Protein AF-0000000087523181 (afdb_homodimer)

Secondary structure (DSSP, 8-state):
-EEEEEEEETTGGGS-HHHHHHHHHHHHHHHHHHHHHTTTTEEEEEEE-SSSEEEEEE--GGGHHHHHHHHHHHHTTS-EEEEEEEE---S---TT-SSPP-SHHHHHHHHHHHHHHH---S---SEEEESSS-STT--HHHHHHHHHHHHHHHHHHT--HHHHHHHHHHHHHHTT-S---HHHHHHHHT--HHHHHHHHHHHTHHHHHHHHHHHHHHHHHHHS-----/-EEEEEEEETTGGGS-HHHHHHHHHHHHHHHHHHHHHTTTTEEEEEEE-SSSEEEEEE--GGGHHHHHHHHHHHHTTS-EEEEEEEE---S---TT-SSPP-SHHHHHHHHHHHHHHH---S---SEEEESSS-STT--HHHHHHHHHHHHHHHHHHT--HHHHHHHHHHHHHHTT-S---HHHHHHHHT--HHHHHHHHHHHTHHHHHHHHHHHHHHHHHHHS-----

Structure (mmCIF, N/CA/C/O backbone):
data_AF-0000000087523181-model_v1
#
loop_
_entity.id
_entity.type
_entity.pdbx_description
1 polymer 'SatD family protein'
#
loop_
_atom_site.group_PDB
_atom_site.id
_atom_site.type_symbol
_atom_site.label_atom_id
_atom_site.label_alt_id
_atom_site.label_comp_id
_atom_site.label_asym_id
_atom_site.label_entity_id
_atom_site.label_seq_id
_atom_site.pdbx_PDB_ins_code
_atom_site.Cartn_x
_atom_site.Cartn_y
_atom_site.Cartn_z
_atom_site.occupancy
_atom_site.B_iso_or_equiv
_atom_site.auth_seq_id
_atom_site.auth_comp_id
_atom_site.auth_asym_id
_atom_site.auth_atom_id
_atom_site.pdbx_PDB_model_num
ATOM 1 N N . MET A 1 1 ? 17.266 16.859 3.1 1 92.69 1 MET A N 1
ATOM 2 C CA . MET A 1 1 ? 16.219 17.344 2.191 1 92.69 1 MET A CA 1
ATOM 3 C C . MET A 1 1 ? 15.008 17.844 2.969 1 92.69 1 MET A C 1
ATOM 5 O O . MET A 1 1 ? 14.859 17.547 4.152 1 92.69 1 MET A O 1
ATOM 9 N N . TYR A 1 2 ? 14.266 18.766 2.389 1 96.38 2 TYR A N 1
ATOM 10 C CA . TYR A 1 2 ? 13.047 19.297 2.99 1 96.38 2 TYR A CA 1
ATOM 11 C C . TYR A 1 2 ? 11.812 18.703 2.336 1 96.38 2 TYR A C 1
ATOM 13 O O . TYR A 1 2 ? 11.891 18.125 1.248 1 96.38 2 TYR A O 1
ATOM 21 N N . PHE A 1 3 ? 10.742 18.781 3.037 1 98.31 3 PHE A N 1
ATOM 22 C CA . PHE A 1 3 ? 9.43 18.344 2.58 1 98.31 3 PHE A CA 1
ATOM 23 C C . PHE A 1 3 ? 8.445 19.516 2.584 1 98.31 3 PHE A C 1
ATOM 25 O O . PHE A 1 3 ? 7.902 19.875 3.631 1 98.31 3 PHE A O 1
ATOM 32 N N . ALA A 1 4 ? 8.289 20.094 1.415 1 98.19 4 ALA A N 1
ATOM 33 C CA . ALA A 1 4 ? 7.328 21.188 1.274 1 98.19 4 ALA A CA 1
ATOM 34 C C . ALA A 1 4 ? 5.906 20.641 1.129 1 98.19 4 ALA A C 1
ATOM 36 O O . ALA A 1 4 ? 5.676 19.688 0.39 1 98.19 4 ALA A O 1
ATOM 37 N N . VAL A 1 5 ? 4.984 21.219 1.84 1 98.56 5 VAL A N 1
ATOM 38 C CA . VAL A 1 5 ? 3.582 20.828 1.777 1 98.56 5 VAL A CA 1
ATOM 39 C C . VAL A 1 5 ? 2.748 21.969 1.207 1 98.56 5 VAL A C 1
ATOM 41 O O . VAL A 1 5 ? 2.82 23.109 1.694 1 98.56 5 VAL A O 1
ATOM 44 N N . ILE A 1 6 ? 2.045 21.703 0.197 1 97.88 6 ILE A N 1
ATOM 45 C CA . ILE A 1 6 ? 0.966 22.578 -0.26 1 97.88 6 ILE A CA 1
ATOM 46 C C . ILE A 1 6 ? -0.374 21.859 -0.112 1 97.88 6 ILE A C 1
ATOM 48 O O . ILE A 1 6 ? -0.587 20.797 -0.706 1 97.88 6 ILE A O 1
ATOM 52 N N . GLY A 1 7 ? -1.138 22.391 0.743 1 97.38 7 GLY A N 1
ATOM 53 C CA . GLY A 1 7 ? -2.461 21.844 0.983 1 97.38 7 GLY A CA 1
ATOM 54 C C . GLY A 1 7 ? -3.568 22.641 0.315 1 97.38 7 GLY A C 1
ATOM 55 O O . GLY A 1 7 ? -3.459 23.859 0.153 1 97.38 7 GLY A O 1
ATOM 56 N N . ASN A 1 8 ? -4.562 21.938 -0.076 1 95.25 8 ASN A N 1
ATOM 57 C CA . ASN A 1 8 ? -5.73 22.531 -0.72 1 95.25 8 ASN A CA 1
ATOM 58 C C . ASN A 1 8 ? -7.027 22.031 -0.089 1 95.25 8 ASN A C 1
ATOM 60 O O . ASN A 1 8 ? -7.172 20.844 0.195 1 95.25 8 ASN A O 1
ATOM 64 N N . ILE A 1 9 ? -7.91 23 0.231 1 94.75 9 ILE A N 1
ATOM 65 C CA . ILE A 1 9 ? -9.234 22.656 0.745 1 94.75 9 ILE A CA 1
ATOM 66 C C . ILE A 1 9 ? -10.188 22.406 -0.418 1 94.75 9 ILE A C 1
ATOM 68 O O . ILE A 1 9 ? -10.484 23.312 -1.195 1 94.75 9 ILE A O 1
ATOM 72 N N . ILE A 1 10 ? -10.695 21.25 -0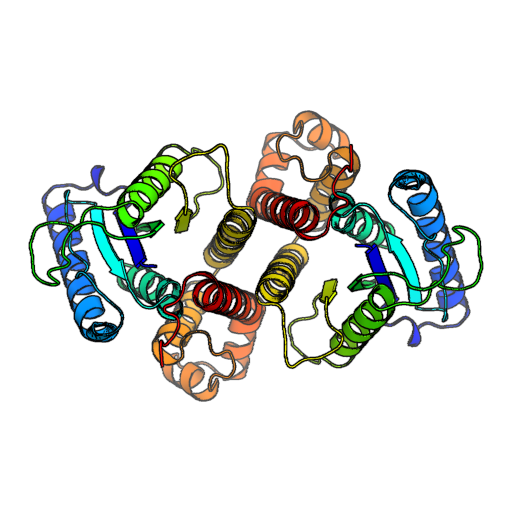.438 1 91.5 10 ILE A N 1
ATOM 73 C CA . ILE A 1 10 ? -11.516 20.844 -1.575 1 91.5 10 ILE A CA 1
ATOM 74 C C . ILE A 1 10 ? -12.883 21.516 -1.495 1 91.5 10 ILE A C 1
ATOM 76 O O . ILE A 1 10 ? -13.484 21.578 -0.423 1 91.5 10 ILE A O 1
ATOM 80 N N . SER A 1 11 ? -13.461 22.016 -2.521 1 85.75 11 SER A N 1
ATOM 81 C CA . SER A 1 11 ? -14.773 22.594 -2.729 1 85.75 11 SER A CA 1
ATOM 82 C C . SER A 1 11 ? -14.922 23.906 -1.965 1 85.75 11 SER A C 1
ATOM 84 O O . SER A 1 11 ? -16.031 24.312 -1.632 1 85.75 11 SER A O 1
ATOM 86 N N . ALA A 1 12 ? -13.789 24.469 -1.626 1 85.38 12 ALA A N 1
ATOM 87 C CA . ALA A 1 12 ? -13.82 25.75 -0.932 1 85.38 12 ALA A CA 1
ATOM 88 C C . ALA A 1 12 ? -14.422 26.844 -1.818 1 85.38 12 ALA A C 1
ATOM 90 O O . ALA A 1 12 ? -15.039 27.781 -1.32 1 85.38 12 ALA A O 1
ATOM 91 N N . GLU A 1 13 ? -14.211 26.656 -3.111 1 79.62 13 GLU A N 1
ATOM 92 C CA . GLU A 1 13 ? -14.688 27.672 -4.059 1 79.62 13 GLU A CA 1
ATOM 93 C C . GLU A 1 13 ? -16.219 27.719 -4.078 1 79.62 13 GLU A C 1
ATOM 95 O O . GLU A 1 13 ? -16.797 28.703 -4.531 1 79.62 13 GLU A O 1
ATOM 100 N N . LYS A 1 14 ? -16.875 26.734 -3.6 1 83.06 14 LYS A N 1
ATOM 101 C CA . LYS A 1 14 ? -18.328 26.672 -3.623 1 83.06 14 LYS A CA 1
ATOM 102 C C . LYS A 1 14 ? -18.938 27.297 -2.369 1 83.06 14 LYS A C 1
ATOM 104 O O . LYS A 1 14 ? -20.141 27.484 -2.283 1 83.06 14 LYS A O 1
ATOM 109 N N . MET A 1 15 ? -18.062 27.75 -1.505 1 85.81 15 MET A N 1
ATOM 110 C CA . MET A 1 15 ? -18.531 28.25 -0.222 1 85.81 15 MET A CA 1
ATOM 111 C C . MET A 1 15 ? -18.875 29.734 -0.321 1 85.81 15 MET A C 1
ATOM 113 O O . MET A 1 15 ? -18.203 30.5 -1.021 1 85.81 15 MET A O 1
ATOM 117 N N . VAL A 1 16 ? -19.922 30.031 0.365 1 86.44 16 VAL A N 1
ATOM 118 C CA . VAL A 1 16 ? -20.297 31.438 0.438 1 86.44 16 VAL A CA 1
ATOM 119 C C . VAL A 1 16 ? -19.328 32.188 1.367 1 86.44 16 VAL A C 1
ATOM 121 O O . VAL A 1 16 ? -18.594 31.547 2.131 1 86.44 16 VAL A O 1
ATOM 124 N N . ASN A 1 17 ? -19.391 33.5 1.332 1 85.62 17 ASN A N 1
ATOM 125 C CA . ASN A 1 17 ? -18.406 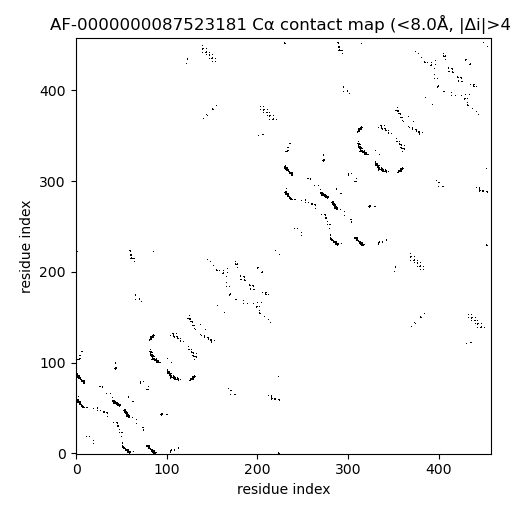34.344 1.98 1 85.62 17 ASN A CA 1
ATOM 126 C C . ASN A 1 17 ? -18.281 34.031 3.471 1 85.62 17 ASN A C 1
ATOM 128 O O . ASN A 1 17 ? -17.188 33.812 3.98 1 85.62 17 ASN A O 1
ATOM 132 N N . LYS A 1 18 ? -19.344 34.031 4.117 1 87.56 18 LYS A N 1
ATOM 133 C CA . LYS A 1 18 ? -19.312 33.781 5.551 1 87.56 18 LYS A CA 1
ATOM 134 C C . LYS A 1 18 ? -18.719 32.375 5.844 1 87.56 18 LYS A C 1
ATOM 136 O O . LYS A 1 18 ? -17.906 32.219 6.758 1 87.56 18 LYS A O 1
ATOM 141 N N . GLU A 1 19 ? -19.141 31.375 5.059 1 88.62 19 GLU A N 1
ATOM 142 C CA . GLU A 1 19 ? -18.641 30 5.211 1 88.62 19 GLU A CA 1
ATOM 143 C C . GLU A 1 19 ? -17.141 29.922 4.926 1 88.62 19 GLU A C 1
ATOM 145 O O . GLU A 1 19 ? -16.422 29.188 5.598 1 88.62 19 GLU A O 1
ATOM 150 N N . ARG A 1 20 ? -16.75 30.656 3.973 1 90.06 20 ARG A N 1
ATOM 151 C CA . ARG A 1 20 ? -15.344 30.672 3.598 1 90.06 20 ARG A CA 1
ATOM 152 C C . ARG A 1 20 ? -14.492 31.266 4.719 1 90.06 20 ARG A C 1
ATOM 154 O O . ARG A 1 20 ? -13.414 30.766 5.016 1 90.06 20 ARG A O 1
ATOM 161 N N . TYR A 1 21 ? -14.984 32.312 5.234 1 90.69 21 TYR A N 1
ATOM 162 C CA . TYR A 1 21 ? -14.273 32.969 6.336 1 90.69 21 TYR A CA 1
ATOM 163 C C . TYR A 1 21 ? -14.156 32.031 7.531 1 90.69 21 TYR A C 1
ATOM 165 O O . TYR A 1 21 ? -13.086 31.906 8.133 1 90.69 21 TYR A O 1
ATOM 173 N N . GLU A 1 22 ? -15.203 31.391 7.852 1 92.31 22 GLU A N 1
ATOM 174 C CA . GLU A 1 22 ? -15.203 30.438 8.961 1 92.31 22 GLU A CA 1
ATOM 175 C C . GLU A 1 22 ? -14.242 29.281 8.695 1 92.31 22 GLU A C 1
ATOM 177 O O . GLU A 1 22 ? -13.539 28.844 9.602 1 92.31 22 GLU A O 1
ATOM 182 N N . MET A 1 23 ? -14.305 28.844 7.473 1 93 23 MET A N 1
ATOM 183 C CA . MET A 1 23 ? -13.406 27.766 7.059 1 93 23 MET A CA 1
ATOM 184 C C . MET A 1 23 ? -11.953 28.188 7.199 1 93 23 MET A C 1
ATOM 186 O O . MET A 1 23 ? -11.133 27.453 7.742 1 93 23 MET A O 1
ATOM 190 N N . GLN A 1 24 ? -11.641 29.359 6.805 1 93.88 24 GLN A N 1
ATOM 191 C CA . GLN A 1 24 ? -10.273 29.875 6.871 1 93.88 24 GLN A CA 1
ATOM 192 C C . GLN A 1 24 ? -9.812 30.031 8.312 1 93.88 24 GLN A C 1
ATOM 194 O O . GLN A 1 24 ? -8.68 29.703 8.648 1 93.88 24 GLN A O 1
ATOM 199 N N . ASN A 1 25 ? -10.656 30.531 9.125 1 94.56 25 ASN A N 1
ATOM 200 C CA . ASN A 1 25 ? -10.328 30.672 10.539 1 94.56 25 ASN A CA 1
ATOM 201 C C . ASN A 1 25 ? -10.062 29.328 11.203 1 94.56 25 ASN A C 1
ATOM 203 O O . ASN A 1 25 ? -9.117 29.188 11.984 1 94.56 25 ASN A O 1
ATOM 207 N N . LYS A 1 26 ? -10.883 28.422 10.859 1 95.19 26 LYS A N 1
ATOM 208 C CA . LYS A 1 26 ? -10.711 27.078 11.391 1 95.19 26 LYS A CA 1
ATOM 209 C C . LYS A 1 26 ? -9.367 26.484 10.969 1 95.19 26 LYS A C 1
ATOM 211 O O . LYS A 1 26 ? -8.633 25.938 11.789 1 95.19 26 LYS A O 1
ATOM 216 N N . VAL A 1 27 ? -9.07 26.578 9.75 1 96.69 27 VAL A N 1
ATOM 217 C CA . VAL A 1 27 ? -7.828 26.031 9.211 1 96.69 27 VAL A CA 1
ATOM 218 C C . VAL A 1 27 ? -6.637 26.75 9.836 1 96.69 27 VAL A C 1
ATOM 220 O O . VAL A 1 27 ? -5.648 26.125 10.211 1 96.69 27 VAL A O 1
ATOM 223 N N . ASP A 1 28 ? -6.781 28.031 9.977 1 95.62 28 ASP A N 1
ATOM 224 C CA . ASP A 1 28 ? -5.715 28.812 10.594 1 95.62 28 ASP A CA 1
ATOM 225 C C . ASP A 1 28 ? -5.441 28.359 12.023 1 95.62 28 ASP A C 1
ATOM 227 O O . ASP A 1 28 ? -4.289 28.266 12.438 1 95.62 28 ASP A O 1
ATOM 231 N N . GLU A 1 29 ? -6.445 28.109 12.734 1 97.56 29 GLU A N 1
ATOM 232 C CA . GLU A 1 29 ? -6.309 27.625 14.102 1 97.56 29 GLU A CA 1
ATOM 233 C C . GLU A 1 29 ? -5.605 26.266 14.133 1 97.56 29 GLU A C 1
ATOM 235 O O . GLU A 1 29 ? -4.746 26.031 14.984 1 97.56 29 GLU A O 1
ATOM 240 N N . ILE A 1 30 ? -6 25.438 13.234 1 97.88 30 ILE A N 1
ATOM 241 C CA . ILE A 1 30 ? -5.414 24.094 13.141 1 97.88 30 ILE A CA 1
ATOM 242 C C . ILE A 1 30 ? -3.922 24.203 12.828 1 97.88 30 ILE A C 1
ATOM 244 O O . ILE A 1 30 ? -3.094 23.578 13.484 1 97.88 30 ILE A O 1
ATOM 248 N N . LEU A 1 31 ? -3.586 25.047 11.875 1 97.94 31 LEU A N 1
ATOM 249 C CA . LEU A 1 31 ? -2.199 25.203 11.453 1 97.94 31 LEU A CA 1
ATOM 250 C C . LEU A 1 31 ? -1.348 25.797 12.57 1 97.94 31 LEU A C 1
ATOM 252 O O . LEU A 1 31 ? -0.193 25.391 12.75 1 97.94 31 LEU A O 1
ATOM 256 N N . THR A 1 32 ? -1.939 26.703 13.305 1 97.69 32 THR A N 1
ATOM 257 C CA . THR A 1 32 ? -1.246 27.297 14.445 1 97.69 32 THR A CA 1
ATOM 258 C C . THR A 1 32 ? -0.928 26.234 15.5 1 97.69 32 THR A C 1
ATOM 260 O O . THR A 1 32 ? 0.184 26.188 16.031 1 97.69 32 THR A O 1
ATOM 263 N N . LYS A 1 33 ? -1.873 25.406 15.75 1 98 33 LYS A N 1
ATOM 264 C CA . LYS A 1 33 ? -1.679 24.312 16.703 1 98 33 LYS A CA 1
ATOM 265 C C . LYS A 1 33 ? -0.586 23.359 16.219 1 98 33 LYS A C 1
ATOM 267 O O . LYS A 1 33 ? 0.269 22.953 17.016 1 98 33 LYS A O 1
ATOM 272 N N . ILE A 1 34 ? -0.606 23.031 14.961 1 98.12 34 ILE A N 1
ATOM 273 C CA . ILE A 1 34 ? 0.365 22.109 14.367 1 98.12 34 ILE A CA 1
ATOM 274 C C . ILE A 1 34 ? 1.762 22.719 14.445 1 98.12 34 ILE A C 1
ATOM 276 O O . ILE A 1 34 ? 2.725 22.047 14.805 1 98.12 34 ILE A O 1
ATOM 280 N N . ASN A 1 35 ? 1.839 24.047 14.164 1 97.62 35 ASN A N 1
ATOM 281 C CA . ASN A 1 35 ? 3.117 24.75 14.227 1 97.62 35 ASN A CA 1
ATOM 282 C C . ASN A 1 35 ? 3.717 24.688 15.633 1 97.62 35 ASN A C 1
ATOM 284 O O . ASN A 1 35 ? 4.93 24.547 15.789 1 97.62 35 ASN A O 1
ATOM 288 N N . LYS A 1 36 ? 2.863 24.781 16.578 1 97.81 36 LYS A N 1
ATOM 289 C CA . LYS A 1 36 ? 3.32 24.75 17.969 1 97.81 36 LYS A CA 1
ATOM 290 C C . LYS A 1 36 ? 3.738 23.328 18.359 1 97.81 36 LYS A C 1
ATOM 292 O O . LYS A 1 36 ? 4.812 23.125 18.938 1 97.81 36 LYS A O 1
ATOM 297 N N . GLU A 1 37 ? 2.955 22.375 18.047 1 97.06 37 GLU A N 1
ATOM 298 C CA . GLU A 1 37 ? 3.172 21 18.453 1 97.06 37 GLU A CA 1
ATOM 299 C C . GLU A 1 37 ? 4.418 20.422 17.797 1 97.06 37 GLU A C 1
ATOM 301 O O . GLU A 1 37 ? 5.148 19.641 18.406 1 97.06 37 GLU A O 1
ATOM 306 N N . TYR A 1 38 ? 4.648 20.812 16.562 1 97.12 38 TYR A N 1
ATOM 307 C CA . TYR A 1 38 ? 5.75 20.25 15.805 1 97.12 38 TYR A CA 1
ATOM 308 C C . TYR A 1 38 ? 6.82 21.297 15.516 1 97.12 38 TYR A C 1
ATOM 310 O O . TYR A 1 38 ? 7.441 21.281 14.453 1 97.12 38 TYR A O 1
ATOM 318 N N . LYS A 1 39 ? 7.047 22.219 16.422 1 96.75 39 LYS A N 1
ATOM 319 C CA . LYS A 1 39 ? 7.949 23.359 16.266 1 96.75 39 LYS A CA 1
ATOM 320 C C . LYS A 1 39 ? 9.352 22.891 15.875 1 96.75 39 LYS A C 1
ATOM 322 O O . LYS A 1 39 ? 10.055 23.578 15.125 1 96.75 39 LYS A O 1
ATOM 327 N N . ASN A 1 40 ? 9.781 21.703 16.344 1 96.62 40 ASN A N 1
ATOM 328 C CA . ASN A 1 40 ? 11.133 21.219 16.094 1 96.62 40 ASN A CA 1
ATOM 329 C C . ASN A 1 40 ? 11.234 20.484 14.758 1 96.62 40 ASN A C 1
ATOM 331 O O . ASN A 1 40 ? 12.336 20.266 14.258 1 96.62 40 ASN A O 1
ATOM 335 N N . ASP A 1 41 ? 10.094 20.141 14.164 1 96.88 41 ASP A N 1
ATOM 336 C CA . ASP A 1 41 ? 10.062 19.359 12.922 1 96.88 41 ASP A CA 1
ATOM 337 C C . ASP A 1 41 ? 9.773 20.266 11.719 1 96.88 41 ASP A C 1
ATOM 339 O O . ASP A 1 41 ? 10.016 19.875 10.578 1 96.88 41 ASP A O 1
ATOM 343 N N . ILE A 1 42 ? 9.25 21.453 11.977 1 96.62 42 ILE A N 1
ATOM 344 C CA . ILE A 1 42 ? 8.812 22.359 10.93 1 96.62 42 ILE A CA 1
ATOM 345 C C . ILE A 1 42 ? 9.867 23.453 10.711 1 96.62 42 ILE A C 1
ATOM 347 O O . ILE A 1 42 ? 10.312 24.094 11.664 1 96.62 42 ILE A O 1
ATOM 351 N N . ALA A 1 43 ? 10.297 23.609 9.469 1 95.38 43 ALA A N 1
ATOM 352 C CA . ALA A 1 43 ? 11.312 24.594 9.117 1 95.38 43 ALA A CA 1
ATOM 353 C C . ALA A 1 43 ? 10.672 25.938 8.742 1 95.38 43 ALA A C 1
ATOM 355 O O . ALA A 1 43 ? 11.273 27 8.938 1 95.38 43 ALA A O 1
ATOM 356 N N . PHE A 1 44 ? 9.586 25.938 8.172 1 96.06 44 PHE A N 1
ATOM 357 C CA . PHE A 1 44 ? 8.773 27.078 7.797 1 96.06 44 PHE A CA 1
ATOM 358 C C . PHE A 1 44 ? 7.312 26.844 8.172 1 96.06 44 PHE A C 1
ATOM 360 O O . PHE A 1 44 ? 6.699 25.875 7.734 1 96.06 44 PHE A O 1
ATOM 367 N N . ASP A 1 45 ? 6.734 27.719 8.93 1 96.5 45 ASP A N 1
ATOM 368 C CA . ASP A 1 45 ? 5.434 27.5 9.555 1 96.5 45 ASP A CA 1
ATOM 369 C C . ASP A 1 45 ? 4.348 27.281 8.508 1 96.5 45 ASP A C 1
ATOM 371 O O . ASP A 1 45 ? 4.348 27.938 7.461 1 96.5 45 ASP A O 1
ATOM 375 N N . PHE A 1 46 ? 3.412 26.359 8.867 1 97.25 46 PHE A N 1
ATOM 376 C CA . PHE A 1 46 ? 2.199 26.219 8.07 1 97.25 46 PHE A CA 1
ATOM 377 C C . PHE A 1 46 ? 1.352 27.484 8.141 1 97.25 46 PHE A 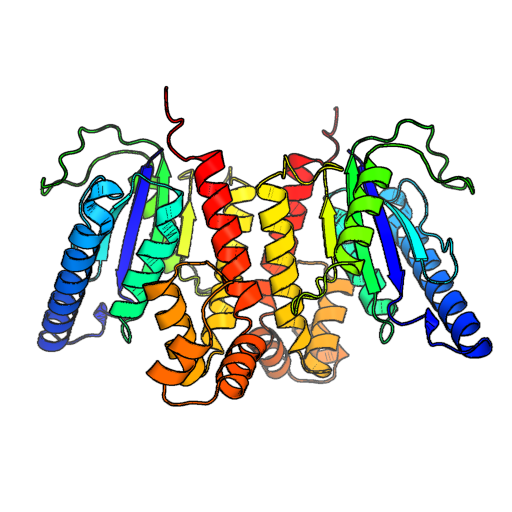C 1
ATOM 379 O O . PHE A 1 46 ? 1.162 28.047 9.219 1 97.25 46 PHE A O 1
ATOM 386 N N . ARG A 1 47 ? 0.884 27.938 7.023 1 95.56 47 ARG A N 1
ATOM 387 C CA . ARG A 1 47 ? 0.05 29.141 6.969 1 95.56 47 ARG A CA 1
ATOM 388 C C . ARG A 1 47 ? -0.881 29.094 5.762 1 95.56 47 ARG A C 1
ATOM 390 O O . ARG A 1 47 ? -0.55 28.5 4.734 1 95.56 47 ARG A O 1
ATOM 397 N N . LEU A 1 48 ? -1.961 29.75 5.891 1 94.38 48 LEU A N 1
ATOM 398 C CA . LEU A 1 48 ? -2.865 29.938 4.766 1 94.38 48 LEU A CA 1
ATOM 399 C C . LEU A 1 48 ? -2.25 30.891 3.734 1 94.38 48 LEU A C 1
ATOM 401 O O . LEU A 1 48 ? -1.54 31.828 4.094 1 94.38 48 LEU A O 1
ATOM 405 N N . THR A 1 49 ? -2.471 30.672 2.412 1 90.06 49 THR A N 1
ATOM 406 C CA . THR A 1 49 ? -1.921 31.516 1.354 1 90.06 49 THR A CA 1
ATOM 407 C C . THR A 1 49 ? -3.037 32.094 0.498 1 90.06 49 THR A C 1
ATOM 409 O O . THR A 1 49 ? -3.305 33.312 0.559 1 90.06 49 THR A O 1
ATOM 412 N N . LEU A 1 50 ? -3.869 31.406 -0.503 1 80.56 50 LEU A N 1
ATOM 413 C CA . LEU A 1 50 ? -4.871 31.844 -1.471 1 80.56 50 LEU A CA 1
ATOM 414 C C . LEU A 1 50 ? -6.27 31.422 -1.026 1 80.56 50 LEU A C 1
ATOM 416 O O . LEU A 1 50 ? -7.113 31.078 -1.856 1 80.56 50 LEU A O 1
ATOM 420 N N . GLY A 1 51 ? -6.617 31.703 0.214 1 81.25 51 GLY A N 1
ATOM 421 C CA . GLY A 1 51 ? -7.945 31.5 0.771 1 81.25 51 GLY A CA 1
ATOM 422 C C . GLY A 1 51 ? -8.297 30.031 0.962 1 81.25 51 GLY A C 1
ATOM 423 O O . GLY A 1 51 ? -8.867 29.656 1.988 1 81.25 51 GLY A O 1
ATOM 424 N N . ASP A 1 52 ? -7.961 29.188 -0.029 1 90.19 52 ASP A N 1
ATOM 425 C CA . ASP A 1 52 ? -8.281 27.766 0.148 1 90.19 52 ASP A CA 1
ATOM 426 C C . ASP A 1 52 ? -7.012 26.922 0.17 1 90.19 52 ASP A C 1
ATOM 428 O O . ASP A 1 52 ? -7.082 25.688 0.143 1 90.19 52 ASP A O 1
ATOM 432 N N . GLU A 1 53 ? -5.91 27.547 0.12 1 95.12 53 GLU A N 1
ATOM 433 C CA . GLU A 1 53 ? -4.629 26.844 0.09 1 95.12 53 GLU A CA 1
ATOM 434 C C . GLU A 1 53 ? -3.777 27.203 1.305 1 95.12 53 GLU A C 1
ATOM 436 O O . GLU A 1 53 ? -3.896 28.297 1.854 1 95.12 53 GLU A O 1
ATOM 441 N N . PHE A 1 54 ? -3 26.344 1.75 1 96.81 54 PHE A N 1
ATOM 442 C CA . PHE A 1 54 ? -2.014 26.594 2.795 1 96.81 54 PHE A CA 1
ATOM 443 C C . PHE A 1 54 ? -0.698 25.891 2.477 1 96.81 54 PHE A C 1
ATOM 445 O O . PHE A 1 54 ? -0.63 25.078 1.556 1 96.81 54 PHE A O 1
ATOM 452 N N . GLN A 1 55 ? 0.326 26.281 3.117 1 97.62 55 GLN A N 1
ATOM 453 C CA . GLN A 1 55 ? 1.642 25.719 2.828 1 97.62 55 GLN A CA 1
ATOM 454 C C . GLN A 1 55 ? 2.496 25.641 4.09 1 97.62 55 GLN A C 1
ATOM 456 O O . GLN A 1 55 ? 2.197 26.297 5.09 1 97.62 55 GLN A O 1
ATOM 461 N N . GLY A 1 56 ? 3.471 24.844 4.117 1 97.19 56 GLY A N 1
ATOM 462 C CA . GLY A 1 56 ? 4.469 24.672 5.164 1 97.19 56 GLY A CA 1
ATOM 463 C C . GLY A 1 56 ? 5.68 23.875 4.715 1 97.19 56 GLY A C 1
ATOM 464 O O . GLY A 1 56 ? 5.699 23.344 3.604 1 97.19 56 GLY A O 1
ATOM 465 N N . LEU A 1 57 ? 6.703 23.938 5.508 1 97.75 57 LEU A N 1
ATOM 466 C CA . LEU A 1 57 ? 7.941 23.234 5.199 1 97.75 57 LEU A CA 1
ATOM 467 C C . LEU A 1 57 ? 8.391 22.375 6.375 1 97.75 57 LEU A C 1
ATOM 469 O O . LEU A 1 57 ? 8.625 22.891 7.473 1 97.75 57 LEU A O 1
ATOM 473 N N . ILE A 1 58 ? 8.469 21.109 6.164 1 97.94 58 ILE A N 1
ATOM 474 C CA . ILE A 1 58 ? 8.875 20.156 7.195 1 97.94 58 ILE A CA 1
ATOM 475 C C . ILE A 1 58 ? 10.328 19.75 6.973 1 97.94 58 ILE A C 1
ATOM 477 O O . ILE A 1 58 ? 10.75 19.5 5.836 1 97.94 58 ILE A O 1
ATOM 481 N N . LYS A 1 59 ? 11.117 19.625 8.031 1 96.62 59 LYS A N 1
ATOM 482 C CA . LYS A 1 59 ? 12.523 19.266 7.895 1 96.62 59 LYS A CA 1
ATOM 483 C C . LYS A 1 59 ? 12.781 17.859 8.438 1 96.62 59 LYS A C 1
ATOM 485 O O . LYS A 1 59 ? 13.844 17.281 8.219 1 96.62 59 LYS A O 1
ATOM 490 N N . THR A 1 60 ? 11.883 17.312 9.219 1 97.19 60 THR A N 1
ATOM 491 C CA . THR A 1 60 ? 11.992 15.961 9.742 1 97.19 60 THR A CA 1
ATOM 492 C C . THR A 1 60 ? 11.141 14.992 8.922 1 97.19 60 THR A C 1
ATOM 494 O O . THR A 1 60 ? 9.914 15.008 9.016 1 97.19 60 THR A O 1
ATOM 497 N N . ALA A 1 61 ? 11.773 14.078 8.227 1 97.44 61 ALA A N 1
ATOM 498 C CA . ALA A 1 61 ? 11.094 13.203 7.266 1 97.44 61 ALA A CA 1
ATOM 499 C C . ALA A 1 61 ? 10.086 12.297 7.965 1 97.44 61 ALA A C 1
ATOM 501 O O . ALA A 1 61 ? 8.977 12.102 7.477 1 97.44 61 ALA A O 1
ATOM 502 N N . SER A 1 62 ? 10.453 11.734 9.094 1 95.44 62 SER A N 1
ATOM 503 C CA . SER A 1 62 ? 9.625 10.758 9.789 1 95.44 62 SER A CA 1
ATOM 504 C C . SER A 1 62 ? 8.367 11.398 10.367 1 95.44 62 SER A C 1
ATOM 506 O O . SER A 1 62 ? 7.434 10.703 10.766 1 95.44 62 SER A O 1
ATOM 508 N N . ALA A 1 63 ? 8.273 12.758 10.359 1 96.69 63 ALA A N 1
ATOM 509 C CA . ALA A 1 63 ? 7.129 13.453 10.945 1 96.69 63 ALA A CA 1
ATOM 510 C C . ALA A 1 63 ? 6.109 13.828 9.875 1 96.69 63 ALA A C 1
ATOM 512 O O . ALA A 1 63 ? 4.98 14.211 10.188 1 96.69 63 ALA A O 1
ATOM 513 N N . VAL A 1 64 ? 6.445 13.703 8.641 1 98.38 64 VAL A N 1
ATOM 514 C CA . VAL A 1 64 ? 5.664 14.25 7.539 1 98.38 64 VAL A CA 1
ATOM 515 C C . VAL A 1 64 ? 4.254 13.664 7.562 1 98.38 64 VAL A C 1
ATOM 517 O O . VAL A 1 64 ? 3.27 14.398 7.672 1 98.38 64 VAL A O 1
ATOM 520 N N . LEU A 1 65 ? 4.133 12.344 7.547 1 98.25 65 LEU A N 1
ATOM 521 C CA . LEU A 1 65 ? 2.822 11.719 7.422 1 98.25 65 LEU A CA 1
ATOM 522 C C . LEU A 1 65 ? 1.981 11.961 8.672 1 98.25 65 LEU A C 1
ATOM 524 O O . LEU A 1 65 ? 0.775 12.195 8.578 1 98.25 65 LEU A O 1
ATOM 528 N N . GLU A 1 66 ? 2.59 11.898 9.797 1 96.88 66 GLU A N 1
ATOM 529 C CA . GLU A 1 66 ? 1.858 12.141 11.039 1 96.88 66 GLU A CA 1
ATOM 530 C C . GLU A 1 66 ? 1.275 13.547 11.07 1 96.88 66 GLU A C 1
ATOM 532 O O . GLU A 1 66 ? 0.122 13.742 11.461 1 96.88 66 GLU A O 1
ATOM 537 N N . ILE A 1 67 ? 2.072 14.531 10.672 1 98 67 ILE A N 1
ATOM 538 C CA . ILE A 1 67 ? 1.629 15.922 10.641 1 98 67 ILE A CA 1
ATOM 539 C C . ILE A 1 67 ? 0.446 16.062 9.68 1 98 67 ILE A C 1
ATOM 541 O O . ILE A 1 67 ? -0.564 16.688 10.023 1 98 67 ILE A O 1
ATOM 545 N N . LEU A 1 68 ? 0.544 15.453 8.516 1 98.38 68 LEU A N 1
ATOM 546 C CA . LEU A 1 68 ? -0.524 15.531 7.527 1 98.38 68 LEU A CA 1
ATOM 547 C C . LEU A 1 68 ? -1.798 14.875 8.047 1 98.38 68 LEU A C 1
ATOM 549 O O . LEU A 1 68 ? -2.896 15.406 7.863 1 98.38 68 LEU A O 1
ATOM 553 N N . ASP A 1 69 ? -1.647 13.695 8.688 1 96.94 69 ASP A N 1
ATOM 554 C CA . ASP A 1 69 ? -2.801 13.008 9.266 1 96.94 69 ASP A CA 1
ATOM 555 C C . ASP A 1 69 ? -3.494 13.883 10.305 1 96.94 69 ASP A C 1
ATOM 557 O O . ASP A 1 69 ? -4.723 14.008 10.305 1 96.94 69 ASP A O 1
ATOM 561 N N . LYS A 1 70 ? -2.725 14.5 11.141 1 96.94 70 LYS A N 1
ATOM 562 C CA . LYS A 1 70 ? -3.307 15.328 12.195 1 96.94 70 LYS A CA 1
ATOM 563 C C . LYS A 1 70 ? -4.035 16.531 11.602 1 96.94 70 LYS A C 1
ATOM 565 O O . LYS A 1 70 ? -5.133 16.875 12.039 1 96.94 70 LYS A O 1
ATOM 570 N N . ILE A 1 71 ? -3.404 17.188 10.602 1 98 71 ILE A N 1
ATOM 571 C CA . ILE A 1 71 ? -4.062 18.312 9.945 1 98 71 ILE A CA 1
ATOM 572 C C . ILE A 1 71 ? -5.387 17.844 9.344 1 98 71 ILE A C 1
ATOM 574 O O . ILE A 1 71 ? -6.422 18.484 9.539 1 98 71 ILE A O 1
ATOM 578 N N . GLU A 1 72 ? -5.363 16.734 8.633 1 96.62 72 GLU A N 1
ATOM 579 C CA . GLU A 1 72 ? -6.551 16.203 7.98 1 96.62 72 GLU A CA 1
ATOM 580 C C . GLU A 1 72 ? -7.652 15.898 8.992 1 96.62 72 GLU A C 1
ATOM 582 O O . GLU A 1 72 ? -8.812 16.25 8.773 1 96.62 72 GLU A O 1
ATOM 587 N N . TYR A 1 73 ? -7.27 15.281 10.07 1 95 73 TYR A N 1
ATOM 588 C CA . TYR A 1 73 ? -8.258 14.828 11.039 1 95 73 TYR A CA 1
ATOM 589 C C . TYR A 1 73 ? -8.852 16 11.805 1 95 73 TYR A C 1
ATOM 591 O O . TYR A 1 73 ? -10.047 16.031 12.086 1 95 73 TYR A O 1
ATOM 599 N N . LEU A 1 74 ? -8.055 17 12.133 1 95.94 74 LEU A N 1
ATOM 600 C CA . LEU A 1 74 ? -8.539 18.188 12.82 1 95.94 74 LEU A CA 1
ATOM 601 C C . LEU A 1 74 ? -9.43 19.031 11.898 1 95.94 74 LEU A C 1
ATOM 603 O O . LEU A 1 74 ? -10.328 19.719 12.367 1 95.94 74 LEU A O 1
ATOM 607 N N . ALA A 1 75 ? -9.242 18.906 10.641 1 96.19 75 ALA A N 1
ATOM 608 C CA . ALA A 1 75 ? -9.977 19.703 9.672 1 96.19 75 ALA A CA 1
ATOM 609 C C . ALA A 1 75 ? -11.336 19.078 9.359 1 96.19 75 ALA A C 1
ATOM 611 O O . ALA A 1 75 ? -12.195 19.734 8.75 1 96.19 75 ALA A O 1
ATOM 612 N N . ASP A 1 76 ? -11.469 17.828 9.797 1 92.75 76 ASP A N 1
ATOM 613 C CA . ASP A 1 76 ? -12.734 17.156 9.523 1 92.75 76 ASP A CA 1
ATOM 614 C C . ASP A 1 76 ? -13.922 18.031 9.922 1 92.75 76 ASP A C 1
ATOM 616 O O . ASP A 1 76 ? -13.922 18.625 11.008 1 92.75 76 ASP A O 1
ATOM 620 N N . PRO A 1 77 ? -14.914 18.266 8.992 1 92.19 77 PRO A N 1
ATOM 621 C CA . PRO A 1 77 ? -15.266 17.5 7.801 1 92.19 77 PRO A CA 1
ATOM 622 C C . PRO A 1 77 ? -14.711 18.094 6.516 1 92.19 77 PRO A C 1
ATOM 624 O O . PRO A 1 77 ? -15.039 17.641 5.418 1 92.19 77 PRO A O 1
ATOM 627 N N . LEU A 1 78 ? -13.891 19.141 6.633 1 93.81 78 LEU A N 1
ATOM 628 C CA . LEU A 1 78 ? -13.266 19.688 5.43 1 93.81 78 LEU A CA 1
ATOM 629 C C . LEU A 1 78 ? -12.391 18.625 4.754 1 93.81 78 LEU A C 1
ATOM 631 O O . LEU A 1 78 ? -11.672 17.891 5.426 1 93.81 78 LEU A O 1
ATOM 635 N N . GLU A 1 79 ? -12.5 18.5 3.473 1 93.25 79 GLU A N 1
ATOM 636 C CA . GLU A 1 79 ? -11.641 17.609 2.707 1 93.25 79 GLU A CA 1
ATOM 637 C C . GLU A 1 79 ? -10.398 18.328 2.203 1 93.25 79 GLU A C 1
ATOM 639 O O . GLU A 1 79 ? -10.5 19.422 1.626 1 93.25 79 GLU A O 1
ATOM 644 N N . LEU A 1 80 ? -9.32 17.703 2.494 1 95.88 80 LEU A N 1
ATOM 645 C CA . LEU A 1 80 ? -8.055 18.312 2.107 1 95.88 80 LEU A CA 1
ATOM 646 C C . LEU A 1 80 ? -7.293 17.422 1.136 1 95.88 80 LEU A C 1
ATOM 648 O O . LEU A 1 80 ? -7.5 16.203 1.117 1 95.88 80 LEU A O 1
ATOM 652 N N . ARG A 1 81 ? -6.484 18.016 0.329 1 95.81 81 ARG A N 1
ATOM 653 C CA . ARG A 1 81 ? -5.457 17.312 -0.435 1 95.81 81 ARG A CA 1
ATOM 654 C C . ARG A 1 81 ? -4.086 17.953 -0.218 1 95.81 81 ARG A C 1
ATOM 656 O O . ARG A 1 81 ? -3.988 19.156 0.026 1 95.81 81 ARG A O 1
ATOM 663 N N . PHE A 1 82 ? -3.086 17.125 -0.264 1 98.19 82 PHE A N 1
ATOM 664 C CA . PHE A 1 82 ? -1.734 17.562 0.048 1 98.19 82 PHE A CA 1
ATOM 665 C C . PHE A 1 82 ? -0.773 17.219 -1.083 1 98.19 82 PHE A C 1
ATOM 667 O O . PHE A 1 82 ? -0.589 16.047 -1.41 1 98.19 82 PHE A O 1
ATOM 674 N N . GLY A 1 83 ? -0.171 18.203 -1.731 1 97.69 83 GLY A N 1
ATOM 675 C CA . GLY A 1 83 ? 1.028 17.984 -2.525 1 97.69 83 GLY A CA 1
ATOM 676 C C . GLY A 1 83 ? 2.309 18.125 -1.723 1 97.69 83 GLY A C 1
ATOM 677 O O . GLY A 1 83 ? 2.535 19.141 -1.075 1 97.69 83 GLY A O 1
ATOM 678 N N . ILE A 1 84 ? 3.125 17.109 -1.687 1 98.44 84 ILE A N 1
ATOM 679 C CA . ILE A 1 84 ? 4.379 17.109 -0.939 1 98.44 84 ILE A CA 1
ATOM 680 C C . ILE A 1 84 ? 5.559 17.109 -1.909 1 98.44 84 ILE A C 1
ATOM 682 O O . ILE A 1 84 ? 5.695 16.188 -2.725 1 98.44 84 ILE A O 1
ATOM 686 N N . GLY A 1 85 ? 6.359 18.109 -1.851 1 97.94 85 GLY A N 1
ATOM 687 C CA . GLY A 1 85 ? 7.586 18.172 -2.631 1 97.94 85 GLY A CA 1
ATOM 688 C C . GLY A 1 85 ? 8.828 17.906 -1.806 1 97.94 85 GLY A C 1
ATOM 689 O O . GLY A 1 85 ? 9.047 18.562 -0.779 1 97.94 85 GLY A O 1
ATOM 690 N N . ILE A 1 86 ? 9.617 16.969 -2.209 1 97.19 86 ILE A N 1
ATOM 691 C CA . ILE A 1 86 ? 10.906 16.703 -1.581 1 97.19 86 ILE A CA 1
ATOM 692 C C . ILE A 1 86 ? 12.023 17.375 -2.369 1 97.19 86 ILE A C 1
ATOM 694 O O . ILE A 1 86 ? 12.078 17.266 -3.596 1 97.19 86 ILE A O 1
ATOM 698 N N . GLY A 1 87 ? 12.82 18.078 -1.717 1 95.69 87 GLY A N 1
ATOM 699 C CA . GLY A 1 87 ? 13.914 18.75 -2.41 1 95.69 87 GLY A CA 1
ATOM 700 C C . GLY A 1 87 ? 14.617 19.797 -1.554 1 95.69 87 GLY A C 1
ATOM 701 O O . GLY A 1 87 ? 14.219 20.031 -0.412 1 95.69 87 GLY A O 1
ATOM 702 N N . PRO A 1 88 ? 15.695 20.375 -2.068 1 94.38 88 PRO A N 1
ATOM 703 C CA . PRO A 1 88 ? 16.406 21.453 -1.361 1 94.38 88 PRO A CA 1
ATOM 704 C C . PRO A 1 88 ? 15.656 22.781 -1.406 1 94.38 88 PRO A C 1
ATOM 706 O O . PRO A 1 88 ? 14.688 22.922 -2.156 1 94.38 88 PRO A O 1
ATOM 709 N N . ILE A 1 89 ? 16 23.641 -0.491 1 94 89 ILE A N 1
ATOM 710 C CA . ILE A 1 89 ? 15.578 25.031 -0.471 1 94 89 ILE A CA 1
ATOM 711 C C . ILE A 1 89 ? 16.766 25.938 -0.783 1 94 89 ILE A C 1
ATOM 713 O O . ILE A 1 89 ? 17.859 25.75 -0.249 1 94 89 ILE A O 1
ATOM 717 N N . TYR A 1 90 ? 16.594 26.812 -1.713 1 90.81 90 TYR A N 1
ATOM 718 C CA . TYR A 1 90 ? 17.688 27.656 -2.166 1 90.81 90 TYR A CA 1
ATOM 719 C C . TYR A 1 90 ? 17.703 28.984 -1.402 1 90.81 90 TYR A C 1
ATOM 721 O O . TYR A 1 90 ? 18.781 29.547 -1.158 1 90.81 90 TYR A O 1
ATOM 729 N N . SER A 1 91 ? 16.609 29.406 -1.081 1 84.25 91 SER A N 1
ATOM 730 C CA . SER A 1 91 ? 16.562 30.672 -0.367 1 84.25 91 SER A CA 1
ATOM 731 C C . SER A 1 91 ? 16.75 30.484 1.132 1 84.25 91 SER A C 1
ATOM 733 O O . SER A 1 91 ? 16.688 29.344 1.626 1 84.25 91 SER A O 1
ATOM 735 N N . GLY A 1 92 ? 17.172 31.5 1.862 1 82.69 92 GLY A N 1
ATOM 736 C CA . GLY A 1 92 ? 17.156 31.422 3.314 1 82.69 92 GLY A CA 1
ATOM 737 C C . GLY A 1 92 ? 15.797 31.094 3.893 1 82.69 92 GLY A C 1
ATOM 738 O O . GLY A 1 92 ? 14.773 31.359 3.264 1 82.69 92 GLY A O 1
ATOM 739 N N . ILE A 1 93 ? 15.828 30.297 4.953 1 82.5 93 ILE A N 1
ATOM 740 C CA . ILE A 1 93 ? 14.586 29.938 5.629 1 82.5 93 ILE A CA 1
ATOM 741 C C . ILE A 1 93 ? 14.43 30.766 6.898 1 82.5 93 ILE A C 1
ATOM 743 O O . ILE A 1 93 ? 15.305 30.781 7.762 1 82.5 93 ILE A O 1
ATOM 747 N N . ASN A 1 94 ? 13.5 31.688 6.82 1 76.81 94 ASN A N 1
ATOM 748 C CA . ASN A 1 94 ? 13.039 32.375 8.016 1 76.81 94 ASN A CA 1
ATOM 749 C C . ASN A 1 94 ? 11.672 31.906 8.469 1 76.81 94 ASN A C 1
ATOM 751 O O . ASN A 1 94 ? 10.664 32.188 7.824 1 76.81 94 ASN A O 1
ATOM 755 N N . LYS A 1 95 ? 11.695 31.156 9.516 1 75.5 95 LYS A N 1
ATOM 756 C CA . LYS A 1 95 ? 10.523 30.422 9.992 1 75.5 95 LYS A CA 1
ATOM 757 C C . LYS A 1 95 ? 9.297 31.328 10.055 1 75.5 95 LYS A C 1
ATOM 759 O O . LYS A 1 95 ? 8.18 30.891 9.766 1 75.5 95 LYS A O 1
ATOM 764 N N . LYS A 1 96 ? 9.469 32.594 10.367 1 74 96 LYS A N 1
ATOM 765 C CA . LYS A 1 96 ? 8.328 33.469 10.625 1 74 96 LYS A CA 1
ATOM 766 C C . LYS A 1 96 ? 8.133 34.469 9.492 1 74 96 LYS A C 1
ATOM 768 O O . LYS A 1 96 ? 7.199 35.281 9.516 1 74 96 LYS A O 1
ATOM 773 N N . SER A 1 97 ? 8.992 34.312 8.477 1 75.06 97 SER A N 1
ATOM 774 C CA . SER A 1 97 ? 8.852 35.219 7.348 1 75.06 97 SER A CA 1
ATOM 775 C C . SER A 1 97 ? 7.551 34.969 6.594 1 75.06 97 SER A C 1
ATOM 777 O O . SER A 1 97 ? 7.008 33.875 6.617 1 75.06 97 SER A O 1
ATOM 779 N N . SER A 1 98 ? 7.012 36 6.023 1 78.19 98 SER A N 1
ATOM 780 C CA . SER A 1 98 ? 5.805 35.875 5.215 1 78.19 98 SER A CA 1
ATOM 781 C C . SER A 1 98 ? 6.121 35.312 3.83 1 78.19 98 SER A C 1
ATOM 783 O O . SER A 1 98 ? 5.219 34.875 3.115 1 78.19 98 SER A O 1
ATOM 785 N N . HIS A 1 99 ? 7.406 35.281 3.545 1 82.88 99 HIS A N 1
ATOM 786 C CA . HIS A 1 99 ? 7.766 34.812 2.205 1 82.88 99 HIS A CA 1
ATOM 787 C C . HIS A 1 99 ? 8.133 33.344 2.195 1 82.88 99 HIS A C 1
ATOM 789 O O . HIS A 1 99 ? 8.953 32.906 2.998 1 82.88 99 HIS A O 1
ATOM 795 N N . ARG A 1 100 ? 7.465 32.719 1.351 1 87.88 100 ARG A N 1
ATOM 796 C CA . ARG A 1 100 ? 7.738 31.281 1.181 1 87.88 100 ARG A CA 1
ATOM 797 C C . ARG A 1 100 ? 9.164 31.062 0.706 1 87.88 100 ARG A C 1
ATOM 799 O O . ARG A 1 100 ? 9.641 31.734 -0.209 1 87.88 100 ARG A O 1
ATOM 806 N N . PRO A 1 101 ? 9.906 30.172 1.302 1 89.81 101 PRO A N 1
ATOM 807 C CA . PRO A 1 101 ? 11.211 29.797 0.754 1 89.81 101 PRO A CA 1
ATOM 808 C C . PRO A 1 101 ? 11.125 29.297 -0.685 1 89.81 101 PRO A C 1
ATOM 810 O O . PRO A 1 101 ? 10.102 28.75 -1.09 1 89.81 101 PRO A O 1
ATOM 813 N N . ASP A 1 102 ? 12.172 29.562 -1.343 1 91.81 102 ASP A N 1
ATOM 814 C CA . ASP A 1 102 ? 12.203 29.172 -2.75 1 91.81 102 ASP A CA 1
ATOM 815 C C . ASP A 1 102 ? 13.133 27.984 -2.973 1 91.81 102 ASP A C 1
ATOM 817 O O . ASP A 1 102 ? 14.203 27.906 -2.361 1 91.81 102 ASP A O 1
ATOM 821 N N . GLY A 1 103 ? 12.672 27.062 -3.783 1 94.81 103 GLY A N 1
ATOM 822 C CA . GLY A 1 103 ? 13.5 25.922 -4.137 1 94.81 103 GLY A CA 1
ATOM 823 C C . GLY A 1 103 ? 12.695 24.734 -4.613 1 94.81 103 GLY A C 1
ATOM 824 O O . GLY A 1 103 ? 11.461 24.75 -4.574 1 94.81 103 GLY A O 1
ATOM 825 N N . PRO A 1 104 ? 13.391 23.719 -5.086 1 95.31 104 PRO A N 1
ATOM 826 C CA . PRO A 1 104 ? 12.781 22.531 -5.68 1 95.31 104 PRO A CA 1
ATOM 827 C C . PRO A 1 104 ? 11.75 21.875 -4.77 1 95.31 104 PRO A C 1
ATOM 829 O O . PRO A 1 104 ? 10.766 21.297 -5.254 1 95.31 104 PRO A O 1
ATOM 832 N N . ALA A 1 105 ? 11.914 21.938 -3.461 1 96.56 105 ALA A N 1
ATOM 833 C CA . ALA A 1 105 ? 10.93 21.344 -2.559 1 96.56 105 ALA A CA 1
ATOM 834 C C . ALA A 1 105 ? 9.539 21.922 -2.826 1 96.56 105 ALA A C 1
ATOM 836 O O . ALA A 1 105 ? 8.578 21.172 -3.039 1 96.56 105 ALA A O 1
ATOM 837 N N . PHE A 1 106 ? 9.438 23.203 -2.945 1 96.38 106 PHE A N 1
ATOM 838 C CA . PHE A 1 106 ? 8.148 23.844 -3.162 1 96.38 106 PHE A CA 1
ATOM 839 C C . PHE A 1 106 ? 7.715 23.719 -4.617 1 96.38 106 PHE A C 1
ATOM 841 O O . PHE A 1 106 ? 6.52 23.594 -4.906 1 96.38 106 PHE A O 1
ATOM 848 N N . TRP A 1 107 ? 8.727 23.734 -5.543 1 96.56 107 TRP A N 1
ATOM 849 C CA . TRP A 1 107 ? 8.367 23.516 -6.941 1 96.56 107 TRP A CA 1
ATOM 850 C C . TRP A 1 107 ? 7.723 22.141 -7.125 1 96.56 107 TRP A C 1
ATOM 852 O O . TRP A 1 107 ? 6.684 22.031 -7.781 1 96.56 107 TRP A O 1
ATOM 862 N N . ASN A 1 108 ? 8.297 21.172 -6.512 1 96.75 108 ASN A N 1
ATOM 863 C CA . ASN A 1 108 ? 7.777 19.812 -6.598 1 96.75 108 ASN A CA 1
ATOM 864 C C . ASN A 1 108 ? 6.41 19.688 -5.926 1 96.75 108 ASN A C 1
ATOM 866 O O . ASN A 1 108 ? 5.516 19.016 -6.445 1 96.75 108 ASN A O 1
ATOM 870 N N . ALA A 1 109 ? 6.215 20.312 -4.766 1 97.31 109 ALA A N 1
ATOM 871 C CA . ALA A 1 109 ? 4.914 20.312 -4.094 1 97.31 109 ALA A CA 1
ATOM 872 C C . ALA A 1 109 ? 3.844 20.953 -4.98 1 97.31 109 ALA A C 1
ATOM 874 O O . ALA A 1 109 ? 2.721 20.453 -5.059 1 97.31 109 ALA A O 1
ATOM 875 N N . GLY A 1 110 ? 4.25 22.047 -5.594 1 95.69 110 GLY A N 1
ATOM 876 C CA . GLY A 1 110 ? 3.344 22.703 -6.527 1 95.69 110 GLY A CA 1
ATOM 877 C C . GLY A 1 110 ? 2.938 21.812 -7.684 1 95.69 110 GLY A C 1
ATOM 878 O O . GLY A 1 110 ? 1.761 21.75 -8.055 1 95.69 110 GLY A O 1
ATOM 879 N N . PHE A 1 111 ? 3.865 21.156 -8.211 1 94.19 111 PHE A N 1
ATOM 880 C CA . PHE A 1 111 ? 3.594 20.219 -9.297 1 94.19 111 PHE A CA 1
ATOM 881 C C . PHE A 1 111 ? 2.648 19.125 -8.836 1 94.19 111 PHE A C 1
ATOM 883 O O . PHE A 1 111 ? 1.709 18.766 -9.555 1 94.19 111 PHE A O 1
ATOM 890 N N . ALA A 1 112 ? 2.889 18.594 -7.652 1 95.12 112 ALA A N 1
ATOM 891 C CA . ALA A 1 112 ? 2.064 17.516 -7.109 1 95.12 112 ALA A CA 1
ATOM 892 C C . ALA A 1 112 ? 0.608 17.953 -6.984 1 95.12 112 ALA A C 1
ATOM 894 O O . ALA A 1 112 ? -0.299 17.25 -7.434 1 95.12 112 ALA A O 1
ATOM 895 N N . ILE A 1 113 ? 0.342 19.125 -6.422 1 93.94 113 ILE A N 1
ATOM 896 C CA . ILE A 1 113 ? -1.019 19.609 -6.203 1 93.94 113 ILE A CA 1
ATOM 897 C C . ILE A 1 113 ? -1.702 19.844 -7.551 1 93.94 113 ILE A C 1
ATOM 899 O O . ILE A 1 113 ? -2.896 19.578 -7.699 1 93.94 113 ILE A O 1
ATOM 903 N N . GLN A 1 114 ? -0.971 20.328 -8.5 1 92.25 114 GLN A N 1
ATOM 904 C CA . GLN A 1 114 ? -1.531 20.578 -9.828 1 92.25 114 GLN A CA 1
ATOM 905 C C . GLN A 1 114 ? -1.937 19.281 -10.508 1 92.25 114 GLN A C 1
ATOM 907 O O . GLN A 1 114 ? -2.99 19.203 -11.141 1 92.25 114 GLN A O 1
ATOM 912 N N . GLN A 1 115 ? -1.109 18.297 -10.344 1 90.62 115 GLN A N 1
ATOM 913 C CA . GLN A 1 115 ? -1.431 17 -10.906 1 90.62 115 GLN A CA 1
ATOM 914 C C . GLN A 1 115 ? -2.711 16.438 -10.289 1 90.62 115 GLN A C 1
ATOM 916 O O . GLN A 1 115 ? -3.527 15.828 -10.992 1 90.62 115 GLN A O 1
ATOM 921 N N . MET A 1 116 ? -2.865 16.609 -9.008 1 91.25 116 MET A N 1
ATOM 922 C CA . MET A 1 116 ? -4.047 16.109 -8.32 1 91.25 116 MET A CA 1
ATOM 923 C C . MET A 1 116 ? -5.301 16.844 -8.773 1 91.25 116 MET A C 1
ATOM 925 O O . MET A 1 116 ? -6.371 16.25 -8.898 1 91.25 116 MET A O 1
ATOM 929 N N . LYS A 1 117 ? -5.164 18.078 -9 1 86.94 117 LYS A N 1
ATOM 930 C CA . LYS A 1 117 ? -6.305 18.875 -9.43 1 86.94 117 LYS A CA 1
ATOM 931 C C . LYS A 1 117 ? -6.738 18.5 -10.844 1 86.94 117 LYS A C 1
ATOM 933 O O . LYS A 1 117 ? -7.93 18.531 -11.164 1 86.94 117 LYS A O 1
ATOM 938 N N . LYS A 1 118 ? -5.797 18.109 -11.602 1 83.81 118 LYS A N 1
ATOM 939 C CA . LYS A 1 118 ? -6.062 17.781 -13 1 83.81 118 LYS A CA 1
ATOM 940 C C . LYS A 1 118 ? -6.625 16.359 -13.133 1 83.81 118 LYS A C 1
ATOM 942 O O . LYS A 1 118 ? -7.363 16.062 -14.07 1 83.81 118 LYS A O 1
ATOM 947 N N . ASN A 1 119 ? -6.188 15.602 -12.227 1 75.31 119 ASN A N 1
ATOM 948 C CA . ASN A 1 119 ? -6.535 14.188 -12.336 1 75.31 119 ASN A CA 1
ATOM 949 C C . ASN A 1 119 ? -8.008 13.945 -12.008 1 75.31 119 ASN A C 1
ATOM 951 O O . ASN A 1 119 ? -8.461 14.25 -10.906 1 75.31 119 ASN A O 1
ATOM 955 N N . LYS A 1 120 ? -8.68 13.57 -13.023 1 64.38 120 LYS A N 1
ATOM 956 C CA . LYS A 1 120 ? -10.102 13.258 -12.922 1 64.38 120 LYS A CA 1
ATOM 957 C C . LYS A 1 120 ? -10.32 11.781 -12.586 1 64.38 120 LYS A C 1
ATOM 959 O O . LYS A 1 120 ? -11.422 11.258 -12.758 1 64.38 120 LYS A O 1
ATOM 964 N N . SER A 1 121 ? -9.234 11.281 -12.094 1 66.75 121 SER A N 1
ATOM 965 C CA . SER A 1 121 ? -9.305 9.836 -11.867 1 66.75 121 SER A CA 1
ATOM 966 C C . SER A 1 121 ? -10.266 9.508 -10.734 1 66.75 121 SER A C 1
ATOM 968 O O . SER A 1 121 ? -10.578 10.359 -9.906 1 66.75 121 SER A O 1
ATOM 970 N N . TYR A 1 122 ? -10.797 8.383 -10.945 1 63.97 122 TYR A N 1
ATOM 971 C CA . TYR A 1 122 ? -11.672 7.828 -9.922 1 63.97 122 TYR A CA 1
ATOM 972 C C . TYR A 1 122 ? -10.953 7.719 -8.586 1 63.97 122 TYR A C 1
ATOM 974 O O . TYR A 1 122 ? -11.586 7.637 -7.535 1 63.97 122 TYR A O 1
ATOM 982 N N . ILE A 1 123 ? -9.562 7.785 -8.828 1 74.31 123 ILE A N 1
ATOM 983 C CA . ILE A 1 123 ? -8.758 7.711 -7.617 1 74.31 123 ILE A CA 1
ATOM 984 C C . ILE A 1 123 ? -8.383 9.117 -7.16 1 74.31 123 ILE A C 1
ATOM 986 O O . ILE A 1 123 ? -7.824 9.906 -7.93 1 74.31 123 ILE A O 1
ATOM 990 N N . ARG A 1 124 ? -8.977 9.719 -6.105 1 76.88 124 ARG A N 1
ATOM 991 C CA . ARG A 1 124 ? -8.672 11.016 -5.516 1 76.88 124 ARG A CA 1
ATOM 992 C C . ARG A 1 124 ? -7.695 10.867 -4.352 1 76.88 124 ARG A C 1
ATOM 994 O O . ARG A 1 124 ? -8.109 10.844 -3.189 1 76.88 124 ARG A O 1
ATOM 1001 N N . PRO A 1 125 ? -6.426 10.727 -4.867 1 89.5 125 PRO A N 1
ATOM 1002 C CA . PRO A 1 125 ? -5.508 10.594 -3.732 1 89.5 125 PRO A CA 1
ATOM 1003 C C . PRO A 1 125 ? -5.469 11.844 -2.855 1 89.5 125 PRO A C 1
ATOM 1005 O O . PRO A 1 125 ? -5.527 12.969 -3.369 1 89.5 125 PRO A O 1
ATOM 1008 N N . LYS A 1 126 ? -5.367 11.648 -1.62 1 94.56 126 LYS A N 1
ATOM 1009 C CA . LYS A 1 126 ? -5.301 12.742 -0.657 1 94.56 126 LYS A CA 1
ATOM 1010 C C . LYS A 1 126 ? -3.891 13.32 -0.576 1 94.56 126 LYS A C 1
ATOM 1012 O O . LYS A 1 126 ? -3.713 14.5 -0.255 1 94.56 126 LYS A O 1
ATOM 1017 N N . ILE A 1 127 ? -2.926 12.484 -0.811 1 97.69 127 ILE A N 1
ATOM 1018 C CA . ILE A 1 127 ? -1.524 12.875 -0.691 1 97.69 127 ILE A CA 1
ATOM 1019 C C . ILE A 1 127 ? -0.768 12.469 -1.954 1 97.69 127 ILE A C 1
ATOM 1021 O O . ILE A 1 127 ? -0.96 11.367 -2.475 1 97.69 127 ILE A O 1
ATOM 1025 N N . LEU A 1 128 ? 0.014 13.312 -2.52 1 96.88 128 LEU A N 1
ATOM 1026 C CA . LEU A 1 128 ? 0.906 13.008 -3.635 1 96.88 128 LEU A CA 1
ATOM 1027 C C . LEU A 1 128 ? 2.305 13.562 -3.377 1 96.88 128 LEU A C 1
ATOM 1029 O O . LEU A 1 128 ? 2.473 14.766 -3.18 1 96.88 128 LEU A O 1
ATOM 1033 N N . PHE A 1 129 ? 3.285 12.672 -3.344 1 97.44 129 PHE A N 1
ATOM 1034 C CA . PHE A 1 129 ? 4.688 13.055 -3.223 1 97.44 129 PHE A CA 1
ATOM 1035 C C . PHE A 1 129 ? 5.312 13.258 -4.598 1 97.44 129 PHE A C 1
ATOM 1037 O O . PHE A 1 129 ? 5.027 12.516 -5.535 1 97.44 129 PHE A O 1
ATOM 1044 N N . GLU A 1 130 ? 6.168 14.227 -4.664 1 96.5 130 GLU A N 1
ATOM 1045 C CA . GLU A 1 130 ? 6.957 14.453 -5.875 1 96.5 130 GLU A CA 1
ATOM 1046 C C . GLU A 1 130 ? 8.383 14.875 -5.531 1 96.5 130 GLU A C 1
ATOM 1048 O O . GLU A 1 130 ? 8.602 15.656 -4.609 1 96.5 130 GLU A O 1
ATOM 1053 N N . THR A 1 131 ? 9.422 14.297 -6.176 1 94.5 131 THR A N 1
ATOM 1054 C CA . THR A 1 131 ? 10.82 14.641 -5.977 1 94.5 131 THR A CA 1
ATOM 1055 C C . THR A 1 131 ? 11.367 15.414 -7.176 1 94.5 131 THR A C 1
ATOM 1057 O O . THR A 1 131 ? 12.453 15.992 -7.105 1 94.5 131 THR A O 1
ATOM 1060 N N . GLU A 1 132 ? 10.773 15.281 -8.289 1 84.5 132 GLU A N 1
ATOM 1061 C CA . GLU A 1 132 ? 11.18 15.961 -9.516 1 84.5 132 GLU A CA 1
ATOM 1062 C C . GLU A 1 132 ? 9.977 16.578 -10.219 1 84.5 132 GLU A C 1
ATOM 1064 O O . GLU A 1 132 ? 8.891 16.016 -10.227 1 84.5 132 GLU A O 1
ATOM 1069 N N . ASP A 1 133 ? 10.258 17.688 -10.617 1 67.88 133 ASP A N 1
ATOM 1070 C CA . ASP A 1 133 ? 9.172 18.422 -11.273 1 67.88 133 ASP A CA 1
ATOM 1071 C C . ASP A 1 133 ? 9.039 18 -12.742 1 67.88 133 ASP A C 1
ATOM 1073 O O . ASP A 1 133 ? 9.164 18.844 -13.641 1 67.88 133 ASP A O 1
ATOM 1077 N N . ASN A 1 134 ? 9.289 16.766 -12.977 1 68.75 134 ASN A N 1
ATOM 1078 C CA . ASN A 1 134 ? 9.125 16.25 -14.328 1 68.75 134 ASN A CA 1
ATOM 1079 C C . ASN A 1 134 ? 8.469 14.875 -14.336 1 68.75 134 ASN A C 1
ATOM 1081 O O . ASN A 1 134 ? 8.633 14.102 -13.391 1 68.75 134 ASN A O 1
ATOM 1085 N N . GLU A 1 135 ? 7.617 14.633 -15.219 1 63.28 135 GLU A N 1
ATOM 1086 C CA . GLU A 1 135 ? 6.863 13.391 -15.344 1 63.28 135 GLU A CA 1
ATOM 1087 C C . GLU A 1 135 ? 7.738 12.266 -15.891 1 63.28 135 GLU A C 1
ATOM 1089 O O . GLU A 1 135 ? 7.461 11.086 -15.656 1 63.28 135 GLU A O 1
ATOM 1094 N N . ARG A 1 136 ? 8.82 12.57 -16.469 1 55.81 136 ARG A N 1
ATOM 1095 C CA . ARG A 1 136 ? 9.578 11.617 -17.266 1 55.81 136 ARG A CA 1
ATOM 1096 C C . ARG A 1 136 ? 10.484 10.758 -16.375 1 55.81 136 ARG A C 1
ATOM 1098 O O . ARG A 1 136 ? 10.797 9.617 -16.719 1 55.81 136 ARG A O 1
ATOM 1105 N N . ASN A 1 137 ? 10.906 11.367 -15.391 1 63.41 137 ASN A N 1
ATOM 1106 C CA . ASN A 1 137 ? 11.859 10.625 -14.57 1 63.41 137 ASN A CA 1
ATOM 1107 C C . ASN A 1 137 ? 11.32 10.367 -13.172 1 63.41 137 ASN A C 1
ATOM 1109 O O . ASN A 1 137 ? 11.906 10.805 -12.18 1 63.41 137 ASN A O 1
ATOM 1113 N N . LYS A 1 138 ? 10.352 9.586 -13.195 1 73.81 138 LYS A N 1
ATOM 1114 C CA . LYS A 1 138 ? 9.695 9.367 -11.914 1 73.81 138 LYS A CA 1
ATOM 1115 C C . LYS A 1 138 ? 10.445 8.344 -11.07 1 73.81 138 LYS A C 1
ATOM 1117 O O . LYS A 1 138 ? 10.875 7.309 -11.586 1 73.81 138 LYS A O 1
ATOM 1122 N N . ASP A 1 139 ? 10.719 8.812 -10 1 88.75 139 ASP A N 1
ATOM 1123 C CA . ASP A 1 139 ? 11.273 7.91 -8.992 1 88.75 139 ASP A CA 1
ATOM 1124 C C . ASP A 1 139 ? 10.305 6.77 -8.68 1 88.75 139 ASP A C 1
ATOM 1126 O O . ASP A 1 139 ? 9.188 7.012 -8.234 1 88.75 139 ASP A O 1
ATOM 1130 N N . VAL A 1 140 ? 10.695 5.551 -8.984 1 92.19 140 VAL A N 1
ATOM 1131 C CA . VAL A 1 140 ? 9.82 4.391 -8.859 1 92.19 140 VAL A CA 1
ATOM 1132 C C . VAL A 1 140 ? 9.375 4.234 -7.402 1 92.19 140 VAL A C 1
ATOM 1134 O O . VAL A 1 140 ? 8.266 3.773 -7.137 1 92.19 140 VAL A O 1
ATOM 1137 N N . TRP A 1 141 ? 10.234 4.648 -6.527 1 94.44 141 TRP A N 1
ATOM 1138 C CA . TRP A 1 141 ? 9.891 4.484 -5.117 1 94.44 141 TRP A CA 1
ATOM 1139 C C . TRP A 1 141 ? 8.852 5.516 -4.684 1 94.44 141 TRP A C 1
ATOM 1141 O O . TRP A 1 141 ? 8 5.23 -3.838 1 94.44 141 TRP A O 1
ATOM 1151 N N . ILE A 1 142 ? 8.867 6.715 -5.27 1 96 142 ILE A N 1
ATOM 1152 C CA . ILE A 1 142 ? 7.84 7.719 -5.008 1 96 142 ILE A CA 1
ATOM 1153 C C . ILE A 1 142 ? 6.496 7.234 -5.543 1 96 142 ILE A C 1
ATOM 1155 O O . ILE A 1 142 ? 5.457 7.449 -4.91 1 96 142 ILE A O 1
ATOM 1159 N N . GLU A 1 143 ? 6.555 6.574 -6.645 1 95.62 143 GLU A N 1
ATOM 1160 C CA . GLU A 1 143 ? 5.316 6.016 -7.188 1 95.62 143 GLU A CA 1
ATOM 1161 C C . GLU A 1 143 ? 4.746 4.941 -6.266 1 95.62 143 GLU A C 1
ATOM 1163 O O . GLU A 1 143 ? 3.535 4.883 -6.047 1 95.62 143 GLU A O 1
ATOM 1168 N N . VAL A 1 144 ? 5.605 4.074 -5.738 1 97.56 144 VAL A N 1
ATOM 1169 C CA . VAL A 1 144 ? 5.16 3.059 -4.793 1 97.56 144 VAL A CA 1
ATOM 1170 C C . VAL A 1 144 ? 4.535 3.729 -3.572 1 97.56 144 VAL A C 1
ATOM 1172 O O . VAL A 1 144 ? 3.467 3.318 -3.109 1 97.56 144 VAL A O 1
ATOM 1175 N N . ILE A 1 145 ? 5.172 4.762 -3.08 1 97.75 145 ILE A N 1
ATOM 1176 C CA . ILE A 1 145 ? 4.656 5.5 -1.934 1 97.75 145 ILE A CA 1
ATOM 1177 C C . ILE A 1 145 ? 3.285 6.082 -2.27 1 97.75 145 ILE A C 1
ATOM 1179 O O . ILE A 1 145 ? 2.32 5.879 -1.529 1 97.75 145 ILE A O 1
ATOM 1183 N N . ASN A 1 146 ? 3.205 6.754 -3.377 1 97.19 146 ASN A N 1
ATOM 1184 C CA . ASN A 1 146 ? 1.961 7.41 -3.766 1 97.19 146 ASN A CA 1
ATOM 1185 C C . ASN A 1 146 ? 0.826 6.402 -3.938 1 97.19 146 ASN A C 1
ATOM 1187 O O . ASN A 1 146 ? -0.28 6.617 -3.436 1 97.19 146 ASN A O 1
ATOM 1191 N N . GLU A 1 147 ? 1.1 5.324 -4.602 1 96.94 147 GLU A N 1
ATOM 1192 C CA . GLU A 1 147 ? 0.06 4.32 -4.816 1 96.94 147 GLU A CA 1
ATOM 1193 C C . GLU A 1 147 ? -0.314 3.623 -3.512 1 96.94 147 GLU A C 1
ATOM 1195 O O . GLU A 1 147 ? -1.471 3.246 -3.314 1 96.94 147 GLU A O 1
ATOM 1200 N N . SER A 1 148 ? 0.67 3.395 -2.631 1 97.88 148 SER A N 1
ATOM 1201 C CA . SER A 1 148 ? 0.386 2.795 -1.331 1 97.88 148 SER A CA 1
ATOM 1202 C C . SER A 1 148 ? -0.511 3.697 -0.49 1 97.88 148 SER A C 1
ATOM 1204 O O . SER A 1 148 ? -1.459 3.223 0.14 1 97.88 148 SER A O 1
ATOM 1206 N N . LEU A 1 149 ? -0.226 4.969 -0.503 1 97.88 149 LEU A N 1
ATOM 1207 C CA . LEU A 1 149 ? -1.04 5.91 0.257 1 97.88 149 LEU A CA 1
ATOM 1208 C C . LEU A 1 149 ? -2.43 6.043 -0.356 1 97.88 149 LEU A C 1
ATOM 1210 O O . LEU A 1 149 ? -3.414 6.242 0.361 1 97.88 149 LEU A O 1
ATOM 1214 N N . SER A 1 150 ? -2.482 5.953 -1.667 1 96.75 150 SER A N 1
ATOM 1215 C CA . SER A 1 150 ? -3.777 5.949 -2.34 1 96.75 150 SER A CA 1
ATOM 1216 C C . SER A 1 150 ? -4.621 4.754 -1.905 1 96.75 150 SER A C 1
ATOM 1218 O O . SER A 1 150 ? -5.84 4.871 -1.748 1 96.75 150 SER A O 1
ATOM 1220 N N . LEU A 1 151 ? -3.967 3.664 -1.73 1 96.88 151 LEU A N 1
ATOM 1221 C CA . LEU A 1 151 ? -4.672 2.484 -1.243 1 96.88 151 LEU A CA 1
ATOM 1222 C C . LEU A 1 151 ? -5.152 2.691 0.19 1 96.88 151 LEU A C 1
ATOM 1224 O O . LEU A 1 151 ? -6.25 2.262 0.549 1 96.88 151 LEU A O 1
ATOM 1228 N N . CYS A 1 152 ? -4.348 3.363 1.017 1 97.12 152 CYS A N 1
ATOM 1229 C CA . CYS A 1 152 ? -4.777 3.744 2.357 1 97.12 152 CYS A CA 1
ATOM 1230 C C . CYS A 1 152 ? -6.043 4.59 2.305 1 97.12 152 CYS A C 1
ATOM 1232 O O . CYS A 1 152 ? -6.965 4.391 3.096 1 97.12 152 CYS A O 1
ATOM 1234 N N . ASP A 1 153 ? -6.07 5.531 1.339 1 95.88 153 ASP A N 1
ATOM 1235 C CA . ASP A 1 153 ? -7.242 6.387 1.181 1 95.88 153 ASP A CA 1
ATOM 1236 C C . ASP A 1 153 ? -8.5 5.555 0.932 1 95.88 153 ASP A C 1
ATOM 1238 O O . ASP A 1 153 ? -9.562 5.848 1.481 1 95.88 153 ASP A O 1
ATOM 1242 N N . PHE A 1 154 ? -8.359 4.535 0.087 1 95.94 154 PHE A N 1
ATOM 1243 C CA . PHE A 1 154 ? -9.484 3.672 -0.234 1 95.94 154 PHE A CA 1
ATOM 1244 C C . PHE A 1 154 ? -10.016 2.988 1.021 1 95.94 154 PHE A C 1
ATOM 1246 O O . PHE A 1 154 ? -11.227 2.953 1.249 1 95.94 154 PHE A O 1
ATOM 1253 N N . ILE A 1 155 ? -9.117 2.49 1.842 1 96 155 ILE A N 1
ATOM 1254 C CA . ILE A 1 155 ? -9.5 1.784 3.059 1 96 155 ILE A CA 1
ATOM 1255 C C . ILE A 1 155 ? -10.172 2.754 4.031 1 96 155 ILE A C 1
ATOM 1257 O O . ILE A 1 155 ? -11.195 2.428 4.641 1 96 155 ILE A O 1
ATOM 1261 N N . GLU A 1 156 ? -9.602 3.896 4.125 1 95.44 156 GLU A N 1
ATOM 1262 C CA . GLU A 1 156 ? -10.117 4.914 5.039 1 95.44 156 GLU A CA 1
ATOM 1263 C C . GLU A 1 156 ? -11.539 5.32 4.672 1 95.44 156 GLU A C 1
ATOM 1265 O O . GLU A 1 156 ? -12.359 5.594 5.551 1 95.44 156 GLU A O 1
ATOM 1270 N N . ARG A 1 157 ? -11.805 5.391 3.42 1 93.5 157 ARG A N 1
ATOM 1271 C CA . ARG A 1 157 ? -13.125 5.793 2.953 1 93.5 157 ARG A CA 1
ATOM 1272 C C . ARG A 1 157 ? -14.188 4.781 3.367 1 93.5 157 ARG A C 1
ATOM 1274 O O . ARG A 1 157 ? -15.375 5.102 3.422 1 93.5 157 ARG A O 1
ATOM 1281 N N . GLY A 1 158 ? -13.773 3.58 3.68 1 94.56 158 GLY A N 1
ATOM 1282 C CA . GLY A 1 158 ? -14.703 2.533 4.066 1 94.56 158 GLY A CA 1
ATOM 1283 C C . GLY A 1 158 ? -14.938 2.465 5.562 1 94.56 158 GLY A C 1
ATOM 1284 O O . GLY A 1 158 ? -15.773 1.682 6.031 1 94.56 158 GLY A O 1
ATOM 1285 N N . TRP A 1 159 ? -14.32 3.32 6.305 1 96.81 159 TRP A N 1
ATOM 1286 C CA . TRP A 1 159 ? -14.445 3.277 7.758 1 96.81 159 TRP A CA 1
ATOM 1287 C C . TRP A 1 159 ? -15.805 3.805 8.203 1 96.81 159 TRP A C 1
ATOM 1289 O O . TRP A 1 159 ? -16.312 4.781 7.648 1 96.81 159 TRP A O 1
ATOM 1299 N N . THR A 1 160 ? -16.359 3.145 9.188 1 96.94 160 THR A N 1
ATOM 1300 C CA . THR A 1 160 ? -17.469 3.754 9.922 1 96.94 160 THR A CA 1
ATOM 1301 C C . THR A 1 160 ? -16.969 4.926 10.766 1 96.94 160 THR A C 1
ATOM 1303 O O . THR A 1 160 ? -15.766 5.07 11 1 96.94 160 THR A O 1
ATOM 1306 N N . ASP A 1 161 ? -17.922 5.715 11.227 1 96.06 161 ASP A N 1
ATOM 1307 C CA . ASP A 1 161 ? -17.562 6.836 12.086 1 96.06 161 ASP A CA 1
ATOM 1308 C C . ASP A 1 161 ? -16.828 6.359 13.344 1 96.06 161 ASP A C 1
ATOM 1310 O O . ASP A 1 161 ? -15.859 6.977 13.781 1 96.06 161 ASP A O 1
ATOM 1314 N N . LYS A 1 162 ? -17.312 5.312 13.836 1 96.25 162 LYS A N 1
ATOM 1315 C CA . LYS A 1 162 ? -16.703 4.77 15.047 1 96.25 162 LYS A CA 1
ATOM 1316 C C . LYS A 1 162 ? -15.266 4.316 14.781 1 96.25 162 LYS A C 1
ATOM 1318 O O . LYS A 1 162 ? -14.359 4.609 15.57 1 96.25 162 LYS A O 1
ATOM 1323 N N . GLN A 1 163 ? -15.055 3.592 13.695 1 96.88 163 GLN A N 1
ATOM 1324 C CA . GLN A 1 163 ? -13.719 3.154 13.305 1 96.88 163 GLN A CA 1
ATOM 1325 C C . GLN A 1 163 ? -12.789 4.348 13.086 1 96.88 163 GLN A C 1
ATOM 1327 O O . GLN A 1 163 ? -11.672 4.375 13.602 1 96.88 163 GLN A O 1
ATOM 1332 N N . LYS A 1 164 ? -13.281 5.312 12.375 1 96.75 164 LYS A N 1
ATOM 1333 C CA . LYS A 1 164 ? -12.516 6.52 12.078 1 96.75 164 LYS A CA 1
ATOM 1334 C C . LYS A 1 164 ? -12.07 7.215 13.359 1 96.75 164 LYS A C 1
ATOM 1336 O O . LYS A 1 164 ? -10.898 7.582 13.5 1 96.75 164 LYS A O 1
ATOM 1341 N N . ASN A 1 165 ? -12.992 7.352 14.273 1 96.5 165 ASN A N 1
ATOM 1342 C CA . ASN A 1 165 ? -12.703 8.039 15.531 1 96.5 165 ASN A CA 1
ATOM 1343 C C . ASN A 1 165 ? -11.672 7.285 16.359 1 96.5 165 ASN A C 1
ATOM 1345 O O . ASN A 1 165 ? -10.758 7.887 16.922 1 96.5 165 ASN A O 1
ATOM 1349 N N . ILE A 1 166 ? -11.773 6.008 16.391 1 96.38 166 ILE A N 1
ATOM 1350 C CA . ILE A 1 166 ? -10.844 5.18 17.156 1 96.38 166 ILE A CA 1
ATOM 1351 C C . ILE A 1 166 ? -9.445 5.285 16.547 1 96.38 166 ILE A C 1
ATOM 1353 O O . ILE A 1 166 ? -8.461 5.484 17.266 1 96.38 166 ILE A O 1
ATOM 1357 N N . ILE A 1 167 ? -9.391 5.184 15.242 1 96 167 ILE A N 1
ATOM 1358 C CA . ILE A 1 167 ? -8.109 5.188 14.547 1 96 167 ILE A CA 1
ATOM 1359 C C . ILE A 1 167 ? -7.465 6.57 14.656 1 96 167 ILE A C 1
ATOM 1361 O O . ILE A 1 167 ? -6.266 6.684 14.922 1 96 167 ILE A O 1
ATOM 1365 N N . ARG A 1 168 ? -8.281 7.586 14.492 1 95.5 168 ARG A N 1
ATOM 1366 C CA . ARG A 1 168 ? -7.797 8.953 14.641 1 95.5 168 ARG A CA 1
ATOM 1367 C C . ARG A 1 168 ? -7.207 9.18 16.031 1 95.5 168 ARG A C 1
ATOM 1369 O O . ARG A 1 168 ? -6.113 9.734 16.156 1 95.5 168 ARG A O 1
ATOM 1376 N N . GLU A 1 169 ? -7.906 8.758 17.016 1 95.69 169 GLU A N 1
ATOM 1377 C CA . GLU A 1 169 ? -7.426 8.93 18.391 1 95.69 169 GLU A CA 1
ATOM 1378 C C . GLU A 1 169 ? -6.141 8.133 18.625 1 95.69 169 GLU A C 1
ATOM 1380 O O . GLU A 1 169 ? -5.246 8.594 19.344 1 95.69 169 GLU A O 1
ATOM 1385 N N . SER A 1 170 ? -6.102 6.953 18.062 1 95.31 170 SER A N 1
ATOM 1386 C CA . SER A 1 170 ? -4.895 6.145 18.172 1 95.31 170 SER A CA 1
ATOM 1387 C C . SER A 1 170 ? -3.689 6.871 17.578 1 95.31 170 SER A C 1
ATOM 1389 O O . SER A 1 170 ? -2.621 6.91 18.188 1 95.31 170 SER A O 1
ATOM 1391 N N . ILE A 1 171 ? -3.857 7.5 16.422 1 94.62 171 ILE A N 1
ATOM 1392 C CA . ILE A 1 171 ? -2.775 8.211 15.758 1 94.62 171 ILE A CA 1
ATOM 1393 C C . ILE A 1 171 ? -2.391 9.445 16.562 1 94.62 171 ILE A C 1
ATOM 1395 O O . ILE A 1 171 ? -1.205 9.734 16.75 1 94.62 171 ILE A O 1
ATOM 1399 N N . PHE A 1 172 ? -3.371 10.156 17.109 1 94.12 172 PHE A N 1
ATOM 1400 C CA . PHE A 1 172 ? -3.135 11.383 17.859 1 94.12 172 PHE A CA 1
ATOM 1401 C C . PHE A 1 172 ? -2.32 11.086 19.125 1 94.12 172 PHE A C 1
ATOM 1403 O O . PHE A 1 172 ? -1.426 11.852 19.484 1 94.12 172 PHE A O 1
ATOM 1410 N N . ARG A 1 173 ? -2.551 9.938 19.672 1 93 173 ARG A N 1
ATOM 1411 C CA . ARG A 1 173 ? -1.966 9.656 20.984 1 93 173 ARG A CA 1
ATOM 1412 C C . ARG A 1 173 ? -0.686 8.836 20.844 1 93 173 ARG A C 1
ATOM 1414 O O . ARG A 1 173 ? 0.245 8.992 21.641 1 93 173 ARG A O 1
ATOM 1421 N N . TYR A 1 174 ? -0.671 8.031 19.781 1 92.75 174 TYR A N 1
ATOM 1422 C CA . TYR A 1 174 ? 0.404 7.043 19.797 1 92.75 174 TYR A CA 1
ATOM 1423 C C . TYR A 1 174 ? 1.122 6.996 18.453 1 92.75 174 TYR A C 1
ATOM 1425 O O . TYR A 1 174 ? 1.994 6.152 18.234 1 92.75 174 TYR A O 1
ATOM 1433 N N . GLY A 1 175 ? 0.813 7.883 17.547 1 93.06 175 GLY A N 1
ATOM 1434 C CA . GLY A 1 175 ? 1.393 7.809 16.219 1 93.06 175 GLY A CA 1
ATOM 1435 C C . GLY A 1 175 ? 1.057 6.52 15.484 1 93.06 175 GLY A C 1
ATOM 1436 O O . GLY A 1 175 ? -0.092 6.074 15.5 1 93.06 175 GLY A O 1
ATOM 1437 N N . TYR A 1 176 ? 2.076 5.949 14.859 1 94 176 TYR A N 1
ATOM 1438 C CA . TYR A 1 176 ? 1.816 4.742 14.078 1 94 176 TYR A CA 1
ATOM 1439 C C . TYR A 1 176 ? 2.213 3.494 14.859 1 94 176 TYR A C 1
ATOM 1441 O O . TYR A 1 176 ? 2.373 2.418 14.273 1 94 176 TYR A O 1
ATOM 1449 N N . ASP A 1 177 ? 2.365 3.68 16.141 1 90.38 177 ASP A N 1
ATOM 1450 C CA . ASP A 1 177 ? 2.652 2.518 16.969 1 90.38 177 ASP A CA 1
ATOM 1451 C C . ASP A 1 177 ? 1.429 1.611 17.094 1 90.38 177 ASP A C 1
ATOM 1453 O O . ASP A 1 177 ? 0.369 2.045 17.547 1 90.38 177 ASP A O 1
ATOM 1457 N N . THR A 1 178 ? 1.62 0.342 16.719 1 87.5 178 THR A N 1
ATOM 1458 C CA . THR A 1 178 ? 0.482 -0.571 16.734 1 87.5 178 THR A CA 1
ATOM 1459 C C . THR A 1 178 ? 0.383 -1.287 18.078 1 87.5 178 THR A C 1
ATOM 1461 O O . THR A 1 178 ? -0.571 -2.027 18.328 1 87.5 178 THR A O 1
ATOM 1464 N N . LYS A 1 179 ? 1.374 -1.125 18.891 1 87.62 179 LYS A N 1
ATOM 1465 C CA . LYS A 1 179 ? 1.267 -1.597 20.266 1 87.62 179 LYS A CA 1
ATOM 1466 C C . LYS A 1 179 ? 0.595 -0.552 21.156 1 87.62 179 LYS A C 1
ATOM 1468 O O . LYS A 1 179 ? 1.266 0.146 21.906 1 87.62 179 LYS A O 1
ATOM 1473 N N . VAL A 1 180 ? -0.635 -0.35 20.984 1 85.5 180 VAL A N 1
ATOM 1474 C CA . VAL A 1 180 ? -1.401 0.67 21.688 1 85.5 180 VAL A CA 1
ATOM 1475 C C . VAL A 1 180 ? -2.211 0.022 22.812 1 85.5 180 VAL A C 1
ATOM 1477 O O . VAL A 1 180 ? -2.693 -1.104 22.656 1 85.5 180 VAL A O 1
ATOM 1480 N N . PRO A 1 181 ? -2.342 0.679 23.891 1 86.81 181 PRO A N 1
ATOM 1481 C CA . PRO A 1 181 ? -3.195 0.157 24.953 1 86.81 181 PRO A CA 1
ATOM 1482 C C . PRO A 1 181 ? -4.676 0.171 24.594 1 86.81 181 PRO A C 1
ATOM 1484 O O . PRO A 1 181 ? -5.301 1.234 24.578 1 86.81 181 PRO A O 1
ATOM 1487 N N . GLN A 1 182 ? -5.172 -0.948 24.266 1 91.25 182 GLN A N 1
ATOM 1488 C CA . GLN A 1 182 ? -6.566 -1.06 23.844 1 91.25 182 GLN A CA 1
ATOM 1489 C C . GLN A 1 182 ? -7.512 -0.659 24.984 1 91.25 182 GLN A C 1
ATOM 1491 O O . GLN A 1 182 ? -8.617 -0.165 24.734 1 91.25 182 GLN A O 1
ATOM 1496 N N . LYS A 1 183 ? -7.066 -0.877 26.172 1 94.44 183 LYS A N 1
ATOM 1497 C CA . LYS A 1 183 ? -7.863 -0.52 27.344 1 94.44 183 LYS A CA 1
ATOM 1498 C C . LYS A 1 183 ? -8.156 0.978 27.375 1 94.44 183 LYS A C 1
ATOM 1500 O O . LYS A 1 183 ? -9.273 1.392 27.672 1 94.44 183 LYS A O 1
ATOM 1505 N N . GLU A 1 184 ? -7.184 1.794 27.109 1 95.12 184 GLU A N 1
ATOM 1506 C CA . GLU A 1 184 ? -7.348 3.244 27.109 1 95.12 184 GLU A CA 1
ATOM 1507 C C . GLU A 1 184 ? -8.352 3.691 26.062 1 95.12 184 GLU A C 1
ATOM 1509 O O . GLU A 1 184 ? -9.203 4.543 26.328 1 95.12 184 GLU A O 1
ATOM 1514 N N . LEU A 1 185 ? -8.234 3.148 24.828 1 95.62 185 LEU A N 1
ATOM 1515 C CA . LEU A 1 185 ? -9.172 3.484 23.766 1 95.62 185 LEU A CA 1
ATOM 1516 C C . LEU A 1 185 ? -10.586 3.027 24.109 1 95.62 185 LEU A C 1
ATOM 1518 O O . LEU A 1 185 ? -11.562 3.73 23.844 1 95.62 185 LEU A O 1
ATOM 1522 N N . ALA A 1 186 ? -10.688 1.852 24.719 1 97.19 186 ALA A N 1
ATOM 1523 C CA . ALA A 1 186 ? -11.984 1.329 25.141 1 97.19 186 ALA A CA 1
ATOM 1524 C C . ALA A 1 186 ? -12.648 2.271 26.156 1 97.19 186 ALA A C 1
ATOM 1526 O O . ALA A 1 186 ? -13.844 2.551 26.047 1 97.19 186 ALA A O 1
ATOM 1527 N N . GLU A 1 187 ? -11.906 2.717 27.094 1 97 187 GLU A N 1
ATOM 1528 C CA . GLU A 1 187 ? -12.414 3.641 28.109 1 97 187 GLU A CA 1
ATOM 1529 C C . GLU A 1 187 ? -12.828 4.969 27.484 1 97 187 GLU A C 1
ATOM 1531 O O . GLU A 1 187 ? -13.898 5.504 27.797 1 97 187 GLU A O 1
ATOM 1536 N N . LEU A 1 188 ? -12.008 5.445 26.594 1 95.31 188 LEU A N 1
ATOM 1537 C CA . LEU A 1 188 ? -12.242 6.738 25.969 1 95.31 188 LEU A CA 1
ATOM 1538 C C . LEU A 1 188 ? -13.555 6.723 25.172 1 95.31 188 LEU A C 1
ATOM 1540 O O . LEU A 1 188 ? -14.305 7.699 25.203 1 95.31 188 LEU A O 1
ATOM 1544 N N . PHE A 1 189 ? -13.805 5.598 24.484 1 96.56 189 PHE A N 1
ATOM 1545 C CA . PHE A 1 189 ? -14.961 5.531 23.594 1 96.56 189 PHE A CA 1
ATOM 1546 C C . PHE A 1 189 ? -16.109 4.789 24.266 1 96.56 189 PHE A C 1
ATOM 1548 O O . PHE A 1 189 ? -17.156 4.551 23.641 1 96.56 189 PHE A O 1
ATOM 1555 N N . GLU A 1 190 ? -15.883 4.367 25.5 1 97.19 190 GLU A N 1
ATOM 1556 C CA . GLU A 1 190 ? -16.906 3.715 26.312 1 97.19 190 GLU A CA 1
ATOM 1557 C C . GLU A 1 190 ? -17.438 2.461 25.625 1 97.19 190 GLU A C 1
ATOM 1559 O O . GLU A 1 190 ? -18.656 2.287 25.484 1 97.19 190 GLU A O 1
ATOM 1564 N N . ILE A 1 191 ? -16.547 1.661 25.109 1 97.38 191 ILE A N 1
ATOM 1565 C CA . ILE A 1 191 ? -16.844 0.35 24.547 1 97.38 191 ILE A CA 1
ATOM 1566 C C . ILE A 1 191 ? -15.906 -0.697 25.141 1 97.38 191 ILE A C 1
ATOM 1568 O O . ILE A 1 191 ? -14.969 -0.358 25.859 1 97.38 191 ILE A O 1
ATOM 1572 N N . SER A 1 192 ? -16.172 -1.956 24.938 1 97.31 192 SER A N 1
ATOM 1573 C CA . SER A 1 192 ? -15.359 -3.041 25.469 1 97.31 192 SER A CA 1
ATOM 1574 C C . SER A 1 192 ? -14.07 -3.203 24.688 1 97.31 192 SER A C 1
ATOM 1576 O O . SER A 1 192 ? -13.984 -2.779 23.531 1 97.31 192 SER A O 1
ATOM 1578 N N . ILE A 1 193 ? -13.141 -3.752 25.359 1 96.38 193 ILE A N 1
ATOM 1579 C CA . ILE A 1 193 ? -11.859 -4.027 24.719 1 96.38 193 ILE A CA 1
ATOM 1580 C C . ILE A 1 193 ? -12.078 -4.93 23.5 1 96.38 193 ILE A C 1
ATOM 1582 O O . ILE A 1 193 ? -11.562 -4.66 22.422 1 96.38 193 ILE A O 1
ATOM 1586 N N . PRO A 1 194 ? -12.945 -5.949 23.641 1 96.25 194 PRO A N 1
ATOM 1587 C CA . PRO A 1 194 ? -13.219 -6.773 22.453 1 96.25 194 PRO A CA 1
ATOM 1588 C C . PRO A 1 194 ? -13.852 -5.977 21.312 1 96.25 194 PRO A C 1
ATOM 1590 O O . PRO A 1 194 ? -13.539 -6.215 20.141 1 96.25 194 PRO A O 1
ATOM 1593 N N . ALA A 1 195 ? -14.648 -5.039 21.609 1 96.75 195 ALA A N 1
ATOM 1594 C CA . ALA A 1 195 ? -15.258 -4.199 20.578 1 96.75 195 ALA A CA 1
ATOM 1595 C C . ALA A 1 195 ? -14.211 -3.35 19.875 1 96.75 195 ALA A C 1
ATOM 1597 O O . ALA A 1 195 ? -14.25 -3.195 18.641 1 96.75 195 ALA A O 1
ATOM 1598 N N . VAL A 1 196 ? -13.266 -2.762 20.641 1 96.38 196 VAL A N 1
ATOM 1599 C CA . VAL A 1 196 ? -12.164 -2.008 20.047 1 96.38 196 VAL A CA 1
ATOM 1600 C C . VAL A 1 196 ? -11.383 -2.902 19.094 1 96.38 196 VAL A C 1
ATOM 1602 O O . VAL A 1 196 ? -11.07 -2.496 17.969 1 96.38 196 VAL A O 1
ATOM 1605 N N . ASN A 1 197 ? -11.117 -4.145 19.531 1 93.75 197 ASN A N 1
ATOM 1606 C CA . ASN A 1 197 ? -10.359 -5.086 18.719 1 93.75 197 ASN A CA 1
ATOM 1607 C C . ASN A 1 197 ? -11.078 -5.418 17.406 1 93.75 197 ASN A C 1
ATOM 1609 O O . ASN A 1 197 ? -10.453 -5.535 16.359 1 93.75 197 ASN A O 1
ATOM 1613 N N . VAL A 1 198 ? -12.336 -5.555 17.516 1 95.06 198 VAL A N 1
ATOM 1614 C CA . VAL A 1 198 ? -13.141 -5.848 16.344 1 95.06 198 VAL A CA 1
ATOM 1615 C C . VAL A 1 198 ? -13.07 -4.68 15.359 1 95.06 198 VAL A C 1
ATOM 1617 O O . VAL A 1 198 ? -12.891 -4.875 14.156 1 95.06 198 VAL A O 1
ATOM 1620 N N . HIS A 1 199 ? -13.18 -3.424 15.812 1 96.25 199 HIS A N 1
ATOM 1621 C CA . HIS A 1 199 ? -13.109 -2.238 14.969 1 96.25 199 HIS A CA 1
ATOM 1622 C C . HIS A 1 199 ? -11.742 -2.119 14.305 1 96.25 199 HIS A C 1
ATOM 1624 O O . HIS A 1 199 ? -11.648 -1.781 13.117 1 96.25 199 HIS A O 1
ATOM 1630 N N . MET A 1 200 ? -10.758 -2.434 15.078 1 94.81 200 MET A N 1
ATOM 1631 C CA . MET A 1 200 ? -9.398 -2.352 14.547 1 94.81 200 MET A CA 1
ATOM 1632 C C . MET A 1 200 ? -9.172 -3.406 13.469 1 94.81 200 MET A C 1
ATOM 1634 O O . MET A 1 200 ? -8.672 -3.094 12.391 1 94.81 200 MET A O 1
ATOM 1638 N N . LYS A 1 201 ? -9.602 -4.582 13.719 1 93.19 201 LYS A N 1
ATOM 1639 C CA . LYS A 1 201 ? -9.414 -5.668 12.766 1 93.19 201 LYS A CA 1
ATOM 1640 C C . LYS A 1 201 ? -10.211 -5.422 11.484 1 93.19 201 LYS A C 1
ATOM 1642 O O . LYS A 1 201 ? -9.68 -5.547 10.383 1 93.19 201 LYS A O 1
ATOM 1647 N N . ARG A 1 202 ? -11.438 -4.965 11.602 1 95.06 202 ARG A N 1
ATOM 1648 C CA . ARG A 1 202 ? -12.344 -4.812 10.469 1 95.06 202 ARG A CA 1
ATOM 1649 C C . ARG A 1 202 ? -11.977 -3.59 9.633 1 95.06 202 ARG A C 1
ATOM 1651 O O . ARG A 1 202 ? -12.273 -3.535 8.438 1 95.06 202 ARG A O 1
ATOM 1658 N N . SER A 1 203 ? -11.25 -2.662 10.227 1 96.75 203 SER A N 1
ATOM 1659 C CA . SER A 1 203 ? -10.922 -1.423 9.531 1 96.75 203 SER A CA 1
ATOM 1660 C C . SER A 1 203 ? -9.586 -1.536 8.805 1 96.75 203 SER A C 1
ATOM 1662 O O . SER A 1 203 ? -9.227 -0.656 8.023 1 96.75 203 SER A O 1
ATOM 1664 N N . GLY A 1 204 ? -8.914 -2.6 9.047 1 95.94 204 GLY A N 1
ATOM 1665 C CA . GLY A 1 204 ? -7.578 -2.691 8.477 1 95.94 204 GLY A CA 1
ATOM 1666 C C . GLY A 1 204 ? -6.559 -1.834 9.203 1 95.94 204 GLY A C 1
ATOM 1667 O O . GLY A 1 204 ? -5.559 -1.423 8.617 1 95.94 204 GLY A O 1
ATOM 1668 N N . TYR A 1 205 ? -6.852 -1.613 10.523 1 96.12 205 TYR A N 1
ATOM 1669 C CA . TYR A 1 205 ? -6.047 -0.737 11.367 1 96.12 205 TYR A CA 1
ATOM 1670 C C . TYR A 1 205 ? -4.574 -1.128 11.32 1 96.12 205 TYR A C 1
ATOM 1672 O O . TYR A 1 205 ? -3.709 -0.282 11.086 1 96.12 205 TYR A O 1
ATOM 1680 N N . TYR A 1 206 ? -4.266 -2.326 11.438 1 94.88 206 TYR A N 1
ATOM 1681 C CA . TYR A 1 206 ? -2.879 -2.771 11.539 1 94.88 206 TYR A CA 1
ATOM 1682 C C . TYR A 1 206 ? -2.158 -2.619 10.203 1 94.88 206 TYR A C 1
ATOM 1684 O O . TYR A 1 206 ? -1.029 -2.125 10.148 1 94.88 206 TYR A O 1
ATOM 1692 N N . ASN A 1 207 ? -2.826 -3.047 9.086 1 96 207 ASN A N 1
ATOM 1693 C CA . ASN A 1 207 ? -2.236 -2.857 7.762 1 96 207 ASN A CA 1
ATOM 1694 C C . ASN A 1 207 ? -1.994 -1.382 7.465 1 96 207 ASN A C 1
ATOM 1696 O O . ASN A 1 207 ? -0.942 -1.016 6.938 1 96 207 ASN A O 1
ATOM 1700 N N . PHE A 1 208 ? -3.006 -0.567 7.844 1 96.81 208 PHE A N 1
ATOM 1701 C CA . PHE A 1 208 ? -2.961 0.873 7.617 1 96.81 208 PHE A CA 1
ATOM 1702 C C . PHE A 1 208 ? -1.794 1.502 8.367 1 96.81 208 PHE A C 1
ATOM 1704 O O . PHE A 1 208 ? -0.975 2.207 7.777 1 96.81 208 PHE A O 1
ATOM 1711 N N . MET A 1 209 ? -1.635 1.171 9.641 1 96.44 209 MET A N 1
ATOM 1712 C CA . MET A 1 209 ? -0.599 1.735 10.5 1 96.44 209 MET A CA 1
ATOM 1713 C C . MET A 1 209 ? 0.783 1.25 10.078 1 96.44 209 MET A C 1
ATOM 1715 O O . MET A 1 209 ? 1.727 2.039 10 1 96.44 209 MET A O 1
ATOM 1719 N N . ASN A 1 210 ? 0.892 0.01 9.797 1 95.88 210 ASN A N 1
ATOM 1720 C CA . ASN A 1 210 ? 2.18 -0.563 9.414 1 95.88 210 ASN A CA 1
ATOM 1721 C C . ASN A 1 210 ? 2.701 0.041 8.117 1 95.88 210 ASN A C 1
ATOM 1723 O O . ASN A 1 210 ? 3.898 0.304 7.984 1 95.88 210 ASN A O 1
ATOM 1727 N N . LEU A 1 211 ? 1.786 0.213 7.16 1 97.31 211 LEU A N 1
ATOM 1728 C CA . LEU A 1 211 ? 2.207 0.802 5.895 1 97.31 211 LEU A CA 1
ATOM 1729 C C . LEU A 1 211 ? 2.658 2.246 6.09 1 97.31 211 LEU A C 1
ATOM 1731 O O . LEU A 1 211 ? 3.693 2.654 5.559 1 97.31 211 LEU A O 1
ATOM 1735 N N . ARG A 1 212 ? 1.893 2.988 6.855 1 97.12 212 ARG A N 1
ATOM 1736 C CA . ARG A 1 212 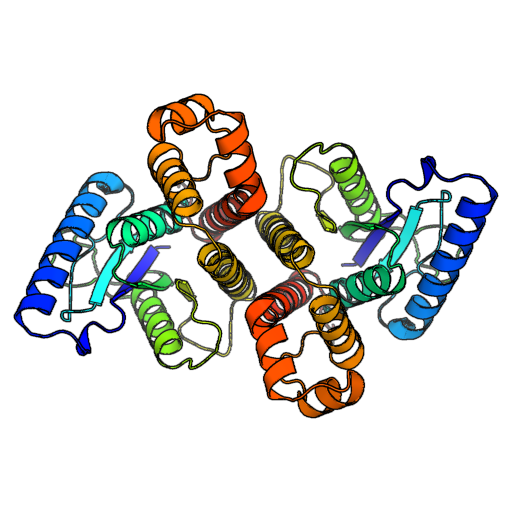? 2.262 4.375 7.117 1 97.12 212 ARG A CA 1
ATOM 1737 C C . ARG A 1 212 ? 3.613 4.461 7.816 1 97.12 212 ARG A C 1
ATOM 1739 O O . ARG A 1 212 ? 4.438 5.316 7.488 1 97.12 212 ARG A O 1
ATOM 1746 N N . LYS A 1 213 ? 3.83 3.609 8.734 1 97.06 213 LYS A N 1
ATOM 1747 C CA . LYS A 1 213 ? 5.113 3.561 9.422 1 97.06 213 LYS A CA 1
ATOM 1748 C C . LYS A 1 213 ? 6.25 3.225 8.461 1 97.06 213 LYS A C 1
ATOM 1750 O O . LYS A 1 213 ? 7.305 3.859 8.492 1 97.06 213 LYS A O 1
ATOM 1755 N N . ALA A 1 214 ? 6.051 2.215 7.648 1 97.06 214 ALA A N 1
ATOM 1756 C CA . ALA A 1 214 ? 7.066 1.811 6.684 1 97.06 214 ALA A CA 1
ATOM 1757 C C . ALA A 1 214 ? 7.418 2.959 5.742 1 97.06 214 ALA A C 1
ATOM 1759 O O . ALA A 1 214 ? 8.594 3.189 5.445 1 97.06 214 ALA A O 1
ATOM 1760 N N . VAL A 1 215 ? 6.395 3.654 5.27 1 97.94 215 VAL A N 1
ATOM 1761 C CA . VAL A 1 215 ? 6.617 4.789 4.379 1 97.94 215 VAL A CA 1
ATOM 1762 C C . VAL A 1 215 ? 7.387 5.883 5.113 1 97.94 215 VAL A C 1
ATOM 1764 O O . VAL A 1 215 ? 8.336 6.453 4.574 1 97.94 215 VAL A O 1
ATOM 1767 N N . SER A 1 216 ? 6.984 6.152 6.348 1 97.38 216 SER A N 1
ATOM 1768 C CA . SER A 1 216 ? 7.676 7.152 7.156 1 97.38 216 SER A CA 1
ATOM 1769 C C . SER A 1 216 ? 9.148 6.797 7.336 1 97.38 216 SER A C 1
ATOM 1771 O O . SER A 1 216 ? 10.023 7.648 7.184 1 97.38 216 SER 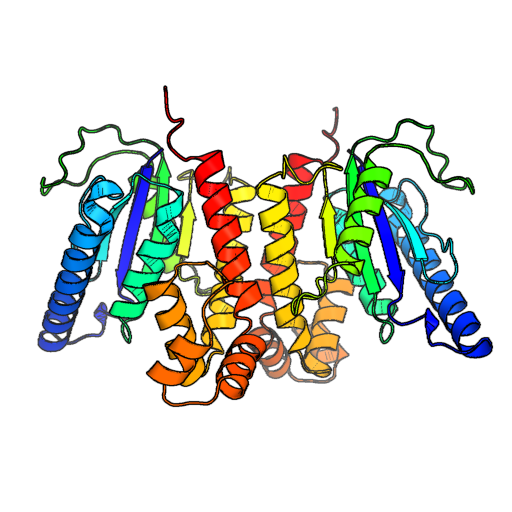A O 1
ATOM 1773 N N . ASP A 1 217 ? 9.406 5.539 7.629 1 96.38 217 ASP A N 1
ATOM 1774 C CA . ASP A 1 217 ? 10.773 5.07 7.809 1 96.38 217 ASP A CA 1
ATOM 1775 C C . ASP A 1 217 ? 11.57 5.191 6.512 1 96.38 217 ASP A C 1
ATOM 1777 O O . ASP A 1 217 ? 12.75 5.547 6.535 1 96.38 217 ASP A O 1
ATOM 1781 N N . ALA A 1 218 ? 10.93 4.887 5.41 1 96.44 218 ALA A N 1
ATOM 1782 C CA . ALA A 1 218 ? 11.594 4.973 4.117 1 96.44 218 ALA A CA 1
ATOM 1783 C C . ALA A 1 218 ? 11.945 6.422 3.775 1 96.44 218 ALA A C 1
ATOM 1785 O O . ALA A 1 218 ? 13.031 6.703 3.277 1 96.44 218 ALA A O 1
ATOM 1786 N N . LEU A 1 219 ? 10.992 7.32 4.051 1 96.81 219 LEU A N 1
ATOM 1787 C CA . LEU A 1 219 ? 11.258 8.734 3.832 1 96.81 219 LEU A CA 1
ATOM 1788 C C . LEU A 1 219 ? 12.461 9.195 4.648 1 96.81 219 LEU A C 1
ATOM 1790 O O . LEU A 1 219 ? 13.32 9.922 4.145 1 96.81 219 LEU A O 1
ATOM 1794 N N . GLN A 1 220 ? 12.5 8.789 5.887 1 96.31 220 GLN A N 1
ATOM 1795 C CA . GLN A 1 220 ? 13.578 9.172 6.789 1 96.31 220 GLN A CA 1
ATOM 1796 C C . GLN A 1 220 ? 14.922 8.641 6.301 1 96.31 220 GLN A C 1
ATOM 1798 O O . GLN A 1 220 ? 15.922 9.367 6.309 1 96.31 220 GLN A O 1
ATOM 1803 N N . LYS A 1 221 ? 14.945 7.457 5.895 1 94 221 LYS A N 1
ATOM 1804 C CA . LYS A 1 221 ? 16.172 6.82 5.453 1 94 221 LYS A CA 1
ATOM 1805 C C . LYS A 1 221 ? 16.688 7.449 4.16 1 94 221 LYS A C 1
ATOM 1807 O O . LYS A 1 221 ? 17.891 7.691 4.016 1 94 221 LYS A O 1
ATOM 1812 N N . GLU A 1 222 ? 15.797 7.691 3.281 1 92.75 222 GLU A N 1
ATOM 1813 C CA . GLU A 1 222 ? 16.188 8.109 1.938 1 92.75 222 GLU A CA 1
ATOM 1814 C C . GLU A 1 222 ? 16.469 9.609 1.887 1 92.75 222 GLU A C 1
ATOM 1816 O O . GLU A 1 222 ? 17.391 10.047 1.203 1 92.75 222 GLU A O 1
ATOM 1821 N N . TRP A 1 223 ? 15.648 10.383 2.65 1 92.81 223 TRP A N 1
ATOM 1822 C CA . TRP A 1 223 ? 15.727 11.82 2.441 1 92.81 223 TRP A CA 1
ATOM 1823 C C . TRP A 1 223 ? 15.883 12.555 3.768 1 92.81 223 TRP A C 1
ATOM 1825 O O . TRP A 1 223 ? 15.969 13.789 3.797 1 92.81 223 TRP A O 1
ATOM 1835 N N . GLY A 1 224 ? 15.836 11.805 4.859 1 89.62 224 GLY A N 1
ATOM 1836 C CA . GLY A 1 224 ? 15.984 12.438 6.16 1 89.62 224 GLY A CA 1
ATOM 1837 C C . GLY A 1 224 ? 17.406 12.914 6.43 1 89.62 224 GLY A C 1
ATOM 1838 O O . GLY A 1 224 ? 18.344 12.492 5.754 1 89.62 224 GLY A O 1
ATOM 1839 N N . GLU A 1 225 ? 17.578 14.016 7.273 1 73.88 225 GLU A N 1
ATOM 1840 C CA . GLU A 1 225 ? 18.859 14.617 7.629 1 73.88 225 GLU A CA 1
ATOM 1841 C C . GLU A 1 225 ? 19.812 13.586 8.219 1 73.88 225 GLU A C 1
ATOM 1843 O O . GLU A 1 225 ? 19.391 12.688 8.945 1 73.88 225 GLU A O 1
ATOM 1848 N N . ILE A 1 226 ? 21.047 13.227 7.5 1 55.69 226 ILE A N 1
ATOM 1849 C CA . ILE A 1 226 ? 22.141 12.492 8.125 1 55.69 226 ILE A CA 1
ATOM 1850 C C . ILE A 1 226 ? 22.609 13.219 9.383 1 55.69 226 ILE A C 1
ATOM 1852 O O . ILE A 1 226 ? 22.812 14.438 9.359 1 55.69 226 ILE A O 1
ATOM 1856 N N . ASP A 1 227 ? 22.125 12.727 10.523 1 43.81 227 ASP A N 1
ATOM 1857 C CA . ASP A 1 227 ? 22.797 13.289 11.688 1 43.81 227 ASP A CA 1
ATOM 1858 C C . ASP A 1 227 ? 24.281 13.492 11.406 1 43.81 227 ASP A C 1
ATOM 1860 O O . ASP A 1 227 ? 25 12.539 11.102 1 43.81 227 ASP A O 1
ATOM 1864 N N . THR A 1 228 ? 24.75 14.422 10.703 1 36.44 228 THR A N 1
ATOM 1865 C CA . THR A 1 228 ? 26.172 14.719 10.773 1 36.44 228 THR A CA 1
ATOM 1866 C C . THR A 1 228 ? 26.656 14.75 12.227 1 36.44 228 THR A C 1
ATOM 1868 O O . THR A 1 228 ? 26.219 15.602 13.008 1 36.44 228 THR A O 1
ATOM 1871 N N . ASP A 1 229 ? 26.688 13.555 12.82 1 31.42 229 ASP A N 1
ATOM 1872 C CA . ASP A 1 229 ? 27.719 13.695 13.836 1 31.42 229 ASP A CA 1
ATOM 1873 C C . ASP A 1 229 ? 29.031 14.219 13.234 1 31.42 229 ASP A C 1
ATOM 1875 O O . ASP A 1 229 ? 29.438 13.781 12.156 1 31.42 229 ASP A O 1
ATOM 1879 N N . MET B 1 1 ? 19.562 -9.805 -10.695 1 92.75 1 MET B N 1
ATOM 1880 C CA . MET B 1 1 ? 19.188 -10.555 -9.5 1 92.75 1 MET B CA 1
ATOM 1881 C C . MET B 1 1 ? 18.031 -11.508 -9.797 1 92.75 1 MET B C 1
ATOM 1883 O O . MET B 1 1 ? 17.344 -11.359 -10.812 1 92.75 1 MET B O 1
ATOM 1887 N N . TYR B 1 2 ? 17.953 -12.602 -9.055 1 96.38 2 TYR B N 1
ATOM 1888 C CA . TYR B 1 2 ? 16.859 -13.57 -9.195 1 96.38 2 TYR B CA 1
ATOM 1889 C C . TYR B 1 2 ? 15.836 -13.406 -8.086 1 96.38 2 TYR B C 1
ATOM 1891 O O . TYR B 1 2 ? 16.109 -12.766 -7.07 1 96.38 2 TYR B O 1
ATOM 1899 N N . PHE B 1 3 ? 14.695 -13.914 -8.336 1 98.38 3 PHE B N 1
ATOM 1900 C CA . PHE B 1 3 ? 13.586 -13.945 -7.395 1 98.38 3 PHE B CA 1
ATOM 1901 C C . PHE B 1 3 ? 13.148 -15.383 -7.113 1 98.38 3 PHE B C 1
ATOM 1903 O O . PHE B 1 3 ? 12.422 -15.984 -7.902 1 98.38 3 PHE B O 1
ATOM 1910 N N . ALA B 1 4 ? 13.656 -15.891 -6.016 1 98.19 4 ALA B N 1
ATOM 1911 C CA . ALA B 1 4 ? 13.266 -17.234 -5.602 1 98.19 4 ALA B CA 1
ATOM 1912 C C . ALA B 1 4 ? 11.914 -17.219 -4.898 1 98.19 4 ALA B C 1
ATOM 1914 O O . ALA B 1 4 ? 11.648 -16.359 -4.059 1 98.19 4 ALA B O 1
ATOM 1915 N N . VAL B 1 5 ? 11.062 -18.141 -5.254 1 98.62 5 VAL B N 1
ATOM 1916 C CA . VAL B 1 5 ? 9.742 -18.266 -4.641 1 98.62 5 VAL B CA 1
ATOM 1917 C C . VAL B 1 5 ? 9.648 -19.594 -3.883 1 98.62 5 VAL B C 1
ATOM 1919 O O . VAL B 1 5 ? 9.922 -20.656 -4.445 1 98.62 5 VAL B O 1
ATOM 1922 N N . ILE B 1 6 ? 9.328 -19.516 -2.666 1 97.88 6 ILE B N 1
ATOM 1923 C CA . ILE B 1 6 ? 8.891 -20.672 -1.902 1 97.88 6 ILE B CA 1
ATOM 1924 C C . ILE B 1 6 ? 7.43 -20.5 -1.482 1 97.88 6 ILE B C 1
ATOM 1926 O O . ILE B 1 6 ? 7.098 -19.547 -0.775 1 97.88 6 ILE B O 1
ATOM 1930 N N . GLY B 1 7 ? 6.648 -21.344 -2.023 1 97.44 7 GLY B N 1
ATOM 1931 C CA . GLY B 1 7 ? 5.227 -21.312 -1.707 1 97.44 7 GLY B CA 1
ATOM 1932 C C . GLY B 1 7 ? 4.809 -22.391 -0.729 1 97.44 7 GLY B C 1
ATOM 1933 O O . GLY B 1 7 ? 5.398 -23.469 -0.705 1 97.44 7 GLY B O 1
ATOM 1934 N N . ASN B 1 8 ? 3.859 -22.062 0.059 1 95.25 8 ASN B N 1
ATOM 1935 C CA . ASN B 1 8 ? 3.305 -22.969 1.048 1 95.25 8 ASN B CA 1
ATOM 1936 C C . ASN B 1 8 ? 1.781 -23.016 0.983 1 95.25 8 ASN B C 1
ATOM 1938 O O . ASN B 1 8 ? 1.132 -21.984 0.852 1 95.25 8 ASN B O 1
ATOM 1942 N N . ILE B 1 9 ? 1.247 -24.25 0.951 1 94.81 9 ILE B N 1
ATOM 1943 C CA . ILE B 1 9 ? -0.198 -24.453 0.992 1 94.81 9 ILE B CA 1
ATOM 1944 C C . ILE B 1 9 ? -0.675 -24.469 2.443 1 94.81 9 ILE B C 1
ATOM 1946 O O . ILE B 1 9 ? -0.333 -25.375 3.205 1 94.81 9 ILE B O 1
ATOM 1950 N N . ILE B 1 10 ? -1.503 -23.547 2.736 1 91.44 10 ILE B N 1
ATOM 1951 C CA . ILE B 1 10 ? -1.922 -23.375 4.125 1 91.44 10 ILE B CA 1
ATOM 1952 C C . ILE B 1 10 ? -2.881 -24.5 4.512 1 91.44 10 ILE B C 1
ATOM 1954 O O . ILE B 1 10 ? -3.775 -24.859 3.744 1 91.44 10 ILE B O 1
ATOM 1958 N N . SER B 1 11 ? -2.816 -25.094 5.652 1 85.62 11 SER B N 1
ATOM 1959 C CA . SER B 1 11 ? -3.662 -26.094 6.297 1 85.62 11 SER B CA 1
ATOM 1960 C C . SER B 1 11 ? -3.613 -27.422 5.555 1 85.62 11 SER B C 1
ATOM 1962 O O . SER B 1 11 ? -4.547 -28.219 5.641 1 85.62 11 SER B O 1
ATOM 1964 N N . ALA B 1 12 ? -2.568 -27.562 4.762 1 85.31 12 ALA B N 1
ATOM 1965 C CA . ALA B 1 12 ? -2.406 -28.828 4.039 1 85.31 12 ALA B CA 1
ATOM 1966 C C . ALA B 1 12 ? -2.207 -29.984 5.004 1 85.31 12 ALA B C 1
ATOM 1968 O O . ALA B 1 12 ? -2.596 -31.125 4.707 1 85.31 12 ALA B O 1
ATOM 1969 N N . GLU B 1 13 ? -1.598 -29.672 6.129 1 79.56 13 GLU B N 1
ATOM 1970 C CA . GLU B 1 13 ? -1.297 -30.703 7.113 1 79.56 13 GLU B CA 1
ATOM 1971 C C . GLU B 1 13 ? -2.576 -31.297 7.699 1 79.56 13 GLU B C 1
ATOM 1973 O O . GLU B 1 13 ? -2.557 -32.375 8.273 1 79.56 13 GLU B O 1
ATOM 1978 N N . LYS B 1 14 ? -3.658 -30.625 7.582 1 83.12 14 LYS B N 1
ATOM 1979 C CA . LYS B 1 14 ? -4.922 -31.062 8.156 1 83.12 14 LYS B CA 1
ATOM 1980 C C . LYS B 1 14 ? -5.691 -31.953 7.18 1 83.12 14 LYS B C 1
ATOM 1982 O O . LYS B 1 14 ? -6.695 -32.562 7.547 1 83.12 14 LYS B O 1
ATOM 1987 N N . MET B 1 15 ? -5.137 -32.125 6.016 1 85.88 15 MET B N 1
ATOM 1988 C CA . MET B 1 15 ? -5.844 -32.844 4.973 1 85.88 15 MET B CA 1
ATOM 1989 C C . MET B 1 15 ? -5.582 -34.344 5.09 1 85.88 15 MET B C 1
ATOM 1991 O O . MET B 1 15 ? -4.473 -34.781 5.426 1 85.88 15 MET B O 1
ATOM 1995 N N . VAL B 1 16 ? -6.609 -35.031 4.844 1 86.5 16 VAL B N 1
ATOM 1996 C CA . VAL B 1 16 ? -6.457 -36.469 4.816 1 86.5 16 VAL B CA 1
ATOM 1997 C C . VAL B 1 16 ? -5.73 -36.906 3.539 1 86.5 16 VAL B C 1
ATOM 1999 O O . VAL B 1 16 ? -5.598 -36.094 2.604 1 86.5 16 VAL B O 1
ATOM 2002 N N . ASN B 1 17 ? -5.312 -38.188 3.496 1 85.5 17 ASN B N 1
ATOM 2003 C CA . ASN B 1 17 ? -4.406 -38.656 2.459 1 85.5 17 ASN B CA 1
ATOM 2004 C C . ASN B 1 17 ? -4.98 -38.438 1.063 1 85.5 17 ASN B C 1
ATOM 2006 O O . ASN B 1 17 ? -4.309 -37.875 0.197 1 85.5 17 ASN B O 1
ATOM 2010 N N . LYS B 1 18 ? -6.129 -38.844 0.864 1 87.5 18 LYS B N 1
ATOM 2011 C CA . LYS B 1 18 ? -6.734 -38.688 -0.454 1 87.5 18 LYS B CA 1
ATOM 2012 C C . LYS B 1 18 ? -6.828 -37.219 -0.842 1 87.5 18 LYS B C 1
ATOM 2014 O O . LYS B 1 18 ? -6.523 -36.844 -1.979 1 87.5 18 LYS B O 1
ATOM 2019 N N . GLU B 1 19 ? -7.258 -36.344 0.108 1 88.81 19 GLU B N 1
ATOM 2020 C CA . GLU B 1 19 ? -7.371 -34.906 -0.117 1 88.81 19 GLU B CA 1
ATOM 2021 C C . GLU B 1 19 ? -6.012 -34.281 -0.407 1 88.81 19 GLU B C 1
ATOM 2023 O O . GLU B 1 19 ? -5.898 -33.406 -1.251 1 88.81 19 GLU B O 1
ATOM 2028 N N . ARG B 1 20 ? -5.059 -34.781 0.275 1 90.12 20 ARG B N 1
ATOM 2029 C CA . ARG B 1 20 ? -3.699 -34.281 0.094 1 90.12 20 ARG B CA 1
ATOM 2030 C C . ARG B 1 20 ? -3.178 -34.594 -1.302 1 90.12 20 ARG B C 1
ATOM 2032 O O . ARG B 1 20 ? -2.541 -33.75 -1.945 1 90.12 20 ARG B O 1
ATOM 2039 N N . TYR B 1 21 ? -3.424 -35.781 -1.674 1 90.69 21 TYR B N 1
ATOM 2040 C CA . TYR B 1 21 ? -2.998 -36.219 -3.002 1 90.69 21 TYR B CA 1
ATOM 2041 C C . TYR B 1 21 ? -3.668 -35.375 -4.086 1 90.69 21 TYR B C 1
ATOM 2043 O O . TYR B 1 21 ? -3.014 -34.938 -5.035 1 90.69 21 TYR B O 1
ATOM 2051 N N . GLU B 1 22 ? -4.906 -35.188 -3.949 1 92.38 22 GLU B N 1
ATOM 2052 C CA . GLU B 1 22 ? -5.656 -34.375 -4.91 1 92.38 22 GLU B CA 1
ATOM 2053 C C . GLU B 1 22 ? -5.145 -32.938 -4.941 1 92.38 22 GLU B C 1
ATOM 2055 O O . GLU B 1 22 ? -5.039 -32.344 -6.012 1 92.38 22 GLU B O 1
ATOM 2060 N N . MET B 1 23 ? -4.906 -32.469 -3.766 1 93.06 23 MET B N 1
ATOM 2061 C CA . MET B 1 23 ? -4.359 -31.109 -3.641 1 93.06 23 MET B CA 1
ATOM 2062 C C . MET B 1 23 ? -3.012 -31 -4.348 1 93.06 23 MET B C 1
ATOM 2064 O O . MET B 1 23 ? -2.777 -30.062 -5.102 1 93.06 23 MET B O 1
ATOM 2068 N N . GLN B 1 24 ? -2.18 -31.969 -4.176 1 93.88 24 GLN B N 1
ATOM 2069 C CA . GLN B 1 24 ? -0.854 -31.969 -4.781 1 93.88 24 GLN B CA 1
ATOM 2070 C C . GLN B 1 24 ? -0.945 -32.062 -6.305 1 93.88 24 GLN B C 1
ATOM 2072 O O . GLN B 1 24 ? -0.215 -31.359 -7.012 1 93.88 24 GLN B O 1
ATOM 2077 N N . ASN B 1 25 ? -1.794 -32.875 -6.77 1 94.56 25 ASN B N 1
ATOM 2078 C CA . ASN B 1 25 ? -1.991 -33 -8.211 1 94.56 25 ASN B CA 1
ATOM 2079 C C . ASN B 1 25 ? -2.482 -31.688 -8.828 1 94.56 25 ASN B C 1
ATOM 2081 O O . ASN B 1 25 ? -2.012 -31.281 -9.891 1 94.56 25 ASN B O 1
ATOM 2085 N N . LYS B 1 26 ? -3.381 -31.109 -8.148 1 95.25 26 LYS B N 1
ATOM 2086 C CA . LYS B 1 26 ? -3.908 -29.828 -8.609 1 95.25 26 LYS B CA 1
ATOM 2087 C C . LYS B 1 26 ? -2.809 -28.781 -8.672 1 95.25 26 LYS B C 1
ATOM 2089 O O . LYS B 1 26 ? -2.682 -28.062 -9.672 1 95.25 26 LYS B O 1
ATOM 2094 N N . VAL B 1 27 ? -2.066 -28.672 -7.66 1 96.75 27 VAL B N 1
ATOM 2095 C CA . VAL B 1 27 ? -0.993 -27.688 -7.594 1 96.75 27 VAL B CA 1
ATOM 2096 C C . VAL B 1 27 ? 0.05 -27.984 -8.672 1 96.75 27 VAL B C 1
ATOM 2098 O O . VAL B 1 27 ? 0.533 -27.078 -9.344 1 96.75 27 VAL B O 1
ATOM 2101 N N . ASP B 1 28 ? 0.324 -29.234 -8.844 1 95.62 28 ASP B N 1
ATOM 2102 C CA . ASP B 1 28 ? 1.285 -29.625 -9.867 1 95.62 28 ASP B CA 1
ATOM 2103 C C . ASP B 1 28 ? 0.818 -29.203 -11.258 1 95.62 28 ASP B C 1
ATOM 2105 O O . ASP B 1 28 ? 1.62 -28.734 -12.07 1 95.62 28 ASP B O 1
ATOM 2109 N N . GLU B 1 29 ? -0.384 -29.391 -11.523 1 97.56 29 GLU B N 1
ATOM 2110 C CA . GLU B 1 29 ? -0.953 -28.984 -12.805 1 97.56 29 GLU B CA 1
ATOM 2111 C C . GLU B 1 29 ? -0.84 -27.469 -13 1 97.56 29 GLU B C 1
ATOM 2113 O O . GLU B 1 29 ? -0.501 -27 -14.094 1 97.56 29 GLU B O 1
ATOM 2118 N N . ILE B 1 30 ? -1.14 -26.766 -11.953 1 97.94 30 ILE B N 1
ATOM 2119 C CA . ILE B 1 30 ? -1.074 -25.297 -11.992 1 97.94 30 ILE B CA 1
ATOM 2120 C C . ILE B 1 30 ? 0.36 -24.859 -12.273 1 97.94 30 ILE B C 1
ATOM 2122 O O . ILE B 1 30 ? 0.6 -24.016 -13.148 1 97.94 30 ILE B O 1
ATOM 2126 N N . LEU B 1 31 ? 1.3 -25.453 -11.578 1 98 31 LEU B N 1
ATOM 2127 C CA . LEU B 1 31 ? 2.701 -25.078 -11.711 1 98 31 LEU B CA 1
ATOM 2128 C C . LEU B 1 31 ? 3.223 -25.406 -13.109 1 98 31 LEU B C 1
ATOM 2130 O O . LEU B 1 31 ? 4.004 -24.641 -13.68 1 98 31 LEU B O 1
ATOM 2134 N N . THR B 1 32 ? 2.764 -26.516 -13.641 1 97.75 32 THR B N 1
ATOM 2135 C CA . THR B 1 32 ? 3.139 -26.906 -14.992 1 97.75 32 THR B CA 1
ATOM 2136 C C . THR B 1 32 ? 2.643 -25.875 -16 1 97.75 32 THR B C 1
ATOM 2138 O O . THR B 1 32 ? 3.383 -25.469 -16.906 1 97.75 32 THR B O 1
ATOM 2141 N N . LYS B 1 33 ? 1.443 -25.469 -15.836 1 98 33 LYS B N 1
ATOM 2142 C CA . LYS B 1 33 ? 0.867 -24.438 -16.703 1 98 33 LYS B CA 1
ATOM 2143 C C . LYS B 1 33 ? 1.645 -23.125 -16.609 1 98 33 LYS B C 1
ATOM 2145 O O . LYS B 1 33 ? 1.936 -22.5 -17.625 1 98 33 LYS B O 1
ATOM 2150 N N . ILE B 1 34 ? 1.977 -22.734 -15.406 1 98.19 34 ILE B N 1
ATOM 2151 C CA . ILE B 1 34 ? 2.707 -21.5 -15.156 1 98.19 34 ILE B CA 1
ATOM 2152 C C . ILE B 1 34 ? 4.09 -21.578 -15.797 1 98.19 34 ILE B C 1
ATOM 2154 O O . ILE B 1 34 ? 4.539 -20.625 -16.438 1 98.19 34 ILE B O 1
ATOM 2158 N N . ASN B 1 35 ? 4.742 -22.75 -15.664 1 97.62 35 ASN B N 1
ATOM 2159 C CA . ASN B 1 35 ? 6.059 -22.953 -16.25 1 97.62 35 ASN B CA 1
ATOM 2160 C C . ASN B 1 35 ? 6.027 -22.797 -17.766 1 97.62 35 ASN B C 1
ATOM 2162 O O . ASN B 1 35 ? 6.957 -22.234 -18.359 1 97.62 35 ASN B O 1
ATOM 2166 N N . LYS B 1 36 ? 4.98 -23.25 -18.328 1 97.81 36 LYS B N 1
ATOM 2167 C CA . LYS B 1 36 ? 4.84 -23.156 -19.766 1 97.81 36 LYS B CA 1
ATOM 2168 C C . LYS B 1 36 ? 4.547 -21.719 -20.203 1 97.81 36 LYS B C 1
ATOM 2170 O O . LYS B 1 36 ? 5.184 -21.188 -21.109 1 97.81 36 LYS B O 1
ATOM 2175 N N . GLU B 1 37 ? 3.656 -21.078 -19.531 1 97.12 37 GLU B N 1
ATOM 2176 C CA . GLU B 1 37 ? 3.199 -19.75 -19.891 1 97.12 37 GLU B CA 1
ATOM 2177 C C . GLU B 1 37 ? 4.309 -18.719 -19.703 1 97.12 37 GLU B C 1
ATOM 2179 O O . GLU B 1 37 ? 4.426 -17.766 -20.5 1 97.12 37 GLU B O 1
ATOM 2184 N N . TYR B 1 38 ? 5.105 -18.922 -18.703 1 97.19 38 TYR B N 1
ATOM 2185 C CA . TYR B 1 38 ? 6.137 -17.953 -18.375 1 97.19 38 TYR B CA 1
ATOM 2186 C C . TYR B 1 38 ? 7.531 -18.531 -18.578 1 97.19 38 TYR B C 1
ATOM 2188 O O . TYR B 1 38 ? 8.461 -18.219 -17.828 1 97.19 38 TYR B O 1
ATOM 2196 N N . LYS B 1 39 ? 7.715 -19.375 -19.562 1 96.75 39 LYS B N 1
ATOM 2197 C CA . LYS B 1 39 ? 8.953 -20.109 -19.844 1 96.75 39 LYS B CA 1
ATOM 2198 C C . LYS B 1 39 ? 10.133 -19.156 -19.984 1 96.75 39 LYS B C 1
ATOM 2200 O O . LYS B 1 39 ? 11.258 -19.484 -19.594 1 96.75 39 LYS B O 1
ATOM 2205 N N . ASN B 1 40 ? 9.906 -17.922 -20.469 1 96.62 40 ASN B N 1
ATOM 2206 C CA . ASN B 1 40 ? 10.992 -16.984 -20.719 1 96.62 40 ASN B CA 1
ATOM 2207 C C . ASN B 1 40 ? 11.32 -16.172 -19.469 1 96.62 40 ASN B C 1
ATOM 2209 O O . ASN B 1 40 ? 12.375 -15.531 -19.391 1 96.62 40 ASN B O 1
ATOM 2213 N N . ASP B 1 41 ? 10.438 -16.188 -18.469 1 96.88 41 ASP B N 1
ATOM 2214 C CA . ASP B 1 41 ? 10.602 -15.391 -17.266 1 96.88 41 ASP B CA 1
ATOM 2215 C C . ASP B 1 41 ? 11.117 -16.25 -16.109 1 96.88 41 ASP B C 1
ATOM 2217 O O . ASP B 1 41 ? 11.609 -15.719 -15.109 1 96.88 41 ASP B O 1
ATOM 2221 N N . ILE B 1 42 ? 11 -17.562 -16.234 1 96.62 42 ILE B N 1
ATOM 2222 C CA . ILE B 1 42 ? 11.336 -18.5 -15.156 1 96.62 42 ILE B CA 1
ATOM 2223 C C . ILE B 1 42 ? 12.711 -19.125 -15.43 1 96.62 42 ILE B C 1
ATOM 2225 O O . ILE B 1 42 ? 12.961 -19.625 -16.516 1 96.62 42 ILE B O 1
ATOM 2229 N N . ALA B 1 43 ? 13.602 -19.031 -14.453 1 95.31 43 ALA B N 1
ATOM 2230 C CA . ALA B 1 43 ? 14.953 -19.562 -14.578 1 95.31 43 ALA B CA 1
ATOM 2231 C C . ALA B 1 43 ? 15.023 -21.016 -14.094 1 95.31 43 ALA B C 1
ATOM 2233 O O . ALA B 1 43 ? 15.836 -21.797 -14.578 1 95.31 43 ALA B O 1
ATOM 2234 N N . PHE B 1 44 ? 14.305 -21.359 -13.164 1 96 44 PHE B N 1
ATOM 2235 C CA . PHE B 1 44 ? 14.148 -22.688 -12.594 1 96 44 PHE B CA 1
ATOM 2236 C C . PHE B 1 44 ? 12.672 -23.016 -12.375 1 96 44 PHE B C 1
ATOM 2238 O O . PHE B 1 44 ? 11.969 -22.281 -11.672 1 96 44 PHE B O 1
ATOM 2245 N N . ASP B 1 45 ? 12.203 -24.078 -12.93 1 96.5 45 ASP B N 1
ATOM 2246 C CA . ASP B 1 45 ? 10.773 -24.391 -13 1 96.5 45 ASP B CA 1
ATOM 2247 C C . ASP B 1 45 ? 10.164 -24.484 -11.602 1 96.5 45 ASP B C 1
ATOM 2249 O O . ASP B 1 45 ? 10.789 -25.031 -10.688 1 96.5 45 ASP B O 1
ATOM 2253 N N . PHE B 1 46 ? 8.898 -23.984 -11.523 1 97.19 46 PHE B N 1
ATOM 2254 C CA . PHE B 1 46 ? 8.109 -24.219 -10.32 1 97.19 46 PHE B CA 1
ATOM 2255 C C . PHE B 1 46 ? 7.805 -25.703 -10.156 1 97.19 46 PHE B C 1
ATOM 2257 O O . PHE B 1 46 ? 7.441 -26.375 -11.117 1 97.19 46 PHE B O 1
ATOM 2264 N N . ARG B 1 47 ? 7.988 -26.219 -8.984 1 95.56 47 ARG B N 1
ATOM 2265 C CA . ARG B 1 47 ? 7.715 -27.625 -8.703 1 95.56 47 ARG B CA 1
ATOM 2266 C C . ARG B 1 47 ? 7.359 -27.844 -7.238 1 95.56 47 ARG B C 1
ATOM 2268 O O . ARG B 1 47 ? 7.824 -27.094 -6.367 1 95.56 47 ARG B O 1
ATOM 2275 N N . LEU B 1 48 ? 6.602 -28.844 -6.992 1 94.44 48 LEU B N 1
ATOM 2276 C CA . LEU B 1 48 ? 6.32 -29.266 -5.629 1 94.44 48 LEU B CA 1
ATOM 2277 C C . LEU B 1 48 ? 7.566 -29.844 -4.973 1 94.44 48 LEU B C 1
ATOM 2279 O O . LEU B 1 48 ? 8.367 -30.516 -5.633 1 94.44 48 LEU B O 1
ATOM 2283 N N . THR B 1 49 ? 7.801 -29.625 -3.652 1 90.06 49 THR B N 1
ATOM 2284 C CA . THR B 1 49 ? 8.969 -30.141 -2.939 1 90.06 49 THR B CA 1
ATOM 2285 C C . THR B 1 49 ? 8.539 -31.016 -1.773 1 90.06 49 THR B C 1
ATOM 2287 O O . THR B 1 49 ? 8.711 -32.25 -1.817 1 90.06 49 THR B O 1
ATOM 2290 N N . LEU B 1 50 ? 7.945 -30.594 -0.498 1 80.44 50 LEU B N 1
ATOM 2291 C CA . LEU B 1 50 ? 7.605 -31.297 0.742 1 80.44 50 LEU B CA 1
ATOM 2292 C C . LEU B 1 50 ? 6.098 -31.453 0.877 1 80.44 50 LEU B C 1
ATOM 2294 O O . LEU B 1 50 ? 5.559 -31.391 1.984 1 80.44 50 LEU B O 1
ATOM 2298 N N . GLY B 1 51 ? 5.43 -31.906 -0.186 1 81.56 51 GLY B N 1
ATOM 2299 C CA . GLY B 1 51 ? 4.012 -32.219 -0.203 1 81.56 51 GLY B CA 1
ATOM 2300 C C . GLY B 1 51 ? 3.115 -31 -0.116 1 81.56 51 GLY B C 1
ATOM 2301 O O . GLY B 1 51 ? 2.092 -30.938 -0.8 1 81.56 51 GLY B O 1
ATOM 2302 N N . ASP B 1 52 ? 3.482 -30.031 0.755 1 90.25 52 ASP B N 1
ATOM 2303 C CA . ASP B 1 52 ? 2.643 -28.844 0.827 1 90.25 52 ASP B CA 1
ATOM 2304 C C . ASP B 1 52 ? 3.416 -27.594 0.398 1 90.25 52 ASP B C 1
ATOM 2306 O O . ASP B 1 52 ? 2.93 -26.469 0.552 1 90.25 52 ASP B O 1
ATOM 2310 N N . GLU B 1 53 ? 4.602 -27.781 -0.02 1 95.12 53 GLU B N 1
ATOM 2311 C CA . GLU B 1 53 ? 5.453 -26.656 -0.424 1 95.12 53 GLU B CA 1
ATOM 2312 C C . GLU B 1 53 ? 5.855 -26.781 -1.892 1 95.12 53 GLU B C 1
ATOM 2314 O O . GLU B 1 53 ? 5.938 -27.891 -2.432 1 95.12 53 GLU B O 1
ATOM 2319 N N . PHE B 1 54 ? 6.066 -25.734 -2.529 1 96.81 54 PHE B N 1
ATOM 2320 C CA . PHE B 1 54 ? 6.605 -25.688 -3.885 1 96.81 54 PHE B CA 1
ATOM 2321 C C . PHE B 1 54 ? 7.605 -24.562 -4.031 1 96.81 54 PHE B C 1
ATOM 2323 O O . PHE B 1 54 ? 7.719 -23.703 -3.148 1 96.81 54 PHE B O 1
ATOM 2330 N N . GLN B 1 55 ? 8.383 -24.594 -5.043 1 97.62 55 GLN B N 1
ATOM 2331 C CA . GLN B 1 55 ? 9.414 -23.594 -5.23 1 97.62 55 GLN B CA 1
ATOM 2332 C C . GLN B 1 55 ? 9.648 -23.297 -6.711 1 97.62 55 GLN B C 1
ATOM 2334 O O . GLN B 1 55 ? 9.25 -24.094 -7.57 1 97.62 55 GLN B O 1
ATOM 2339 N N . GLY B 1 56 ? 10.188 -22.219 -7.047 1 97.19 56 GLY B N 1
ATOM 2340 C CA . GLY B 1 56 ? 10.586 -21.781 -8.375 1 97.19 56 GLY B CA 1
ATOM 2341 C C . GLY B 1 56 ? 11.516 -20.578 -8.359 1 97.19 56 GLY B C 1
ATOM 2342 O O . GLY B 1 56 ? 11.766 -20 -7.301 1 97.19 56 GLY B O 1
ATOM 2343 N N . LEU B 1 57 ? 12.109 -20.328 -9.477 1 97.69 57 LEU B N 1
ATOM 2344 C CA . LEU B 1 57 ? 13.047 -19.219 -9.609 1 97.69 57 LEU B CA 1
ATOM 2345 C C . LEU B 1 57 ? 12.688 -18.344 -10.797 1 97.69 57 LEU B C 1
ATOM 2347 O O . LEU B 1 57 ? 12.656 -18.812 -11.938 1 97.69 57 LEU B O 1
ATOM 2351 N N . ILE B 1 58 ? 12.383 -17.125 -10.547 1 97.94 58 ILE B N 1
ATOM 2352 C CA . ILE B 1 58 ? 12.016 -16.172 -11.586 1 97.94 58 ILE B CA 1
ATOM 2353 C C . ILE B 1 58 ? 13.195 -15.25 -11.891 1 97.94 58 ILE B C 1
ATOM 2355 O O . ILE B 1 58 ? 13.898 -14.797 -10.984 1 97.94 58 ILE B O 1
ATOM 2359 N N . LYS B 1 59 ? 13.43 -14.922 -13.156 1 96.62 59 LYS B N 1
ATOM 2360 C CA . LYS B 1 59 ? 14.555 -14.078 -13.531 1 96.62 59 LYS B CA 1
ATOM 2361 C C . LYS B 1 59 ? 14.078 -12.711 -14.031 1 96.62 59 LYS B C 1
ATOM 2363 O O . LYS B 1 59 ? 14.875 -11.789 -14.188 1 96.62 59 LYS B O 1
ATOM 2368 N N . THR B 1 60 ? 12.828 -12.586 -14.375 1 97.19 60 THR B N 1
ATOM 2369 C CA . THR B 1 60 ? 12.242 -11.32 -14.805 1 97.19 60 THR B CA 1
ATOM 2370 C C . THR B 1 60 ? 11.477 -10.664 -13.656 1 97.19 60 THR B C 1
ATOM 2372 O O . THR B 1 60 ? 10.398 -11.117 -13.281 1 97.19 60 THR B O 1
ATOM 2375 N N . ALA B 1 61 ? 11.953 -9.531 -13.18 1 97.44 61 ALA B N 1
ATOM 2376 C CA . ALA B 1 61 ? 11.43 -8.891 -11.977 1 97.44 61 ALA B CA 1
ATOM 2377 C C . ALA B 1 61 ? 9.984 -8.445 -12.18 1 97.44 61 ALA B C 1
ATOM 2379 O O . ALA B 1 61 ? 9.141 -8.617 -11.297 1 97.44 61 ALA B O 1
ATOM 2380 N N . SER B 1 62 ? 9.672 -7.883 -13.328 1 95.5 62 SER B N 1
ATOM 2381 C CA . SER B 1 62 ? 8.359 -7.305 -13.594 1 95.5 62 SER B CA 1
ATOM 2382 C C . SER B 1 62 ? 7.289 -8.391 -13.695 1 95.5 62 SER B C 1
ATOM 2384 O O . SER B 1 62 ? 6.094 -8.094 -13.664 1 95.5 62 SER B O 1
ATOM 2386 N N . ALA B 1 63 ? 7.691 -9.688 -13.742 1 96.69 63 ALA B N 1
ATOM 2387 C CA . ALA B 1 63 ? 6.742 -10.781 -13.906 1 96.69 63 ALA B CA 1
ATOM 2388 C C . ALA B 1 63 ? 6.398 -11.414 -12.562 1 96.69 63 ALA B C 1
ATOM 2390 O O . ALA B 1 63 ? 5.449 -12.195 -12.461 1 96.69 63 ALA B O 1
ATOM 2391 N N . VAL B 1 64 ? 7.102 -11.094 -11.539 1 98.38 64 VAL B N 1
ATOM 2392 C CA . VAL B 1 64 ? 7.039 -11.805 -10.266 1 98.38 64 VAL B CA 1
ATOM 2393 C C . VAL B 1 64 ? 5.613 -11.758 -9.719 1 98.38 64 VAL B C 1
ATOM 2395 O O . VAL B 1 64 ? 4.992 -12.805 -9.508 1 98.38 64 VAL B O 1
ATOM 2398 N N . LEU B 1 65 ? 5.047 -10.578 -9.57 1 98.31 65 LEU B N 1
ATOM 2399 C CA . LEU B 1 65 ? 3.746 -10.445 -8.922 1 98.31 65 LEU B CA 1
ATOM 2400 C C . LEU B 1 65 ? 2.645 -11.062 -9.773 1 98.31 65 LEU B C 1
ATOM 2402 O O . LEU B 1 65 ? 1.729 -11.703 -9.25 1 98.31 65 LEU B O 1
ATOM 2406 N N . GLU B 1 66 ? 2.723 -10.859 -11.047 1 97 66 GLU B N 1
ATOM 2407 C CA . GLU B 1 66 ? 1.718 -11.438 -11.938 1 97 66 GLU B CA 1
ATOM 2408 C C . GLU B 1 66 ? 1.707 -12.961 -11.844 1 97 66 GLU B C 1
ATOM 2410 O O . GLU B 1 66 ? 0.641 -13.578 -11.781 1 97 66 GLU B O 1
ATOM 2415 N N . ILE B 1 67 ? 2.891 -13.57 -11.844 1 98 67 ILE B N 1
ATOM 2416 C CA . ILE B 1 67 ? 3.016 -15.016 -11.742 1 98 67 ILE B CA 1
ATOM 2417 C C . ILE B 1 67 ? 2.404 -15.492 -10.43 1 98 67 ILE B C 1
ATOM 2419 O O . ILE B 1 67 ? 1.631 -16.453 -10.406 1 98 67 ILE B O 1
ATOM 2423 N N . LEU B 1 68 ? 2.711 -14.812 -9.344 1 98.44 68 LEU B N 1
ATOM 2424 C CA . LEU B 1 68 ? 2.197 -15.195 -8.039 1 98.44 68 LEU B CA 1
ATOM 2425 C C . LEU B 1 68 ? 0.678 -15.07 -7.988 1 98.44 68 LEU B C 1
ATOM 2427 O O . LEU B 1 68 ? -0.006 -15.938 -7.445 1 98.44 68 LEU B O 1
ATOM 2431 N N . ASP B 1 69 ? 0.145 -13.961 -8.547 1 97 69 ASP B N 1
ATOM 2432 C CA . ASP B 1 69 ? -1.302 -13.773 -8.594 1 97 69 ASP B CA 1
ATOM 2433 C C . ASP B 1 69 ? -1.978 -14.906 -9.359 1 97 69 ASP B C 1
ATOM 2435 O O . ASP B 1 69 ? -2.984 -15.453 -8.906 1 97 69 ASP B O 1
ATOM 2439 N N . LYS B 1 70 ? -1.415 -15.258 -10.484 1 96.94 70 LYS B N 1
ATOM 2440 C CA . LYS B 1 70 ? -2.016 -16.312 -11.289 1 96.94 70 LYS B CA 1
ATOM 2441 C C . LYS B 1 70 ? -1.989 -17.656 -10.555 1 96.94 70 LYS B C 1
ATOM 2443 O O . LYS B 1 70 ? -2.975 -18.391 -10.578 1 96.94 70 LYS B O 1
ATOM 2448 N N . ILE B 1 71 ? -0.844 -17.969 -9.914 1 98 71 ILE B N 1
ATOM 2449 C CA . ILE B 1 71 ? -0.763 -19.203 -9.141 1 98 71 ILE B CA 1
ATOM 2450 C C . ILE B 1 71 ? -1.834 -19.203 -8.047 1 98 71 ILE B C 1
ATOM 2452 O O . ILE B 1 71 ? -2.57 -20.172 -7.891 1 98 71 ILE B O 1
ATOM 2456 N N . GLU B 1 72 ? -1.94 -18.109 -7.324 1 96.69 72 GLU B N 1
ATOM 2457 C CA . GLU B 1 72 ? -2.9 -17.984 -6.23 1 96.69 72 GLU B CA 1
ATOM 2458 C C . GLU B 1 72 ? -4.332 -18.156 -6.73 1 96.69 72 GLU B C 1
ATOM 2460 O O . GLU B 1 72 ? -5.125 -18.875 -6.117 1 96.69 72 GLU B O 1
ATOM 2465 N N . TYR B 1 73 ? -4.625 -17.516 -7.836 1 95.06 73 TYR B N 1
ATOM 2466 C CA . TYR B 1 73 ? -5.996 -17.516 -8.336 1 95.06 73 TYR B CA 1
ATOM 2467 C C . TYR B 1 73 ? -6.371 -18.891 -8.898 1 95.06 73 TYR B C 1
ATOM 2469 O O . TYR B 1 73 ? -7.492 -19.359 -8.695 1 95.06 73 TYR B O 1
ATOM 2477 N N . LEU B 1 74 ? -5.469 -19.547 -9.57 1 95.88 74 LEU B N 1
ATOM 2478 C CA . LEU B 1 74 ? -5.719 -20.891 -10.102 1 95.88 74 LEU B CA 1
ATOM 2479 C C . LEU B 1 74 ? -5.84 -21.906 -8.984 1 95.88 74 LEU B C 1
ATOM 2481 O O . LEU B 1 74 ? -6.539 -22.906 -9.125 1 95.88 74 LEU B O 1
ATOM 2485 N N . ALA B 1 75 ? -5.258 -21.641 -7.879 1 96.19 75 ALA B N 1
ATOM 2486 C CA . ALA B 1 75 ? -5.23 -22.578 -6.766 1 96.19 75 ALA B CA 1
ATOM 2487 C C . ALA B 1 75 ? -6.496 -22.469 -5.918 1 96.19 75 ALA B C 1
ATOM 2489 O O . ALA B 1 75 ? -6.77 -23.328 -5.082 1 96.19 75 ALA B O 1
ATOM 2490 N N . ASP B 1 76 ? -7.215 -21.375 -6.172 1 92.81 76 ASP B N 1
ATOM 2491 C CA . ASP B 1 76 ? -8.438 -21.172 -5.395 1 92.81 76 ASP B CA 1
ATOM 2492 C C . ASP B 1 76 ? -9.289 -22.438 -5.383 1 92.81 76 ASP B C 1
ATOM 2494 O O . ASP B 1 76 ? -9.484 -23.078 -6.426 1 92.81 76 ASP B O 1
ATOM 2498 N N . PRO B 1 77 ? -9.719 -22.938 -4.184 1 92.25 77 PRO B N 1
ATOM 2499 C CA . PRO B 1 77 ? -9.852 -22.266 -2.895 1 92.25 77 PRO B CA 1
ATOM 2500 C C . PRO B 1 77 ? -8.672 -22.531 -1.962 1 92.25 77 PRO B C 1
ATOM 2502 O O . PRO B 1 77 ? -8.703 -22.156 -0.79 1 92.25 77 PRO B O 1
ATOM 2505 N N . LEU B 1 78 ? -7.637 -23.234 -2.451 1 93.81 78 LEU B N 1
ATOM 2506 C CA . LEU B 1 78 ? -6.457 -23.422 -1.613 1 93.81 78 LEU B CA 1
ATOM 2507 C C . LEU B 1 78 ? -5.832 -22.078 -1.239 1 93.81 78 LEU B C 1
ATOM 2509 O O . LEU B 1 78 ? -5.73 -21.188 -2.078 1 93.81 78 LEU B O 1
ATOM 2513 N N . GLU B 1 79 ? -5.5 -21.922 -0.005 1 93.25 79 GLU B N 1
ATOM 2514 C CA . GLU B 1 79 ? -4.789 -20.719 0.444 1 93.25 79 GLU B CA 1
ATOM 2515 C C . GLU B 1 79 ? -3.277 -20.922 0.392 1 93.25 79 GLU B C 1
ATOM 2517 O O . GLU B 1 79 ? -2.764 -21.922 0.896 1 93.25 79 GLU B O 1
ATOM 2522 N N . LEU B 1 80 ? -2.68 -19.984 -0.24 1 95.94 80 LEU B N 1
ATOM 2523 C CA . LEU B 1 80 ? -1.232 -20.062 -0.403 1 95.94 80 LEU B CA 1
ATOM 2524 C C . LEU B 1 80 ? -0.533 -18.891 0.272 1 95.94 80 LEU B C 1
ATOM 2526 O O . LEU B 1 80 ? -1.129 -17.828 0.449 1 95.94 80 LEU B O 1
ATOM 2530 N N . ARG B 1 81 ? 0.669 -19.109 0.676 1 95.88 81 ARG B N 1
ATOM 2531 C CA . ARG B 1 81 ? 1.592 -18.047 1.047 1 95.88 81 ARG B CA 1
ATOM 2532 C C . ARG B 1 81 ? 2.906 -18.156 0.281 1 95.88 81 ARG B C 1
ATOM 2534 O O . ARG B 1 81 ? 3.324 -19.266 -0.071 1 95.88 81 ARG B O 1
ATOM 2541 N N . PHE B 1 82 ? 3.49 -17.031 0.003 1 98.19 82 PHE B N 1
ATOM 2542 C CA . PHE B 1 82 ? 4.691 -17 -0.826 1 98.19 82 PHE B CA 1
ATOM 2543 C C . PHE B 1 82 ? 5.816 -16.25 -0.116 1 98.19 82 PHE B C 1
ATOM 2545 O O . PHE B 1 82 ? 5.684 -15.07 0.197 1 98.19 82 PHE B O 1
ATOM 2552 N N . GLY B 1 83 ? 6.914 -16.906 0.202 1 97.81 83 GLY B N 1
ATOM 2553 C CA . GLY B 1 83 ? 8.164 -16.219 0.501 1 97.81 83 GLY B CA 1
ATOM 2554 C C . GLY B 1 83 ? 9.008 -15.961 -0.729 1 97.81 83 GLY B C 1
ATOM 2555 O O . GLY B 1 83 ? 9.328 -16.875 -1.483 1 97.81 83 GLY B O 1
ATOM 2556 N N . ILE B 1 84 ? 9.336 -14.719 -1.009 1 98.5 84 ILE B N 1
ATOM 2557 C CA . ILE B 1 84 ? 10.141 -14.344 -2.17 1 98.5 84 ILE B CA 1
ATOM 2558 C C . ILE B 1 84 ? 11.508 -13.852 -1.715 1 98.5 84 ILE B C 1
ATOM 2560 O O . ILE B 1 84 ? 11.609 -12.898 -0.944 1 98.5 84 ILE B O 1
ATOM 2564 N N . GLY B 1 85 ? 12.531 -14.492 -2.131 1 98 85 GLY B N 1
ATOM 2565 C CA . GLY B 1 85 ? 13.891 -14.062 -1.873 1 98 85 GLY B CA 1
ATOM 2566 C C . GLY B 1 85 ? 14.562 -13.438 -3.084 1 98 85 GLY B C 1
ATOM 2567 O O . GLY B 1 85 ? 14.594 -14.039 -4.16 1 98 85 GLY B O 1
ATOM 2568 N N . ILE B 1 86 ? 15.047 -12.258 -2.941 1 97.25 86 ILE B N 1
ATOM 2569 C CA . ILE B 1 86 ? 15.812 -11.586 -3.984 1 97.25 86 ILE B CA 1
ATOM 2570 C C . ILE B 1 86 ? 17.312 -11.766 -3.721 1 97.25 86 ILE B C 1
ATOM 2572 O O . ILE B 1 86 ? 17.781 -11.555 -2.602 1 97.25 86 ILE B O 1
ATOM 2576 N N . GLY B 1 87 ? 18 -12.18 -4.68 1 95.88 87 GLY B N 1
ATOM 2577 C CA . GLY B 1 87 ? 19.438 -12.375 -4.488 1 95.88 87 GLY B CA 1
ATOM 2578 C C . GLY B 1 87 ? 20.078 -13.156 -5.617 1 95.88 87 GLY B C 1
ATOM 2579 O O . GLY B 1 87 ? 19.406 -13.602 -6.543 1 95.88 87 GLY B O 1
ATOM 2580 N N . PRO B 1 88 ? 21.406 -13.281 -5.586 1 94.5 88 PRO B N 1
ATOM 2581 C CA . PRO B 1 88 ? 22.125 -14.078 -6.578 1 94.5 88 PRO B CA 1
ATOM 2582 C C . PRO B 1 88 ? 21.969 -15.578 -6.352 1 94.5 88 PRO B C 1
ATOM 2584 O O . PRO B 1 88 ? 21.469 -16 -5.309 1 94.5 88 PRO B O 1
ATOM 2587 N N . ILE B 1 89 ? 22.219 -16.328 -7.387 1 94.06 89 ILE B N 1
ATOM 2588 C CA . ILE B 1 89 ? 22.344 -17.781 -7.344 1 94.06 89 ILE B CA 1
ATOM 2589 C C . ILE B 1 89 ? 23.797 -18.188 -7.559 1 94.06 89 ILE B C 1
ATOM 2591 O O . ILE B 1 89 ? 24.469 -17.656 -8.453 1 94.06 89 ILE B O 1
ATOM 2595 N N . TYR B 1 90 ? 24.297 -18.984 -6.688 1 90.88 90 TYR B N 1
ATOM 2596 C CA . TYR B 1 90 ? 25.719 -19.359 -6.734 1 90.88 90 TYR B CA 1
ATOM 2597 C C . TYR B 1 90 ? 25.922 -20.625 -7.547 1 90.88 90 TYR B C 1
ATOM 2599 O O . TYR B 1 90 ? 26.938 -20.781 -8.219 1 90.88 90 TYR B O 1
ATOM 2607 N N . SER B 1 91 ? 25.016 -21.438 -7.469 1 84.31 91 SER B N 1
ATOM 2608 C CA . SER B 1 91 ? 25.156 -22.703 -8.203 1 84.31 91 SER B CA 1
ATOM 2609 C C . SER B 1 91 ? 24.688 -22.547 -9.648 1 84.31 91 SER B C 1
ATOM 2611 O O . SER B 1 91 ? 24.047 -21.547 -10 1 84.31 91 SER B O 1
ATOM 2613 N N . GLY B 1 92 ? 25.141 -23.391 -10.555 1 82.56 92 GLY B N 1
ATOM 2614 C CA . GLY B 1 92 ? 24.562 -23.422 -11.891 1 82.56 92 GLY B CA 1
ATOM 2615 C C . GLY B 1 92 ? 23.062 -23.641 -11.891 1 82.56 92 GLY B C 1
ATOM 2616 O O . GLY B 1 92 ? 22.516 -24.203 -10.945 1 82.56 92 GLY B O 1
ATOM 2617 N N . ILE B 1 93 ? 22.422 -22.969 -12.836 1 82.56 93 ILE B N 1
ATOM 2618 C CA . ILE B 1 93 ? 20.969 -23.125 -12.969 1 82.56 93 ILE B CA 1
ATOM 2619 C C . ILE B 1 93 ? 20.656 -24.047 -14.148 1 82.56 93 ILE B C 1
ATOM 2621 O O . ILE B 1 93 ? 21.094 -23.797 -15.273 1 82.56 93 ILE B O 1
ATOM 2625 N N . ASN B 1 94 ? 20.203 -25.203 -13.797 1 76.75 94 ASN B N 1
ATOM 2626 C CA . ASN B 1 94 ? 19.609 -26.109 -14.781 1 76.75 94 ASN B CA 1
ATOM 2627 C C . ASN B 1 94 ? 18.094 -26.188 -14.648 1 76.75 94 ASN B C 1
ATOM 2629 O O . ASN B 1 94 ? 17.578 -26.766 -13.695 1 76.75 94 ASN B O 1
ATOM 2633 N N . LYS B 1 95 ? 17.469 -25.562 -15.562 1 74.94 95 LYS B N 1
ATOM 2634 C CA . LYS B 1 95 ? 16.016 -25.344 -15.516 1 74.94 95 LYS B CA 1
ATOM 2635 C C . LYS B 1 95 ? 15.273 -26.625 -15.188 1 74.94 95 LYS B C 1
ATOM 2637 O O . LYS B 1 95 ? 14.266 -26.609 -14.484 1 74.94 95 LYS B O 1
ATOM 2642 N N . LYS B 1 96 ? 15.766 -27.766 -15.633 1 73.56 96 LYS B N 1
ATOM 2643 C CA . LYS B 1 96 ? 15.016 -29.016 -15.516 1 73.56 96 LYS B CA 1
ATOM 2644 C C . LYS B 1 96 ? 15.625 -29.938 -14.469 1 73.56 96 LYS B C 1
ATOM 2646 O O . LYS B 1 96 ? 15.094 -31.016 -14.195 1 73.56 96 LYS B O 1
ATOM 2651 N N . SER B 1 97 ? 16.672 -29.391 -13.836 1 75.12 97 SER B N 1
ATOM 2652 C CA . SER B 1 97 ? 17.297 -30.219 -12.805 1 75.12 97 SER B CA 1
ATOM 2653 C C . SER B 1 97 ? 16.375 -30.391 -11.609 1 75.12 97 SER B C 1
ATOM 2655 O O . SER B 1 97 ? 15.508 -29.547 -11.352 1 75.12 97 SER B O 1
ATOM 2657 N N . SER B 1 98 ? 16.469 -31.484 -10.945 1 78.12 98 SER B N 1
ATOM 2658 C CA . SER B 1 98 ? 15.695 -31.75 -9.742 1 78.12 98 SER B CA 1
ATOM 2659 C C . SER B 1 98 ? 16.281 -31.016 -8.539 1 78.12 98 SER B C 1
ATOM 2661 O O . SER B 1 98 ? 15.617 -30.875 -7.508 1 78.12 98 SER B O 1
ATOM 2663 N N . HIS B 1 99 ? 17.484 -30.5 -8.75 1 82.88 99 HIS B N 1
ATOM 2664 C CA . HIS B 1 99 ? 18.141 -29.859 -7.609 1 82.88 99 HIS B CA 1
ATOM 2665 C C . HIS B 1 99 ? 17.922 -28.344 -7.625 1 82.88 99 HIS B C 1
ATOM 2667 O O . HIS B 1 99 ? 18.156 -27.703 -8.641 1 82.88 99 HIS B O 1
ATOM 2673 N N . ARG B 1 100 ? 17.453 -27.938 -6.547 1 87.81 100 ARG B N 1
ATOM 2674 C CA . ARG B 1 100 ? 17.234 -26.516 -6.387 1 87.81 100 ARG B CA 1
ATOM 2675 C C . ARG B 1 100 ? 18.547 -25.75 -6.473 1 87.81 100 ARG B C 1
ATOM 2677 O O . ARG B 1 100 ? 19.547 -26.141 -5.855 1 87.81 100 ARG B O 1
ATOM 2684 N N . PRO B 1 101 ? 18.641 -24.703 -7.234 1 89.81 101 PRO B N 1
ATOM 2685 C CA . PRO B 1 101 ? 19.828 -23.844 -7.191 1 89.81 101 PRO B CA 1
ATOM 2686 C C . PRO B 1 101 ? 20.125 -23.312 -5.793 1 89.81 101 PRO B C 1
ATOM 2688 O O . PRO B 1 101 ? 19.203 -23.125 -4.992 1 89.81 101 PRO B O 1
ATOM 2691 N N . ASP B 1 102 ? 21.344 -23.141 -5.586 1 91.81 102 ASP B N 1
ATOM 2692 C CA . ASP B 1 102 ? 21.766 -22.688 -4.27 1 91.81 102 ASP B CA 1
ATOM 2693 C C . ASP B 1 102 ? 22.234 -21.234 -4.324 1 91.81 102 ASP B C 1
ATOM 2695 O O . ASP B 1 102 ? 22.906 -20.812 -5.281 1 91.81 102 ASP B O 1
ATOM 2699 N N . GLY B 1 103 ? 21.828 -20.469 -3.334 1 94.88 103 GLY B N 1
ATOM 2700 C CA . GLY B 1 103 ? 22.266 -19.094 -3.232 1 94.88 103 GLY B CA 1
ATOM 2701 C C . GLY B 1 103 ? 21.328 -18.219 -2.41 1 94.88 103 GLY B C 1
ATOM 2702 O O . GLY B 1 103 ? 20.266 -18.672 -1.984 1 94.88 103 GLY B O 1
ATOM 2703 N N . PRO B 1 104 ? 21.75 -17 -2.162 1 95.44 104 PRO B N 1
ATOM 2704 C CA . PRO B 1 104 ? 21.031 -16.062 -1.302 1 95.44 104 PRO B CA 1
ATOM 2705 C C . PRO B 1 104 ? 19.562 -15.883 -1.712 1 95.44 104 PRO B C 1
ATOM 2707 O O . PRO B 1 104 ? 18.703 -15.664 -0.857 1 95.44 104 PRO B O 1
ATOM 2710 N N . ALA B 1 105 ? 19.234 -15.977 -2.992 1 96.69 105 ALA B N 1
ATOM 2711 C CA . ALA B 1 105 ? 17.844 -15.852 -3.414 1 96.69 105 ALA B CA 1
ATOM 2712 C C . ALA B 1 105 ? 16.953 -16.859 -2.688 1 96.69 105 ALA B C 1
ATOM 2714 O O . ALA B 1 105 ? 15.953 -16.484 -2.078 1 96.69 105 ALA B O 1
ATOM 2715 N N . PHE B 1 106 ? 17.375 -18.062 -2.629 1 96.56 106 PHE B N 1
ATOM 2716 C CA . PHE B 1 106 ? 16.578 -19.109 -1.991 1 96.56 106 PHE B CA 1
ATOM 2717 C C . PHE B 1 106 ? 16.703 -19.031 -0.474 1 96.56 106 PHE B C 1
ATOM 2719 O O . PHE B 1 106 ? 15.75 -19.328 0.248 1 96.56 106 PHE B O 1
ATOM 2726 N N . TRP B 1 107 ? 17.922 -18.641 0.002 1 96.75 107 TRP B N 1
ATOM 2727 C CA . TRP B 1 107 ? 18.062 -18.453 1.442 1 96.75 107 TRP B CA 1
ATOM 2728 C C . TRP B 1 107 ? 17.094 -17.406 1.955 1 96.75 107 TRP B C 1
ATOM 2730 O O . TRP B 1 107 ? 16.406 -17.609 2.961 1 96.75 107 TRP B O 1
ATOM 2740 N N . ASN B 1 108 ? 17.016 -16.328 1.236 1 96.88 108 ASN B N 1
ATOM 2741 C CA . ASN B 1 108 ? 16.125 -15.234 1.605 1 96.88 108 ASN B CA 1
ATOM 2742 C C . ASN B 1 108 ? 14.656 -15.656 1.507 1 96.88 108 ASN B C 1
ATOM 2744 O O . ASN B 1 108 ? 13.844 -15.305 2.367 1 96.88 108 ASN B O 1
ATOM 2748 N N . ALA B 1 109 ? 14.273 -16.391 0.462 1 97.44 109 ALA B N 1
ATOM 2749 C CA . ALA B 1 109 ? 12.914 -16.906 0.33 1 97.44 109 ALA B CA 1
ATOM 2750 C C . ALA B 1 109 ? 12.547 -17.812 1.505 1 97.44 109 ALA B C 1
ATOM 2752 O O . ALA B 1 109 ? 11.438 -17.734 2.033 1 97.44 109 ALA B O 1
ATOM 2753 N N . GLY B 1 110 ? 13.508 -18.641 1.843 1 95.88 110 GLY B N 1
ATOM 2754 C CA . GLY B 1 110 ? 13.312 -19.5 2.996 1 95.88 110 GLY B CA 1
ATOM 2755 C C . GLY B 1 110 ? 13.086 -18.734 4.285 1 95.88 110 GLY B C 1
ATOM 2756 O O . GLY B 1 110 ? 12.195 -19.078 5.066 1 95.88 110 GLY B O 1
ATOM 2757 N N . PHE B 1 111 ? 13.852 -17.766 4.469 1 94.31 111 PHE B N 1
ATOM 2758 C CA . PHE B 1 111 ? 13.695 -16.906 5.645 1 94.31 111 PHE B CA 1
ATOM 2759 C C . PHE B 1 111 ? 12.32 -16.25 5.652 1 94.31 111 PHE B C 1
ATOM 2761 O O . PHE B 1 111 ? 11.656 -16.188 6.691 1 94.31 111 PHE B O 1
ATOM 2768 N N . ALA B 1 112 ? 11.898 -15.758 4.5 1 95.25 112 ALA B N 1
ATOM 2769 C CA . ALA B 1 112 ? 10.609 -15.086 4.379 1 95.25 112 ALA B CA 1
ATOM 2770 C C . ALA B 1 112 ? 9.469 -16.016 4.781 1 95.25 112 ALA B C 1
ATOM 2772 O O . ALA B 1 112 ? 8.609 -15.648 5.586 1 95.25 112 ALA B O 1
ATOM 2773 N N . ILE B 1 113 ? 9.445 -17.25 4.281 1 94.06 113 ILE B N 1
ATOM 2774 C CA . ILE B 1 113 ? 8.367 -18.188 4.559 1 94.06 113 ILE B CA 1
ATOM 2775 C C . ILE B 1 113 ? 8.367 -18.562 6.043 1 94.06 113 ILE B C 1
ATOM 2777 O O . ILE B 1 113 ? 7.309 -18.719 6.648 1 94.06 113 ILE B O 1
ATOM 2781 N N . GLN B 1 114 ? 9.531 -18.688 6.617 1 92.31 114 GLN B N 1
ATOM 2782 C CA . GLN B 1 114 ? 9.633 -19.031 8.031 1 92.31 114 GLN B CA 1
ATOM 2783 C C . GLN B 1 114 ? 9.07 -17.906 8.906 1 92.31 114 GLN B C 1
ATOM 2785 O O . GLN B 1 114 ? 8.383 -18.156 9.891 1 92.31 114 GLN B O 1
ATOM 2790 N N . GLN B 1 115 ? 9.375 -16.719 8.516 1 90.81 115 GLN B N 1
ATOM 2791 C CA . GLN B 1 115 ? 8.844 -15.562 9.242 1 90.81 115 GLN B CA 1
ATOM 2792 C C . GLN B 1 115 ? 7.32 -15.539 9.195 1 90.81 115 GLN B C 1
ATOM 2794 O O . GLN B 1 115 ? 6.668 -15.219 10.195 1 90.81 115 GLN B O 1
ATOM 2799 N N . MET B 1 116 ? 6.773 -15.852 8.047 1 91.38 116 MET B N 1
ATOM 2800 C CA . MET B 1 116 ? 5.324 -15.844 7.887 1 91.38 116 MET B CA 1
ATOM 2801 C C . MET B 1 116 ? 4.68 -16.938 8.719 1 91.38 116 MET B C 1
ATOM 2803 O O . MET B 1 116 ? 3.598 -16.75 9.281 1 91.38 116 MET B O 1
ATOM 2807 N N . LYS B 1 117 ? 5.32 -18.031 8.797 1 86.94 117 LYS B N 1
ATOM 2808 C CA . LYS B 1 117 ? 4.789 -19.141 9.562 1 86.94 117 LYS B CA 1
ATOM 2809 C C . LYS B 1 117 ? 4.812 -18.859 11.062 1 86.94 117 LYS B C 1
ATOM 2811 O O . LYS B 1 117 ? 3.924 -19.281 11.797 1 86.94 117 LYS B O 1
ATOM 2816 N N . LYS B 1 118 ? 5.754 -18.094 11.438 1 83.88 118 LYS B N 1
ATOM 2817 C CA . LYS B 1 118 ? 5.934 -17.781 12.852 1 83.88 118 LYS B CA 1
ATOM 2818 C C . LYS B 1 118 ? 5 -16.656 13.289 1 83.88 118 LYS B C 1
ATOM 2820 O O . LYS B 1 118 ? 4.617 -16.578 14.461 1 83.88 118 LYS B O 1
ATOM 2825 N N . ASN B 1 119 ? 4.77 -15.852 12.344 1 75.31 119 ASN B N 1
ATOM 2826 C CA . ASN B 1 119 ? 4.02 -14.648 12.68 1 75.31 119 ASN B CA 1
ATOM 2827 C C . ASN B 1 119 ? 2.553 -14.961 12.953 1 75.31 119 ASN B C 1
ATOM 2829 O O . ASN B 1 119 ? 1.85 -15.477 12.086 1 75.31 119 ASN B O 1
ATOM 2833 N N . LYS B 1 120 ? 2.221 -14.75 14.164 1 63.34 120 LYS B N 1
ATOM 2834 C CA . LYS B 1 120 ? 0.855 -14.961 14.633 1 63.34 120 LYS B CA 1
ATOM 2835 C C . LYS B 1 120 ? 0.024 -13.688 14.5 1 63.34 120 LYS B C 1
ATOM 2837 O O . LYS B 1 120 ? -1.049 -13.57 15.102 1 63.34 120 LYS B O 1
ATOM 2842 N N . SER B 1 121 ? 0.607 -12.883 13.688 1 66.56 121 SER B N 1
ATOM 2843 C CA . SER B 1 121 ? -0.046 -11.578 13.602 1 66.56 121 SER B CA 1
ATOM 2844 C C . SER B 1 121 ? -1.41 -11.688 12.93 1 66.56 121 SER B C 1
ATOM 2846 O O . SER B 1 121 ? -1.687 -12.656 12.227 1 66.56 121 SER B O 1
ATOM 2848 N N . TYR B 1 122 ? -2.193 -10.812 13.406 1 63.84 122 TYR B N 1
ATOM 2849 C CA . TYR B 1 122 ? -3.523 -10.688 12.82 1 63.84 122 TYR B CA 1
ATOM 2850 C C . TYR B 1 122 ? -3.438 -10.414 11.32 1 63.84 122 TYR B C 1
ATOM 2852 O O . TYR B 1 122 ? -4.41 -10.617 10.594 1 63.84 122 TYR B O 1
ATOM 2860 N N . ILE B 1 123 ? -2.139 -9.984 11.016 1 74.12 123 ILE B N 1
ATOM 2861 C CA . ILE B 1 123 ? -1.918 -9.719 9.602 1 74.12 123 ILE B CA 1
ATOM 2862 C C . ILE B 1 123 ? -1.279 -10.938 8.938 1 74.12 123 ILE B C 1
ATOM 2864 O O . ILE B 1 123 ? -0.236 -11.414 9.383 1 74.12 123 ILE B O 1
ATOM 2868 N N . ARG B 1 124 ? -1.984 -11.781 8.133 1 77.25 124 ARG B N 1
ATOM 2869 C CA . ARG B 1 124 ? -1.496 -12.93 7.375 1 77.25 124 ARG B CA 1
ATOM 2870 C C . ARG B 1 124 ? -1.146 -12.531 5.945 1 77.25 124 ARG B C 1
ATOM 2872 O O . ARG B 1 124 ? -1.941 -12.734 5.027 1 77.25 124 ARG B O 1
ATOM 2879 N N . PRO B 1 125 ? 0.083 -11.922 5.98 1 89.38 125 PRO B N 1
ATOM 2880 C CA . PRO B 1 125 ? 0.398 -11.547 4.598 1 89.38 125 PRO B CA 1
ATOM 2881 C C . PRO B 1 125 ? 0.55 -12.766 3.684 1 89.38 125 PRO B C 1
ATOM 2883 O O . PRO B 1 125 ? 1.093 -13.789 4.098 1 89.38 125 PRO B O 1
ATOM 2886 N N . LYS B 1 126 ? 0.102 -12.633 2.51 1 94.56 126 LYS B N 1
ATOM 2887 C CA . LYS B 1 126 ? 0.185 -13.703 1.518 1 94.56 126 LYS B CA 1
ATOM 2888 C C . LYS B 1 126 ? 1.567 -13.75 0.873 1 94.56 126 LYS B C 1
ATOM 2890 O O . LYS B 1 126 ? 2.018 -14.805 0.428 1 94.56 126 LYS B O 1
ATOM 2895 N N . ILE B 1 127 ? 2.188 -12.617 0.788 1 97.62 127 ILE B N 1
ATOM 2896 C CA . ILE B 1 127 ? 3.48 -12.492 0.124 1 97.62 127 ILE B CA 1
ATO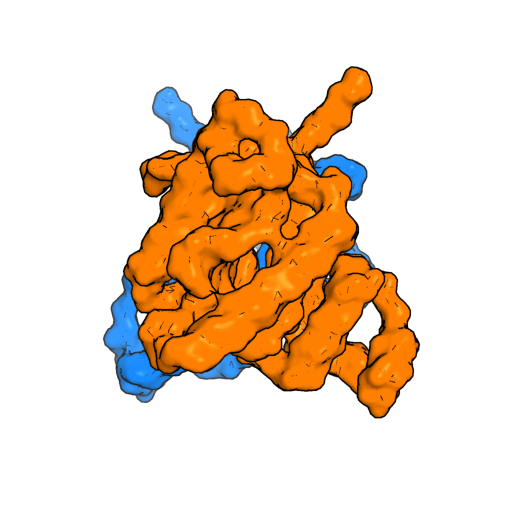M 2897 C C . ILE B 1 127 ? 4.461 -11.758 1.036 1 97.62 127 ILE B C 1
ATOM 2899 O O . ILE B 1 127 ? 4.102 -10.758 1.667 1 97.62 127 ILE B O 1
ATOM 2903 N N . LEU B 1 128 ? 5.637 -12.219 1.199 1 96.94 128 LEU B N 1
ATOM 2904 C CA . LEU B 1 128 ? 6.711 -11.539 1.915 1 96.94 128 LEU B CA 1
ATOM 2905 C C . LEU B 1 128 ? 8.008 -11.578 1.114 1 96.94 128 LEU B C 1
ATOM 2907 O O . LEU B 1 128 ? 8.508 -12.656 0.781 1 96.94 128 LEU B O 1
ATOM 2911 N N . PHE B 1 129 ? 8.531 -10.414 0.778 1 97.5 129 PHE B N 1
ATOM 2912 C CA . PHE B 1 129 ? 9.82 -10.281 0.113 1 97.5 129 PHE B CA 1
ATOM 2913 C C . PHE B 1 129 ? 10.945 -10.148 1.135 1 97.5 129 PHE B C 1
ATOM 2915 O O . PHE B 1 129 ? 10.781 -9.484 2.158 1 97.5 129 PHE B O 1
ATOM 2922 N N . GLU B 1 130 ? 12.047 -10.742 0.824 1 96.62 130 GLU B N 1
ATOM 2923 C CA . GLU B 1 130 ? 13.25 -10.586 1.628 1 96.62 130 GLU B CA 1
ATOM 2924 C C . GLU B 1 130 ? 14.492 -10.492 0.746 1 96.62 130 GLU B C 1
ATOM 2926 O O . GLU B 1 130 ? 14.617 -11.219 -0.242 1 96.62 130 GLU B O 1
ATOM 2931 N N . THR B 1 131 ? 15.422 -9.555 0.988 1 94.62 131 THR B N 1
ATOM 2932 C CA . THR B 1 131 ? 16.672 -9.398 0.259 1 94.62 131 THR B CA 1
ATOM 2933 C C . THR B 1 131 ? 17.859 -9.852 1.112 1 94.62 131 THR B C 1
ATOM 2935 O O . THR B 1 131 ? 18.969 -10.008 0.608 1 94.62 131 THR B O 1
ATOM 2938 N N . GLU B 1 132 ? 17.672 -9.891 2.375 1 85.44 132 GLU B N 1
ATOM 2939 C CA . GLU B 1 132 ? 18.703 -10.32 3.324 1 85.44 132 GLU B CA 1
ATOM 2940 C C . GLU B 1 132 ? 18.141 -11.32 4.328 1 85.44 132 GLU B C 1
ATOM 2942 O O . GLU B 1 132 ? 16.984 -11.211 4.742 1 85.44 132 GLU B O 1
ATOM 2947 N N . ASP B 1 133 ? 18.938 -12.195 4.574 1 71.12 133 ASP B N 1
ATOM 2948 C CA . ASP B 1 133 ? 18.5 -13.242 5.492 1 71.12 133 ASP B CA 1
ATOM 2949 C C . ASP B 1 133 ? 18.75 -12.844 6.941 1 71.12 133 ASP B C 1
ATOM 2951 O O . ASP B 1 133 ? 19.406 -13.586 7.684 1 71.12 133 ASP B O 1
ATOM 2955 N N . ASN B 1 134 ? 18.656 -11.562 7.184 1 70.81 134 ASN B N 1
ATOM 2956 C CA . ASN B 1 134 ? 18.812 -11.094 8.555 1 70.81 134 ASN B CA 1
ATOM 2957 C C . ASN B 1 134 ? 17.797 -10.008 8.891 1 70.81 134 ASN B C 1
ATOM 2959 O O . ASN B 1 134 ? 17.312 -9.305 8 1 70.81 134 ASN B O 1
ATOM 2963 N N . GLU B 1 135 ? 17.344 -9.961 10.055 1 64.56 135 GLU B N 1
ATOM 2964 C CA . GLU B 1 135 ? 16.312 -9.031 10.523 1 64.56 135 GLU B CA 1
ATOM 2965 C C . GLU B 1 135 ? 16.906 -7.648 10.773 1 64.56 135 GLU B C 1
ATOM 2967 O O . GLU B 1 135 ? 16.172 -6.652 10.766 1 64.56 135 GLU B O 1
ATOM 2972 N N . ARG B 1 136 ? 18.172 -7.516 10.867 1 56.72 136 ARG B N 1
ATOM 2973 C CA . ARG B 1 136 ? 18.797 -6.309 11.383 1 56.72 136 ARG B CA 1
ATOM 2974 C C . ARG B 1 136 ? 18.922 -5.246 10.289 1 56.72 136 ARG B C 1
ATOM 2976 O O . ARG B 1 136 ? 18.922 -4.051 10.578 1 56.72 136 ARG B O 1
ATOM 2983 N N . ASN B 1 137 ? 19.094 -5.723 9.164 1 64.25 137 ASN B N 1
ATOM 2984 C CA . ASN B 1 137 ? 19.344 -4.754 8.109 1 64.25 137 ASN B CA 1
ATOM 2985 C C . ASN B 1 137 ? 18.266 -4.781 7.043 1 64.25 137 ASN B C 1
ATOM 2987 O O . ASN B 1 137 ? 18.531 -5.062 5.875 1 64.25 137 ASN B O 1
ATOM 2991 N N . LYS B 1 138 ? 17.172 -4.352 7.484 1 74.88 138 LYS B N 1
ATOM 2992 C CA . LYS B 1 138 ? 16.047 -4.461 6.562 1 74.88 138 LYS B CA 1
ATOM 2993 C C . LYS B 1 138 ? 16.031 -3.293 5.578 1 74.88 138 LYS B C 1
ATOM 2995 O O . LYS B 1 138 ? 16.234 -2.143 5.969 1 74.88 138 LYS B O 1
ATOM 3000 N N . ASP B 1 139 ? 16.016 -3.713 4.441 1 88.88 139 ASP B N 1
ATOM 3001 C CA . ASP B 1 139 ? 15.805 -2.742 3.371 1 88.88 139 ASP B CA 1
ATOM 3002 C C . ASP B 1 139 ? 14.461 -2.039 3.523 1 88.88 139 ASP B C 1
ATOM 3004 O O . ASP B 1 139 ? 13.414 -2.688 3.518 1 88.88 139 ASP B O 1
ATOM 3008 N N . VAL B 1 140 ? 14.477 -0.747 3.74 1 92.19 140 VAL B N 1
ATOM 3009 C CA . VAL B 1 140 ? 13.273 0.019 4.035 1 92.19 140 VAL B CA 1
ATOM 3010 C C . VAL B 1 140 ? 12.289 -0.092 2.871 1 92.19 140 VAL B C 1
ATOM 3012 O O . VAL B 1 140 ? 11.07 -0.07 3.072 1 92.19 140 VAL B O 1
ATOM 3015 N N . TRP B 1 141 ? 12.844 -0.236 1.703 1 94.5 141 TRP B N 1
ATOM 3016 C CA . TRP B 1 141 ? 11.961 -0.302 0.542 1 94.5 141 TRP B CA 1
ATOM 3017 C C . TRP B 1 141 ? 11.273 -1.66 0.455 1 94.5 141 TRP B C 1
ATOM 3019 O O . TRP B 1 141 ? 10.125 -1.756 0.01 1 94.5 141 TRP B O 1
ATOM 3029 N N . ILE B 1 142 ? 11.93 -2.736 0.897 1 96.06 142 ILE B N 1
ATOM 3030 C CA . ILE B 1 142 ? 11.305 -4.055 0.966 1 96.06 142 ILE B CA 1
ATOM 3031 C C . ILE B 1 142 ? 10.18 -4.039 1.998 1 96.06 142 ILE B C 1
ATOM 3033 O O . ILE B 1 142 ? 9.125 -4.645 1.787 1 96.06 142 ILE B O 1
ATOM 3037 N N . GLU B 1 143 ? 10.406 -3.322 3.047 1 95.75 143 GLU B N 1
ATOM 3038 C CA . GLU B 1 143 ? 9.352 -3.199 4.051 1 95.75 143 GLU B CA 1
ATOM 3039 C C . GLU B 1 143 ? 8.141 -2.461 3.488 1 95.75 143 GLU B C 1
ATOM 3041 O O . GLU B 1 143 ? 7 -2.85 3.742 1 95.75 143 GLU B O 1
ATOM 3046 N N . VAL B 1 144 ? 8.375 -1.396 2.74 1 97.56 144 VAL B N 1
ATOM 3047 C CA . VAL B 1 144 ? 7.281 -0.671 2.104 1 97.56 144 VAL B CA 1
ATOM 3048 C C . VAL B 1 144 ? 6.523 -1.603 1.159 1 97.56 144 VAL B C 1
ATOM 3050 O O . VAL B 1 144 ? 5.293 -1.629 1.157 1 97.56 144 VAL B O 1
ATOM 3053 N N . ILE B 1 145 ? 7.25 -2.369 0.394 1 97.75 145 ILE B N 1
ATOM 3054 C CA . ILE B 1 145 ? 6.641 -3.32 -0.527 1 97.75 145 ILE B CA 1
ATOM 3055 C C . ILE B 1 145 ? 5.793 -4.324 0.254 1 97.75 145 ILE B C 1
ATOM 3057 O O . ILE B 1 145 ? 4.617 -4.527 -0.055 1 97.75 145 ILE B O 1
ATOM 3061 N N . ASN B 1 146 ? 6.375 -4.902 1.266 1 97.19 146 ASN B N 1
ATOM 3062 C CA . ASN B 1 146 ? 5.684 -5.926 2.043 1 97.19 146 ASN B CA 1
ATOM 3063 C C . ASN B 1 146 ? 4.422 -5.375 2.697 1 97.19 146 ASN B C 1
ATOM 3065 O O . ASN B 1 146 ? 3.361 -6.004 2.637 1 97.19 146 ASN B O 1
ATOM 3069 N N . GLU B 1 147 ? 4.52 -4.223 3.287 1 97 147 GLU B N 1
ATOM 3070 C CA . GLU B 1 147 ? 3.357 -3.639 3.945 1 97 147 GLU B CA 1
ATOM 3071 C C . GLU B 1 147 ? 2.303 -3.213 2.928 1 97 147 GLU B C 1
ATOM 3073 O O . GLU B 1 147 ? 1.104 -3.279 3.203 1 97 147 GLU B O 1
ATOM 3078 N N . SER B 1 148 ? 2.742 -2.725 1.759 1 97.88 148 SER B N 1
ATOM 3079 C CA . SER B 1 148 ? 1.805 -2.361 0.701 1 97.88 148 SER B CA 1
ATOM 3080 C C . SER B 1 148 ? 1.036 -3.578 0.2 1 97.88 148 SER B C 1
ATOM 3082 O O . SER B 1 148 ? -0.18 -3.516 0.01 1 97.88 148 SER B O 1
ATOM 3084 N N . LEU B 1 149 ? 1.733 -4.652 0.022 1 97.88 149 LEU B N 1
ATOM 3085 C CA . LEU B 1 149 ? 1.082 -5.875 -0.442 1 97.88 149 LEU B CA 1
ATOM 3086 C C . LEU B 1 149 ? 0.169 -6.445 0.637 1 97.88 149 LEU B C 1
ATOM 3088 O O . LEU B 1 149 ? -0.874 -7.027 0.33 1 97.88 149 LEU B O 1
ATOM 3092 N N . SER B 1 150 ? 0.585 -6.285 1.874 1 96.75 150 SER B N 1
ATOM 3093 C CA . SER B 1 150 ? -0.273 -6.691 2.982 1 96.75 150 SER B CA 1
ATOM 3094 C C . SER B 1 150 ? -1.582 -5.91 2.982 1 96.75 150 SER B C 1
ATOM 3096 O O . SER B 1 150 ? -2.643 -6.461 3.287 1 96.75 150 SER B O 1
ATOM 3098 N N . LEU B 1 151 ? -1.476 -4.676 2.654 1 96.88 151 LEU B N 1
ATOM 3099 C CA . LEU B 1 151 ? -2.68 -3.859 2.551 1 96.88 151 LEU B CA 1
ATOM 3100 C C . LEU B 1 151 ? -3.557 -4.328 1.394 1 96.88 151 LEU B C 1
ATOM 3102 O O . LEU B 1 151 ? -4.785 -4.344 1.507 1 96.88 151 LEU B O 1
ATOM 3106 N N . CYS B 1 152 ? -2.941 -4.727 0.28 1 97.12 152 CYS B N 1
ATOM 3107 C CA . CYS B 1 152 ? -3.678 -5.328 -0.824 1 97.12 152 CYS B CA 1
ATOM 3108 C C . CYS B 1 152 ? -4.441 -6.562 -0.36 1 97.12 152 CYS B C 1
ATOM 3110 O O . CYS B 1 152 ? -5.602 -6.754 -0.728 1 97.12 152 CYS B O 1
ATOM 3112 N N . ASP B 1 153 ? -3.77 -7.383 0.473 1 95.88 153 ASP B N 1
ATOM 3113 C CA . ASP B 1 153 ? -4.41 -8.586 0.997 1 95.88 153 ASP B CA 1
ATOM 3114 C C . ASP B 1 153 ? -5.688 -8.242 1.761 1 95.88 153 ASP B C 1
ATOM 3116 O O . ASP B 1 153 ? -6.703 -8.93 1.632 1 95.88 153 ASP B O 1
ATOM 3120 N N . PHE B 1 154 ? -5.598 -7.172 2.555 1 95.94 154 PHE B N 1
ATOM 3121 C CA . PHE B 1 154 ? -6.75 -6.746 3.342 1 95.94 154 PHE B CA 1
ATOM 3122 C C . PHE B 1 154 ? -7.922 -6.387 2.434 1 95.94 154 PHE B C 1
ATOM 3124 O O . PHE B 1 154 ? -9.055 -6.805 2.682 1 95.94 154 PHE B O 1
ATOM 3131 N N . ILE B 1 155 ? -7.648 -5.672 1.372 1 96 155 ILE B N 1
ATOM 3132 C CA . ILE B 1 155 ? -8.688 -5.234 0.444 1 96 155 ILE B CA 1
ATOM 3133 C C . ILE B 1 155 ? -9.281 -6.441 -0.272 1 96 155 ILE B C 1
ATOM 3135 O O . ILE B 1 155 ? -10.5 -6.543 -0.425 1 96 155 ILE B O 1
ATOM 3139 N N . GLU B 1 156 ? -8.43 -7.312 -0.648 1 95.44 156 GLU B N 1
ATOM 3140 C CA . GLU B 1 156 ? -8.852 -8.508 -1.372 1 95.44 156 GLU B CA 1
ATOM 3141 C C . GLU B 1 156 ? -9.797 -9.359 -0.526 1 95.44 156 GLU B C 1
ATOM 3143 O O . GLU B 1 156 ? -10.734 -9.969 -1.049 1 95.44 156 GLU B O 1
ATOM 3148 N N . ARG B 1 157 ? -9.516 -9.438 0.724 1 93.44 157 ARG B N 1
ATOM 3149 C CA . ARG B 1 157 ? -10.328 -10.25 1.625 1 93.44 157 ARG B CA 1
ATOM 3150 C C . ARG B 1 157 ? -11.758 -9.711 1.712 1 93.44 157 ARG B C 1
ATOM 3152 O O . ARG B 1 157 ? -12.68 -10.438 2.084 1 93.44 157 ARG B O 1
ATOM 3159 N N . GLY B 1 158 ? -11.938 -8.461 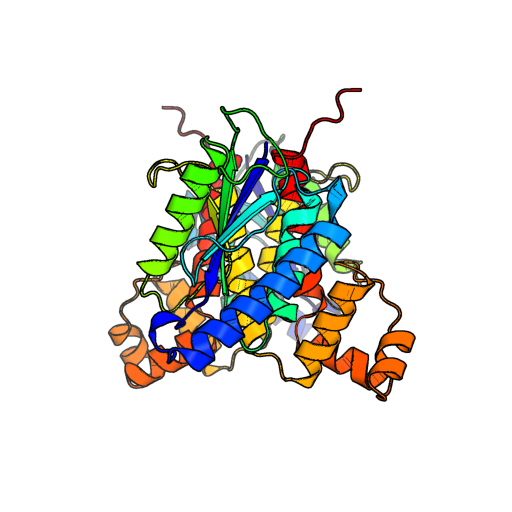1.353 1 94.56 158 GLY B N 1
ATOM 3160 C CA . GLY B 1 158 ? -13.25 -7.848 1.422 1 94.56 158 GLY B CA 1
ATOM 3161 C C . GLY B 1 158 ? -14.039 -7.977 0.132 1 94.56 158 GLY B C 1
ATOM 3162 O O . GLY B 1 158 ? -15.203 -7.57 0.066 1 94.56 158 GLY B O 1
ATOM 3163 N N . TRP B 1 159 ? -13.477 -8.609 -0.856 1 96.81 159 TRP B N 1
ATOM 3164 C CA . TRP B 1 159 ? -14.148 -8.719 -2.148 1 96.81 159 TRP B CA 1
ATOM 3165 C C . TRP B 1 159 ? -15.289 -9.727 -2.088 1 96.81 159 TRP B C 1
ATOM 3167 O O . TRP B 1 159 ? -15.164 -10.781 -1.455 1 96.81 159 TRP B O 1
ATOM 3177 N N . THR B 1 160 ? -16.375 -9.383 -2.738 1 96.94 160 THR B N 1
ATOM 3178 C CA . THR B 1 160 ? -17.375 -10.391 -3.043 1 96.94 160 THR B CA 1
ATOM 3179 C C . THR B 1 160 ? -16.859 -11.375 -4.094 1 96.94 160 THR B C 1
ATOM 3181 O O . THR B 1 160 ? -15.867 -11.094 -4.773 1 96.94 160 THR B O 1
ATOM 3184 N N . ASP B 1 161 ? -17.578 -12.477 -4.223 1 96 161 ASP B N 1
ATOM 3185 C CA . ASP B 1 161 ? -17.188 -13.461 -5.234 1 96 161 ASP B CA 1
ATOM 3186 C C . ASP B 1 161 ? -17.219 -12.844 -6.633 1 96 161 ASP B C 1
ATOM 3188 O O . ASP B 1 161 ? -16.328 -13.109 -7.445 1 96 161 ASP B O 1
ATOM 3192 N N . LYS B 1 162 ? -18.172 -12.078 -6.836 1 96.19 162 LYS B N 1
ATOM 3193 C CA . LYS B 1 162 ? -18.312 -11.438 -8.141 1 96.19 162 LYS B CA 1
ATOM 3194 C C . LYS B 1 162 ? -17.141 -10.484 -8.406 1 96.19 162 LYS B C 1
ATOM 3196 O O . LYS B 1 162 ? -16.562 -10.492 -9.492 1 96.19 162 LYS B O 1
ATOM 3201 N N . GLN B 1 163 ? -16.797 -9.648 -7.426 1 96.88 163 GLN B N 1
ATOM 3202 C CA . GLN B 1 163 ? -15.672 -8.742 -7.543 1 96.88 163 GLN B CA 1
ATOM 3203 C C . GLN B 1 163 ? -14.375 -9.5 -7.773 1 96.88 163 GLN B C 1
ATOM 3205 O O . GLN B 1 163 ? -13.602 -9.164 -8.672 1 96.88 163 GLN B O 1
ATOM 3210 N N . LYS B 1 164 ? -14.188 -10.531 -6.996 1 96.75 164 LYS B N 1
ATOM 3211 C CA . LYS B 1 164 ? -12.992 -11.359 -7.098 1 96.75 164 LYS B CA 1
ATOM 3212 C C . LYS B 1 164 ? -12.844 -11.938 -8.5 1 96.75 164 LYS B C 1
ATOM 3214 O O . LYS B 1 164 ? -11.766 -11.875 -9.102 1 96.75 164 LYS B O 1
ATOM 3219 N N . ASN B 1 165 ? -13.93 -12.461 -9.016 1 96.5 165 ASN B N 1
ATOM 3220 C CA . ASN B 1 165 ? -13.906 -13.094 -10.328 1 96.5 165 ASN B CA 1
ATOM 3221 C C . ASN B 1 165 ? -13.602 -12.078 -11.43 1 96.5 165 ASN B C 1
ATOM 3223 O O . ASN B 1 165 ? -12.82 -12.352 -12.336 1 96.5 165 ASN B O 1
ATOM 3227 N N . ILE B 1 166 ? -14.156 -10.922 -11.336 1 96.31 166 ILE B N 1
ATOM 3228 C CA . ILE B 1 166 ? -13.938 -9.875 -12.328 1 96.31 166 ILE B CA 1
ATOM 3229 C C . ILE B 1 166 ? -12.477 -9.43 -12.297 1 96.31 166 ILE B C 1
ATOM 3231 O O . ILE B 1 166 ? -11.828 -9.32 -13.344 1 96.31 166 ILE B O 1
ATOM 3235 N N . ILE B 1 167 ? -11.969 -9.219 -11.102 1 95.94 167 ILE B N 1
ATOM 3236 C CA . ILE B 1 167 ? -10.609 -8.719 -10.938 1 95.94 167 ILE B CA 1
ATOM 3237 C C . ILE B 1 167 ? -9.609 -9.789 -11.375 1 95.94 167 ILE B C 1
ATOM 3239 O O . ILE B 1 167 ? -8.641 -9.484 -12.086 1 95.94 167 ILE B O 1
ATOM 3243 N N . ARG B 1 168 ? -9.883 -11.016 -11 1 95.56 168 ARG B N 1
ATOM 3244 C CA . ARG B 1 168 ? -9.031 -12.133 -11.414 1 95.56 168 ARG B CA 1
ATOM 3245 C C . ARG B 1 168 ? -8.969 -12.234 -12.938 1 95.56 168 ARG B C 1
ATOM 3247 O O . ARG B 1 168 ? -7.887 -12.383 -13.508 1 95.56 168 ARG B O 1
ATOM 3254 N N . GLU B 1 169 ? -10.094 -12.164 -13.547 1 95.69 169 GLU B N 1
ATOM 3255 C CA . GLU B 1 169 ? -10.141 -12.25 -15.008 1 95.69 169 GLU B CA 1
ATOM 3256 C C . GLU B 1 169 ? -9.406 -11.078 -15.656 1 95.69 169 GLU B C 1
ATOM 3258 O O . GLU B 1 169 ? -8.742 -11.242 -16.672 1 95.69 169 GLU B O 1
ATOM 3263 N N . SER B 1 170 ? -9.586 -9.922 -15.07 1 95.31 170 SER B N 1
ATOM 3264 C CA . SER B 1 170 ? -8.875 -8.742 -15.562 1 95.31 170 SER B CA 1
ATOM 3265 C C . SER B 1 170 ? -7.363 -8.953 -15.523 1 95.31 170 SER B C 1
ATOM 3267 O O . SER B 1 170 ? -6.664 -8.664 -16.5 1 95.31 170 SER B O 1
ATOM 3269 N N . ILE B 1 171 ? -6.855 -9.516 -14.438 1 94.69 171 ILE B N 1
ATOM 3270 C CA . ILE B 1 171 ? -5.422 -9.75 -14.281 1 94.69 171 ILE B CA 1
ATOM 3271 C C . ILE B 1 171 ? -4.961 -10.82 -15.258 1 94.69 171 ILE B C 1
ATOM 3273 O O . ILE B 1 171 ? -3.91 -10.688 -15.891 1 94.69 171 ILE B O 1
ATOM 3277 N N . PHE B 1 172 ? -5.75 -11.867 -15.438 1 94.19 172 PHE B N 1
ATOM 3278 C CA . PHE B 1 172 ? -5.406 -12.977 -16.328 1 94.19 172 PHE B CA 1
ATOM 3279 C C . PHE B 1 172 ? -5.289 -12.5 -17.766 1 94.19 172 PHE B C 1
ATOM 3281 O O . PHE B 1 172 ? -4.391 -12.922 -18.5 1 94.19 172 PHE B O 1
ATOM 3288 N N . ARG B 1 173 ? -6.094 -11.547 -18.109 1 93.06 173 ARG B N 1
ATOM 3289 C CA . ARG B 1 173 ? -6.188 -11.164 -19.516 1 93.06 173 ARG B CA 1
ATOM 3290 C C . ARG B 1 173 ? -5.324 -9.938 -19.812 1 93.06 173 ARG B C 1
ATOM 3292 O O . ARG B 1 173 ? -4.77 -9.812 -20.906 1 93.06 173 ARG B O 1
ATOM 3299 N N . TYR B 1 174 ? -5.191 -9.117 -18.766 1 92.88 174 TYR B N 1
ATOM 3300 C CA . TYR B 1 174 ? -4.621 -7.816 -19.109 1 92.88 174 TYR B CA 1
ATOM 3301 C C . TYR B 1 174 ? -3.518 -7.43 -18.141 1 92.88 174 TYR B C 1
ATOM 3303 O O . TYR B 1 174 ? -2.986 -6.316 -18.203 1 92.88 174 TYR B O 1
ATOM 3311 N N . GLY B 1 175 ? -3.127 -8.305 -17.25 1 93.12 175 GLY B N 1
ATOM 3312 C CA . GLY B 1 175 ? -2.156 -7.938 -16.234 1 93.12 175 GLY B CA 1
ATOM 3313 C C . GLY B 1 175 ? -2.627 -6.801 -15.336 1 93.12 175 GLY B C 1
ATOM 3314 O O . GLY B 1 175 ? -3.773 -6.793 -14.891 1 93.12 175 GLY B O 1
ATOM 3315 N N . TYR B 1 176 ? -1.715 -5.859 -15.102 1 94.06 176 TYR B N 1
ATOM 3316 C CA . TYR B 1 176 ? -2.07 -4.773 -14.195 1 94.06 176 TYR B CA 1
ATOM 3317 C C . TYR B 1 176 ? -2.467 -3.523 -14.977 1 94.06 176 TYR B C 1
ATOM 3319 O O . TYR B 1 176 ? -2.492 -2.422 -14.422 1 94.06 176 TYR B O 1
ATOM 3327 N N . ASP B 1 177 ? -2.754 -3.721 -16.234 1 90.38 177 ASP B N 1
ATOM 3328 C CA . ASP B 1 177 ? -3.234 -2.596 -17.031 1 90.38 177 ASP B CA 1
ATOM 3329 C C . ASP B 1 177 ? -4.648 -2.195 -16.625 1 90.38 177 ASP B C 1
ATOM 3331 O O . ASP B 1 177 ? -5.574 -3.01 -16.688 1 90.38 177 ASP B O 1
ATOM 3335 N N . THR B 1 178 ? -4.793 -0.919 -16.25 1 87.5 178 THR B N 1
ATOM 3336 C CA . THR B 1 178 ? -6.098 -0.476 -15.773 1 87.5 178 THR B CA 1
ATOM 3337 C C . THR B 1 178 ? -6.938 0.065 -16.938 1 87.5 178 THR B C 1
ATOM 3339 O O . THR B 1 178 ? -8.109 0.398 -16.75 1 87.5 178 THR B O 1
ATOM 3342 N N . LYS B 1 179 ? -6.332 0.214 -18.047 1 87.31 179 LYS B N 1
ATOM 3343 C CA . LYS B 1 179 ? -7.102 0.527 -19.25 1 87.31 179 LYS B CA 1
ATOM 3344 C C . LYS B 1 179 ? -7.656 -0.741 -19.891 1 87.31 179 LYS B C 1
ATOM 3346 O O . LYS B 1 179 ? -7.145 -1.197 -20.922 1 87.31 179 LYS B O 1
ATOM 3351 N N . VAL B 1 180 ? -8.555 -1.363 -19.281 1 85 180 VAL B N 1
ATOM 3352 C CA . VAL B 1 180 ? -9.133 -2.629 -19.719 1 85 180 VAL B CA 1
ATOM 3353 C C . VAL B 1 180 ? -10.477 -2.373 -20.406 1 85 180 VAL B C 1
ATOM 3355 O O . VAL B 1 180 ? -11.227 -1.481 -20 1 85 180 VAL B O 1
ATOM 3358 N N . PRO B 1 181 ? -10.75 -3.104 -21.406 1 86.56 181 PRO B N 1
ATOM 3359 C CA . PRO B 1 181 ? -12.07 -2.984 -22.031 1 86.56 181 PRO B CA 1
ATOM 3360 C C . PRO B 1 181 ? -13.195 -3.506 -21.141 1 86.56 181 PRO B C 1
ATOM 3362 O O . PRO B 1 181 ? -13.344 -4.719 -20.969 1 86.56 181 PRO B O 1
ATOM 3365 N N . GLN B 1 182 ? -13.906 -2.629 -20.562 1 91.19 182 GLN B N 1
ATOM 3366 C CA . GLN B 1 182 ? -14.984 -3 -19.641 1 91.19 182 GLN B CA 1
ATOM 3367 C C . GLN B 1 182 ? -16.062 -3.795 -20.375 1 91.19 182 GLN B C 1
ATOM 3369 O O . GLN B 1 182 ? -16.734 -4.629 -19.766 1 91.19 182 GLN B O 1
ATOM 3374 N N . LYS B 1 183 ? -16.188 -3.516 -21.625 1 94.38 183 LYS B N 1
ATOM 3375 C CA . LYS B 1 183 ? -17.188 -4.215 -22.438 1 94.38 183 LYS B CA 1
ATOM 3376 C C . LYS B 1 183 ? -16.922 -5.715 -22.469 1 94.38 183 LYS B C 1
ATOM 3378 O O . LYS B 1 183 ? -17.844 -6.52 -22.359 1 94.38 183 LYS B O 1
ATOM 3383 N N . GLU B 1 184 ? -15.703 -6.109 -22.641 1 95.06 184 GLU B N 1
ATOM 3384 C CA . GLU B 1 184 ? -15.336 -7.523 -22.688 1 95.06 184 GLU B CA 1
ATOM 3385 C C . GLU B 1 184 ? -15.648 -8.227 -21.375 1 95.06 184 GLU B C 1
ATOM 3387 O O . GLU B 1 184 ? -16.172 -9.336 -21.375 1 95.06 184 GLU B O 1
ATOM 3392 N N . LEU B 1 185 ? -15.281 -7.598 -20.234 1 95.56 185 LEU B N 1
ATOM 3393 C CA . LEU B 1 185 ? -15.578 -8.172 -18.922 1 95.56 185 LEU B CA 1
ATOM 3394 C C . LEU B 1 185 ? -17.078 -8.273 -18.703 1 95.56 185 LEU B C 1
ATOM 3396 O O . LEU B 1 185 ? -17.562 -9.25 -18.125 1 95.56 185 LEU B O 1
ATOM 3400 N N . ALA B 1 186 ? -17.812 -7.246 -19.125 1 97.19 186 ALA B N 1
ATOM 3401 C CA . ALA B 1 186 ? -19.266 -7.25 -19.016 1 97.19 186 ALA B CA 1
ATOM 3402 C C . ALA B 1 186 ? -19.875 -8.43 -19.766 1 97.19 186 ALA B C 1
ATOM 3404 O O . ALA B 1 186 ? -20.766 -9.109 -19.25 1 97.19 186 ALA B O 1
ATOM 3405 N N . GLU B 1 187 ? -19.438 -8.648 -20.938 1 97 187 GLU B N 1
ATOM 3406 C CA . GLU B 1 187 ? -19.922 -9.766 -21.75 1 97 187 GLU B CA 1
ATOM 3407 C C . GLU B 1 187 ? -19.562 -11.102 -21.125 1 97 187 GLU B C 1
ATOM 3409 O O . GLU B 1 187 ? -20.406 -12 -21.047 1 97 187 GLU B O 1
ATOM 3414 N N . LEU B 1 188 ? -18.375 -11.195 -20.656 1 95.31 188 LEU B N 1
ATOM 3415 C CA . LEU B 1 188 ? -17.891 -12.438 -20.062 1 95.31 188 LEU B CA 1
ATOM 3416 C C . LEU B 1 188 ? -18.719 -12.836 -18.859 1 95.31 188 LEU B C 1
ATOM 3418 O O . LEU B 1 188 ? -19.031 -14.016 -18.672 1 95.31 188 LEU B O 1
ATOM 3422 N N . PHE B 1 189 ? -19.078 -11.844 -18.031 1 96.56 189 PHE B N 1
ATOM 3423 C CA . PHE B 1 189 ? -19.766 -12.125 -16.781 1 96.56 189 PHE B CA 1
ATOM 3424 C C . PHE B 1 189 ? -21.266 -11.891 -16.922 1 96.56 189 PHE B C 1
ATOM 3426 O O . PHE B 1 189 ? -22 -11.992 -15.945 1 96.56 189 PHE B O 1
ATOM 3433 N N . GLU B 1 190 ? -21.672 -11.5 -18.125 1 97.19 190 GLU B N 1
ATOM 3434 C CA . GLU B 1 190 ? -23.078 -11.312 -18.438 1 97.19 190 GLU B CA 1
ATOM 3435 C C . GLU B 1 190 ? -23.719 -10.281 -17.5 1 97.19 190 GLU B C 1
ATOM 3437 O O . GLU B 1 190 ? -24.766 -10.547 -16.922 1 97.19 190 GLU B O 1
ATOM 3442 N N . ILE B 1 191 ? -23.031 -9.18 -17.297 1 97.31 191 ILE B N 1
ATOM 3443 C CA . ILE B 1 191 ? -23.547 -8.023 -16.562 1 97.31 191 ILE B CA 1
ATOM 3444 C C . ILE B 1 191 ? -23.344 -6.758 -17.391 1 97.31 191 ILE B C 1
ATOM 3446 O O . ILE B 1 191 ? -22.672 -6.785 -18.438 1 97.31 191 ILE B O 1
ATOM 3450 N N . SER B 1 192 ? -23.953 -5.656 -17.016 1 97.31 192 SER B N 1
ATOM 3451 C CA . SER B 1 192 ? -23.828 -4.391 -17.734 1 97.31 192 SER B CA 1
ATOM 3452 C C . SER B 1 192 ? -22.484 -3.725 -17.469 1 97.31 192 SER B C 1
ATOM 3454 O O . SER B 1 192 ? -21.844 -4.008 -16.453 1 97.31 192 SER B O 1
ATOM 3456 N N . ILE B 1 193 ? -22.141 -2.934 -18.406 1 96.31 193 ILE B N 1
ATOM 3457 C CA . ILE B 1 193 ? -20.891 -2.176 -18.266 1 96.31 193 ILE B CA 1
ATOM 3458 C C . ILE B 1 193 ? -20.953 -1.329 -17 1 96.31 193 ILE B C 1
ATOM 3460 O O . ILE B 1 193 ? -20 -1.321 -16.203 1 96.31 193 ILE B O 1
ATOM 3464 N N . PRO B 1 194 ? -22.109 -0.692 -16.719 1 96.19 194 PRO B N 1
ATOM 3465 C CA . PRO B 1 194 ? -22.203 0.056 -15.461 1 96.19 194 PRO B CA 1
ATOM 3466 C C . PRO B 1 194 ? -22.031 -0.832 -14.227 1 96.19 194 PRO B C 1
ATOM 3468 O O . PRO B 1 194 ? -21.406 -0.417 -13.242 1 96.19 194 PRO B O 1
ATOM 3471 N N . ALA B 1 195 ? -22.484 -2.021 -14.266 1 96.69 195 ALA B N 1
ATOM 3472 C CA . ALA B 1 195 ? -22.328 -2.951 -13.148 1 96.69 195 ALA B CA 1
ATOM 3473 C C . ALA B 1 195 ? -20.859 -3.322 -12.953 1 96.69 195 ALA B C 1
ATOM 3475 O O . ALA B 1 195 ? -20.375 -3.393 -11.82 1 96.69 195 ALA B O 1
ATOM 3476 N N . VAL B 1 196 ? -20.125 -3.582 -14.07 1 96.31 196 VAL B N 1
ATOM 3477 C CA . VAL B 1 196 ? -18.703 -3.854 -13.992 1 96.31 196 VAL B CA 1
ATOM 3478 C C . VAL B 1 196 ? -17.984 -2.676 -13.328 1 96.31 196 VAL B C 1
ATOM 3480 O O . VAL B 1 196 ? -17.156 -2.867 -12.438 1 96.31 196 VAL B O 1
ATOM 3483 N N . ASN B 1 197 ? -18.359 -1.45 -13.734 1 93.75 197 ASN B N 1
ATOM 3484 C CA . ASN B 1 197 ? -17.734 -0.246 -13.195 1 93.75 197 ASN B CA 1
ATOM 3485 C C . ASN B 1 197 ? -17.984 -0.101 -11.695 1 93.75 197 ASN B C 1
ATOM 3487 O O . ASN B 1 197 ? -17.094 0.308 -10.953 1 93.75 197 ASN B O 1
ATOM 3491 N N . VAL B 1 198 ? -19.141 -0.426 -11.32 1 95 198 VAL B N 1
ATOM 3492 C CA . VAL B 1 198 ? -19.5 -0.357 -9.906 1 95 198 VAL B CA 1
ATOM 3493 C C . VAL B 1 198 ? -18.656 -1.355 -9.117 1 95 198 VAL B C 1
ATOM 3495 O O . VAL B 1 198 ? -18.125 -1.02 -8.062 1 95 198 VAL B O 1
ATOM 3498 N N . HIS B 1 199 ? -18.484 -2.604 -9.594 1 96.19 199 HIS B N 1
ATOM 3499 C CA . HIS B 1 199 ? -17.688 -3.621 -8.922 1 96.19 199 HIS B CA 1
ATOM 3500 C C . HIS B 1 199 ? -16.234 -3.199 -8.828 1 96.19 199 HIS B C 1
ATOM 3502 O O . HIS B 1 199 ? -15.586 -3.395 -7.797 1 96.19 199 HIS B O 1
ATOM 3508 N N . MET B 1 200 ? -15.781 -2.602 -9.883 1 94.75 200 MET B N 1
ATOM 3509 C CA . MET B 1 200 ? -14.391 -2.158 -9.906 1 94.75 200 MET B CA 1
ATOM 3510 C C . MET B 1 200 ? -14.164 -1.018 -8.922 1 94.75 200 MET B C 1
ATOM 3512 O O . MET B 1 200 ? -13.219 -1.053 -8.125 1 94.75 200 MET B O 1
ATOM 3516 N N . LYS B 1 201 ? -15.047 -0.096 -8.914 1 93.12 201 LYS B N 1
ATOM 3517 C CA . LYS B 1 201 ? -14.914 1.053 -8.023 1 93.12 201 LYS B CA 1
ATOM 3518 C C . LYS B 1 201 ? -15.023 0.631 -6.559 1 93.12 201 LYS B C 1
ATOM 3520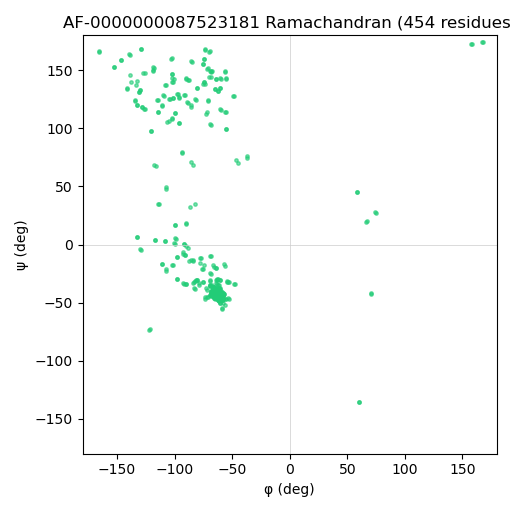 O O . LYS B 1 201 ? -14.195 1.012 -5.73 1 93.12 201 LYS B O 1
ATOM 3525 N N . ARG B 1 202 ? -15.953 -0.246 -6.25 1 95 202 ARG B N 1
ATOM 3526 C CA . ARG B 1 202 ? -16.25 -0.631 -4.875 1 95 202 ARG B CA 1
ATOM 3527 C C . ARG B 1 202 ? -15.188 -1.575 -4.328 1 95 202 ARG B C 1
ATOM 3529 O O . ARG B 1 202 ? -14.977 -1.648 -3.115 1 95 202 ARG B O 1
ATOM 3536 N N . SER B 1 203 ? -14.461 -2.223 -5.211 1 96.75 203 SER B N 1
ATOM 3537 C CA . SER B 1 203 ? -13.484 -3.211 -4.781 1 96.75 203 SER B CA 1
ATOM 3538 C C . SER B 1 203 ? -12.102 -2.58 -4.609 1 96.75 203 SER B C 1
ATOM 3540 O O . SER B 1 203 ? -11.18 -3.217 -4.094 1 96.75 203 SER B O 1
ATOM 3542 N N . GLY B 1 204 ? -12.008 -1.349 -4.988 1 95.88 204 GLY B N 1
ATOM 3543 C CA . GLY B 1 204 ? -10.68 -0.749 -4.953 1 95.88 204 GLY B CA 1
ATOM 3544 C C . GLY B 1 204 ? -9.773 -1.239 -6.066 1 95.88 204 GLY B C 1
ATOM 3545 O O . GLY B 1 204 ? -8.547 -1.233 -5.926 1 95.88 204 GLY B O 1
ATOM 3546 N N . TYR B 1 205 ? -10.438 -1.642 -7.23 1 96.06 205 TYR B N 1
ATOM 3547 C CA . TYR B 1 205 ? -9.75 -2.236 -8.375 1 96.06 205 TYR B CA 1
ATOM 3548 C C . TYR B 1 205 ? -8.609 -1.347 -8.852 1 96.06 205 TYR B C 1
ATOM 3550 O O . TYR B 1 205 ? -7.48 -1.815 -9.023 1 96.06 205 TYR B O 1
ATOM 3558 N N . TYR B 1 206 ? -8.812 -0.138 -8.977 1 94.75 206 TYR B N 1
ATOM 3559 C CA . TYR B 1 206 ? -7.824 0.76 -9.562 1 94.75 206 TYR B CA 1
ATOM 3560 C C . TYR B 1 206 ? -6.652 0.969 -8.609 1 94.75 206 TYR B C 1
ATOM 3562 O O . TYR B 1 206 ? -5.492 0.911 -9.023 1 94.75 206 TYR B O 1
ATOM 3570 N N . ASN B 1 207 ? -6.957 1.205 -7.293 1 95.94 207 ASN B N 1
ATOM 3571 C CA . ASN B 1 207 ? -5.887 1.333 -6.309 1 95.94 207 ASN B CA 1
ATOM 3572 C C . ASN B 1 207 ? -5.047 0.063 -6.227 1 95.94 207 ASN B C 1
ATOM 3574 O O . ASN B 1 207 ? -3.818 0.13 -6.164 1 95.94 207 ASN B O 1
ATOM 3578 N N . PHE B 1 208 ? -5.773 -1.081 -6.246 1 96.81 208 PHE B N 1
ATOM 3579 C CA . PHE B 1 208 ? -5.141 -2.393 -6.16 1 96.81 208 PHE B CA 1
ATOM 3580 C C . PHE B 1 208 ? -4.199 -2.621 -7.336 1 96.81 208 PHE B C 1
ATOM 3582 O O . PHE B 1 208 ? -3.025 -2.941 -7.148 1 96.81 208 PHE B O 1
ATOM 3589 N N . MET B 1 209 ? -4.645 -2.344 -8.555 1 96.38 209 MET B N 1
ATOM 3590 C CA . MET B 1 209 ? -3.881 -2.564 -9.773 1 96.38 209 MET B CA 1
ATOM 3591 C C . MET B 1 209 ? -2.709 -1.594 -9.867 1 96.38 209 MET B C 1
ATOM 3593 O O . MET B 1 209 ? -1.593 -1.99 -10.211 1 96.38 209 MET B O 1
ATOM 3597 N N . ASN B 1 210 ? -2.947 -0.378 -9.555 1 95.81 210 ASN B N 1
ATOM 3598 C CA . ASN B 1 210 ? -1.905 0.639 -9.648 1 95.81 210 ASN B CA 1
ATOM 3599 C C . ASN B 1 210 ? -0.756 0.35 -8.688 1 95.81 210 ASN B C 1
ATOM 3601 O O . ASN B 1 210 ? 0.412 0.534 -9.039 1 95.81 210 ASN B O 1
ATOM 3605 N N . LEU B 1 211 ? -1.12 -0.069 -7.473 1 97.31 211 LEU B N 1
ATOM 3606 C CA . LEU B 1 211 ? -0.077 -0.38 -6.5 1 97.31 211 LEU B CA 1
ATOM 3607 C C . LEU B 1 211 ? 0.746 -1.582 -6.953 1 97.31 211 LEU B C 1
ATOM 3609 O O . LEU B 1 211 ? 1.977 -1.56 -6.879 1 97.31 211 LEU B O 1
ATOM 3613 N N . ARG B 1 212 ? 0.06 -2.596 -7.434 1 97.19 212 ARG B N 1
ATOM 3614 C CA . ARG B 1 212 ? 0.768 -3.777 -7.914 1 97.19 212 ARG B CA 1
ATOM 3615 C C . ARG B 1 212 ? 1.696 -3.428 -9.07 1 97.19 212 ARG B C 1
ATOM 3617 O O . ARG B 1 212 ? 2.828 -3.91 -9.133 1 97.19 212 ARG B O 1
ATOM 3624 N N . LYS B 1 213 ? 1.239 -2.619 -9.938 1 97.06 213 LYS B N 1
ATOM 3625 C CA . LYS B 1 213 ? 2.062 -2.17 -11.055 1 97.06 213 LYS B CA 1
ATOM 3626 C C . LYS B 1 213 ? 3.275 -1.386 -10.562 1 97.06 213 LYS B C 1
ATOM 3628 O O . LYS B 1 213 ? 4.395 -1.606 -11.031 1 97.06 213 LYS B O 1
ATOM 3633 N N . ALA B 1 214 ? 3.053 -0.457 -9.656 1 97.06 214 ALA B N 1
ATOM 3634 C CA . ALA B 1 214 ? 4.145 0.35 -9.117 1 97.06 214 ALA B CA 1
ATOM 3635 C C . ALA B 1 214 ? 5.203 -0.531 -8.461 1 97.06 214 ALA B C 1
ATOM 3637 O O . ALA B 1 214 ? 6.402 -0.31 -8.641 1 97.06 214 ALA B O 1
ATOM 3638 N N . VAL B 1 215 ? 4.746 -1.509 -7.691 1 97.94 215 VAL B N 1
ATOM 3639 C CA . VAL B 1 215 ? 5.672 -2.422 -7.031 1 97.94 215 VAL B CA 1
ATOM 3640 C C . VAL B 1 215 ? 6.445 -3.223 -8.078 1 97.94 215 VAL B C 1
ATOM 3642 O O . VAL B 1 215 ? 7.66 -3.381 -7.973 1 97.94 215 VAL B O 1
ATOM 3645 N N . SER B 1 216 ? 5.734 -3.705 -9.094 1 97.38 216 SER B N 1
ATOM 3646 C CA . SER B 1 216 ? 6.379 -4.449 -10.172 1 97.38 216 SER B CA 1
ATOM 3647 C C . SER B 1 216 ? 7.445 -3.609 -10.859 1 97.38 216 SER B C 1
ATOM 3649 O O . SER B 1 216 ? 8.555 -4.086 -11.109 1 97.38 216 SER B O 1
ATOM 3651 N N . ASP B 1 217 ? 7.113 -2.367 -11.133 1 96.31 217 ASP B N 1
ATOM 3652 C CA . ASP B 1 217 ? 8.055 -1.456 -11.773 1 96.31 217 ASP B CA 1
ATOM 3653 C C . ASP B 1 217 ? 9.266 -1.196 -10.883 1 96.31 217 ASP B C 1
ATOM 3655 O O . ASP B 1 217 ? 10.398 -1.113 -11.375 1 96.31 217 ASP B O 1
ATOM 3659 N N . ALA B 1 218 ? 9.016 -1.058 -9.602 1 96.5 218 ALA B N 1
ATOM 3660 C CA . ALA B 1 218 ? 10.109 -0.812 -8.664 1 96.5 218 ALA B CA 1
ATOM 3661 C C . ALA B 1 218 ? 11.047 -2.014 -8.578 1 96.5 218 ALA B C 1
ATOM 3663 O O . ALA B 1 218 ? 12.266 -1.855 -8.547 1 96.5 218 ALA B O 1
ATOM 3664 N N . LEU B 1 219 ? 10.445 -3.211 -8.547 1 96.88 219 LEU B N 1
ATOM 3665 C CA . LEU B 1 219 ? 11.258 -4.422 -8.547 1 96.88 219 LEU B CA 1
ATOM 3666 C C . LEU B 1 219 ? 12.148 -4.48 -9.781 1 96.88 219 LEU B C 1
ATOM 3668 O O . LEU B 1 219 ? 13.328 -4.816 -9.688 1 96.88 219 LEU B O 1
ATOM 3672 N N . GLN B 1 220 ? 11.57 -4.176 -10.914 1 96.38 220 GLN B N 1
ATOM 3673 C CA . GLN B 1 220 ? 12.297 -4.219 -12.18 1 96.38 220 GLN B CA 1
ATOM 3674 C C . GLN B 1 220 ? 13.445 -3.213 -12.195 1 96.38 220 GLN B C 1
ATOM 3676 O O . GLN B 1 220 ? 14.555 -3.531 -12.633 1 96.38 220 GLN B O 1
ATOM 3681 N N . LYS B 1 221 ? 13.195 -2.07 -11.742 1 94.06 221 LYS B N 1
ATOM 3682 C CA . LYS B 1 221 ? 14.195 -1.006 -11.75 1 94.06 221 LYS B CA 1
ATOM 3683 C C . LYS B 1 221 ? 15.336 -1.317 -10.789 1 94.06 221 LYS B C 1
ATOM 3685 O O . LYS B 1 221 ? 16.5 -1.112 -11.125 1 94.06 221 LYS B O 1
ATOM 3690 N N . GLU B 1 222 ? 14.984 -1.792 -9.664 1 92.81 222 GLU B N 1
ATOM 3691 C CA . GLU B 1 222 ? 15.969 -1.943 -8.594 1 92.81 222 GLU B CA 1
ATOM 3692 C C . GLU B 1 222 ? 16.766 -3.238 -8.758 1 92.81 222 GLU B C 1
ATOM 3694 O O . GLU B 1 222 ? 17.969 -3.273 -8.492 1 92.81 222 GLU B O 1
ATOM 3699 N N . TRP B 1 223 ? 16.047 -4.305 -9.203 1 92.94 223 TRP B N 1
ATOM 3700 C CA . TRP B 1 223 ? 16.703 -5.605 -9.141 1 92.94 223 TRP B CA 1
ATOM 3701 C C . TRP B 1 223 ? 16.609 -6.332 -10.484 1 92.94 223 TRP B C 1
ATOM 3703 O O . TRP B 1 223 ? 17.109 -7.449 -10.625 1 92.94 223 TRP B O 1
ATOM 3713 N N . GLY B 1 224 ? 15.883 -5.727 -11.414 1 89.5 224 GLY B N 1
ATOM 3714 C CA . GLY B 1 224 ? 15.758 -6.355 -12.719 1 89.5 224 GLY B CA 1
ATOM 3715 C C . GLY B 1 224 ? 17.031 -6.32 -13.531 1 89.5 224 GLY B C 1
ATOM 3716 O O . GLY B 1 224 ? 17.953 -5.547 -13.227 1 89.5 224 GLY B O 1
ATOM 3717 N N . GLU B 1 225 ? 17.266 -7.344 -14.477 1 74.19 225 GLU B N 1
ATOM 3718 C CA . GLU B 1 225 ? 18.453 -7.484 -15.32 1 74.19 225 GLU B CA 1
ATOM 3719 C C . GLU B 1 225 ? 18.688 -6.223 -16.141 1 74.19 225 GLU B C 1
ATOM 3721 O O . GLU B 1 225 ? 17.75 -5.586 -16.609 1 74.19 225 GLU B O 1
ATOM 3726 N N . ILE B 1 226 ? 19.906 -5.402 -15.883 1 56 226 ILE B N 1
ATOM 3727 C CA . ILE B 1 226 ? 20.359 -4.371 -16.812 1 56 226 ILE B CA 1
ATOM 3728 C C . ILE B 1 226 ? 20.547 -4.969 -18.203 1 56 226 ILE B C 1
ATOM 3730 O O . ILE B 1 226 ? 21.172 -6.027 -18.344 1 56 226 ILE B O 1
ATOM 3734 N N . ASP B 1 227 ? 19.547 -4.758 -19.047 1 43.84 227 ASP B N 1
ATOM 3735 C CA . ASP B 1 227 ? 19.891 -5.125 -20.422 1 43.84 227 ASP B CA 1
ATOM 3736 C C . ASP B 1 227 ? 21.344 -4.785 -20.734 1 43.84 227 ASP B C 1
ATOM 3738 O O . ASP B 1 227 ? 21.75 -3.619 -20.672 1 43.84 227 ASP B O 1
ATOM 3742 N N . THR B 1 228 ? 22.375 -5.422 -20.312 1 35.41 228 THR B N 1
ATOM 3743 C CA . THR B 1 228 ? 23.672 -5.199 -20.953 1 35.41 228 THR B CA 1
ATOM 3744 C C . THR B 1 228 ? 23.547 -5.242 -22.469 1 35.41 228 THR B C 1
ATOM 3746 O O . THR B 1 228 ? 23.188 -6.281 -23.047 1 35.41 228 THR B O 1
ATOM 3749 N N . ASP B 1 229 ? 22.953 -4.184 -23.016 1 30.73 229 ASP B N 1
ATOM 3750 C CA . ASP B 1 229 ? 23.5 -4.07 -24.359 1 30.73 229 ASP B CA 1
ATOM 3751 C C . ASP B 1 229 ? 25.031 -4.07 -24.328 1 30.73 229 ASP B C 1
ATOM 3753 O O . ASP B 1 229 ? 25.641 -3.395 -23.484 1 30.73 229 ASP B O 1
#

Foldseek 3Di:
DKKKKKKFWPPLVVDDDVRLVVLQVQLQVQQVVLCVVCVVQWQAGWHADPSGMIMTMGQALLCVVLSVLSSQVSSPPTQMAMQIEADDFDDDGDRPDPDDTDDRRVLRSVLQVVVLVPDPDPQNQRYAYGHDSDPPDGDVVSVVLRVLSSVLVVLQVPADPVLNVLLSVCCVVPNLDPPDDLVVSCVVSVHDSVVSVVSCVVSCVNVSSVSSNVSSVVSCVPRHDPPPD/DKKKKKKFFPCLVVDDDVRLVVLQVQLQVQQVVLCVVCVVQWQAGWDDDPSGMIMTMGQALLCVVLSVLSSQVSSPPTQMAMQIEADDFDDDGDRPDPDDTDDRRVLRSVLQVVCLVPDPDPQNQRYAYGHDSDPPDGDVVSVVLRVLSSVLVVLQVPADPLLNVLLSVCCVVPNLDPPDDLVVSCVVVVHDSVVSVVSCVVSCVNVSSVSSSVSSVVSCVPRHDPPPD

Nearest PDB structures (foldseek):
  1ybt-assembly1_B  TM=7.353E-01  e=1.653E-03  Mycobacterium tuberculosis CDC1551
  1ybu-assembly2_C  TM=7.394E-01  e=2.732E-03  Mycobacterium tuberculosis H37Rv
  4wp3-assembly1_A  TM=7.229E-01  e=3.819E-03  Mycobacterium avium
  4wp3-assembly2_B  TM=7.505E-01  e=5.970E-03  Mycobacterium avium
  4wp3-assembly5_E  TM=7.631E-01  e=7.465E-03  Mycobacterium avium

InterPro domains:
  IPR032580 SatD family [PF16264] (2-216)

Organism: NCBI:txid91560

Radius of gyration: 23.64 Å; Cα contacts (8 Å, |Δi|>4): 779; chains: 2; bounding box: 52×75×52 Å

Solvent-accessible surface area (backbone atoms only — not comparable to full-atom values): 23858 Å² total; per-residue (Å²): 78,33,40,17,38,34,35,38,44,61,72,47,87,76,44,52,69,70,57,39,52,52,50,40,52,52,51,47,51,52,30,51,51,49,39,62,75,39,50,91,37,43,53,28,55,46,44,76,72,77,79,43,29,30,37,31,29,31,46,39,40,61,47,48,64,60,53,52,49,50,54,48,61,71,44,56,87,56,47,60,34,35,5,30,1,36,25,54,68,73,44,76,80,52,48,83,51,91,64,77,63,43,35,52,7,47,52,8,6,51,47,28,38,50,51,56,72,65,50,79,50,94,68,76,57,46,54,34,64,23,71,51,82,49,86,83,69,62,55,44,66,47,46,33,51,31,29,39,51,33,37,44,51,57,47,57,70,68,44,50,71,67,42,46,52,52,51,51,51,44,37,74,76,49,48,56,54,82,87,58,67,54,63,59,54,11,61,73,70,72,48,49,51,69,54,48,52,50,42,36,64,76,53,40,43,62,42,50,29,50,28,52,41,27,48,26,51,32,40,27,71,75,41,25,70,74,78,76,119,76,31,39,16,37,34,35,38,45,61,72,46,86,76,45,51,71,71,57,41,52,51,51,39,52,51,50,48,53,51,32,52,52,49,40,61,77,38,51,90,37,43,52,28,56,47,43,77,72,77,79,41,29,31,35,31,27,33,46,38,40,62,47,49,64,59,51,51,51,50,52,48,60,69,43,57,86,57,48,61,33,36,4,29,1,37,25,55,67,73,46,76,78,51,47,82,51,90,64,76,62,42,35,52,7,47,51,6,5,52,46,28,39,51,50,56,71,64,48,79,50,95,67,77,56,46,55,33,64,22,70,51,79,51,85,84,69,63,54,46,65,48,46,32,50,32,29,41,50,33,37,47,49,57,48,57,71,68,45,50,72,68,41,46,52,53,52,50,50,44,37,74,75,48,48,58,54,83,88,57,68,54,63,59,55,11,62,74,69,71,49,49,52,70,56,49,51,50,42,36,64,75,53,40,43,63,43,51,29,48,28,51,41,27,47,26,52,33,40,28,70,75,43,25,68,74,79,77,120

pLDDT: mean 91.65, std 10.21, range [30.73, 98.62]

Sequence (458 aa):
MYFAVIGNIISAEKMVNKERYEMQNKVDEILTKINKEYKNDIAFDFRLTLGDEFQGLIKTASAVLEILDKIEYLADPLELRFGIGIGPIYSGINKKSSHRPDGPAFWNAGFAIQQMKKNKSYIRPKILFETEDNERNKDVWIEVINESLSLCDFIERGWTDKQKNIIRESIFRYGYDTKVPQKELAELFEISIPAVNVHMKRSGYYNFMNLRKAVSDALQKEWGEIDTDMYFAVIGNIISAEKMVNKERYEMQNKVDEILTKINKEYKNDIAFDFRLTLGDEFQGLIKTASAVLEILDKIEYLADPLELRFGIGIGPIYSGINKKSSHRPDGPAFWNAGFAIQQMKKNKSYIRPKILFETEDNERNKDVWIEVINESLSLCDFIERGWTDKQKNIIRESIFRYGYDTKVPQKELAELFEISIPAVNVHMKRSGYYNFMNLRKAVSDALQKEWGEIDTD